Protein AF-A0A2W5TWJ3-F1 (afdb_monomer_lite)

Foldseek 3Di:
DDDDDDDDDDDDDDDDPPDPPVVVVVVVVVVVVVVVVVVVVVVLLVLLLCLLPNDQPDPLLSVLQSLLLVLLQCLVVLVVCLVCVVVVCVVVVVDDDPDPVVSVVSNVVSVCSNLVSLQSSLVSLQVSDDPVLHDDNVVSSVLSVLQSVLSNVLSVLSSVLVVVVVVVLVVQVKDKDKFWWAFDVPLPVVLVVLLCQLCVLLVWHKDKDFDDPSSCVSVVSNVVSNVPSCVLQRDPTWIWIDTVQWIWTDGNGMIMIMGDPVSSVSSVLSSLVTPSLLGIPRDNDPLLNVLSVQLNVLVVQCVVDPHSQVCLVVSVVVLVVSVVSVVPPPDDDPSSVVVSVSSSVVSVCVSVVHDDPSNVVSVVSPDDDPDDDDDDDDDDPPVVVVVVVVVVVVVCVVVVVVVVVVVVVCVVLVVLLSVLLVLLVVLLVVLVVLVSVLVSCVVDPPSPVSPVVSVVSNVVSVVSNVVSVVSPPPVVVVVVVVVVVVVVVVVVVVVD

InterPro domains:
  IPR009937 Putative Actinobacterial Holin-X, holin superfamily III [PF07332] (383-491)

Radius of gyration: 32.1 Å; chains: 1; bounding box: 93×77×109 Å

Organism: NCBI:txid48

Sequence (496 aa):
MRTVVTSPQGELFGTIHASLGTMPLLSAILTALSRKLGDVLQALFGWSVAAMFGRLNSSKTRAFVTVAMILALCWPVFVVGVFFPAAATFIIAFVPIESETVRKVLRVLWIVLAIAAPLIVALLVRAATPLSSRKPVPTTLLGGYPLSLGLFLSFIVTLVTVPITKVMSLARRWQDQHIYVQPRKGRYEDVLRHLVAACEAASLMPRVEDVPGQMSLSLRVLRVFSRGSIDAFIIEKPRRVVCEGLQLYQYPADLLIRGEASKISQVRARLTATFLERDAWLVGDVEAQELQDDLCRLWDVLQSHENPLDAAANVRSRLVGVVKEAWHAKKLSFDDWLTLDRIARRLETELSGKPSIIDEISATAKTPPNHEVTDVESATLPTLLRSLAVESKELVKLEASLAKVEAEELAASAQRSVIAFGSAIALTGAAVGLGAVAVVMALEKSFVAALVAAGILAGAALLVFIVGYAGLPKSIMEKTRHRLERDWRLITERAS

pLDDT: mean 72.78, std 14.98, range [30.3, 93.94]

Structure (mmCIF, N/CA/C/O backbone):
data_AF-A0A2W5TWJ3-F1
#
_entry.id   AF-A0A2W5TWJ3-F1
#
loop_
_atom_site.group_PDB
_atom_site.id
_atom_site.type_symbol
_atom_site.label_atom_id
_atom_site.label_alt_id
_atom_site.label_comp_id
_atom_site.label_asym_id
_atom_site.label_entity_id
_atom_site.label_seq_id
_atom_site.pdbx_PDB_ins_code
_atom_site.Cartn_x
_atom_site.Cartn_y
_atom_site.Cartn_z
_atom_site.occupancy
_atom_site.B_iso_or_equiv
_atom_site.auth_seq_id
_atom_site.auth_comp_id
_atom_site.auth_asym_id
_atom_site.auth_atom_id
_atom_site.pdbx_PDB_model_num
ATOM 1 N N . MET A 1 1 ? 29.755 62.010 -63.296 1.00 44.06 1 MET A N 1
ATOM 2 C CA . MET A 1 1 ? 29.459 61.328 -64.573 1.00 44.06 1 MET A CA 1
ATOM 3 C C . MET A 1 1 ? 28.230 60.461 -64.373 1.00 44.06 1 MET A C 1
ATOM 5 O O . MET A 1 1 ? 28.275 59.527 -63.587 1.00 44.06 1 MET A O 1
ATOM 9 N N . ARG A 1 2 ? 27.115 60.861 -64.992 1.00 42.69 2 ARG A N 1
ATOM 10 C CA . ARG A 1 2 ? 25.887 60.071 -65.115 1.00 42.69 2 ARG A CA 1
ATOM 11 C C . ARG A 1 2 ? 26.107 59.006 -66.185 1.00 42.69 2 ARG A C 1
ATOM 13 O O . ARG A 1 2 ? 26.542 59.376 -67.268 1.00 42.69 2 ARG A O 1
ATOM 20 N N . THR A 1 3 ? 25.641 57.791 -65.942 1.00 47.19 3 THR A N 1
ATOM 21 C CA . THR A 1 3 ? 24.945 57.014 -66.972 1.00 47.19 3 THR A CA 1
ATOM 22 C C . THR A 1 3 ? 23.830 56.220 -66.312 1.00 47.19 3 THR A C 1
ATOM 24 O O . THR A 1 3 ? 24.029 55.253 -65.588 1.00 47.19 3 THR A O 1
ATOM 27 N N . VAL A 1 4 ? 22.638 56.747 -66.550 1.00 46.91 4 VAL A N 1
ATOM 28 C CA . VAL A 1 4 ? 21.331 56.142 -66.362 1.00 46.91 4 VAL A CA 1
ATOM 29 C C . VAL A 1 4 ? 21.153 55.112 -67.475 1.00 46.91 4 VAL A C 1
ATOM 31 O O . VAL A 1 4 ? 21.364 55.449 -68.638 1.00 46.91 4 VAL A O 1
ATOM 34 N N . VAL A 1 5 ? 20.727 53.897 -67.137 1.00 52.84 5 VAL A N 1
ATOM 35 C CA . VAL A 1 5 ? 20.018 53.020 -68.076 1.00 52.84 5 VAL A CA 1
ATOM 36 C C . VAL A 1 5 ? 18.749 52.552 -67.378 1.00 52.84 5 VAL A C 1
ATOM 38 O O . VAL A 1 5 ? 18.777 51.771 -66.433 1.00 52.84 5 VAL A O 1
ATOM 41 N N . THR A 1 6 ? 17.636 53.107 -67.836 1.00 54.34 6 THR A N 1
ATOM 42 C CA . THR A 1 6 ? 16.263 52.689 -67.564 1.00 54.34 6 THR A CA 1
ATOM 43 C C . THR A 1 6 ? 15.794 51.767 -68.683 1.00 54.34 6 THR A C 1
ATOM 45 O O . THR A 1 6 ? 15.931 52.146 -69.844 1.00 54.34 6 THR A O 1
ATOM 48 N N . SER A 1 7 ? 15.155 50.643 -68.354 1.00 44.88 7 SER A N 1
ATOM 49 C CA . SER A 1 7 ? 13.906 50.210 -69.004 1.00 44.88 7 SER A CA 1
ATOM 50 C C . SER A 1 7 ? 13.271 49.023 -68.253 1.00 44.88 7 SER A C 1
ATOM 52 O O . SER A 1 7 ? 14.018 48.246 -67.656 1.00 44.88 7 SER A O 1
ATOM 54 N N . PRO A 1 8 ? 11.928 48.895 -68.239 1.00 57.94 8 PRO A N 1
ATOM 55 C CA . PRO A 1 8 ? 11.156 48.150 -67.250 1.00 57.94 8 PRO A CA 1
ATOM 56 C C . PRO A 1 8 ? 10.426 46.918 -67.832 1.00 57.94 8 PRO A C 1
ATOM 58 O O . PRO A 1 8 ? 10.539 46.610 -69.012 1.00 57.94 8 PRO A O 1
ATOM 61 N N . GLN A 1 9 ? 9.582 46.325 -66.980 1.00 39.94 9 GLN A N 1
ATOM 62 C CA . GLN A 1 9 ? 8.438 45.440 -67.258 1.00 39.94 9 GLN A CA 1
ATOM 63 C C . GLN A 1 9 ? 8.659 43.929 -67.134 1.00 39.94 9 GLN A C 1
ATOM 65 O O . GLN A 1 9 ? 9.512 43.325 -67.772 1.00 39.94 9 GLN A O 1
ATOM 70 N N . GLY A 1 10 ? 7.792 43.337 -66.310 1.00 33.06 10 GLY A N 1
ATOM 71 C CA . GLY A 1 10 ? 7.647 41.902 -66.122 1.00 33.06 10 GLY A CA 1
ATOM 72 C C . GLY A 1 10 ? 6.953 41.573 -64.805 1.00 33.06 10 GLY A C 1
ATOM 73 O O . GLY A 1 10 ? 7.535 40.895 -63.967 1.00 33.06 10 GLY A O 1
ATOM 74 N N . GLU A 1 11 ? 5.734 42.084 -64.597 1.00 46.16 11 GLU A N 1
ATOM 75 C CA . GLU A 1 11 ? 4.796 41.449 -63.667 1.00 46.16 11 GLU A CA 1
ATOM 76 C C . GLU A 1 11 ? 4.622 39.983 -64.072 1.00 46.16 11 GLU A C 1
ATOM 78 O O . GLU A 1 11 ? 4.279 39.724 -65.222 1.00 46.16 11 GLU A O 1
ATOM 83 N N . LEU A 1 12 ? 4.841 39.044 -63.149 1.00 44.41 12 LEU A N 1
ATOM 84 C CA . LEU A 1 12 ? 4.103 37.780 -63.026 1.00 44.41 12 LEU A CA 1
ATOM 85 C C . LEU A 1 12 ? 4.675 36.974 -61.851 1.00 44.41 12 LEU A C 1
ATOM 87 O O . LEU A 1 12 ? 5.885 36.917 -61.664 1.00 44.41 12 LEU A O 1
ATOM 91 N N . PHE A 1 13 ? 3.773 36.328 -61.108 1.00 40.03 13 PHE A N 1
ATOM 92 C CA . PHE A 1 13 ? 3.972 35.476 -59.923 1.00 40.03 13 PHE A CA 1
ATOM 93 C C . PHE A 1 13 ? 3.824 36.136 -58.543 1.00 40.03 13 PHE A C 1
ATOM 95 O O . PHE A 1 13 ? 4.666 36.027 -57.656 1.00 40.03 13 PHE A O 1
ATOM 102 N N . GLY A 1 14 ? 2.633 36.696 -58.316 1.00 43.62 14 GLY A N 1
ATOM 103 C CA . GLY A 1 14 ? 1.902 36.364 -57.089 1.00 43.62 14 GLY A CA 1
ATOM 104 C C . GLY A 1 14 ? 1.357 34.925 -57.152 1.00 43.62 14 GLY A C 1
ATOM 105 O O . GLY A 1 14 ? 1.132 34.412 -58.245 1.00 43.62 14 GLY A O 1
ATOM 106 N N . THR A 1 15 ? 1.098 34.326 -55.979 1.00 41.25 15 THR A N 1
ATOM 107 C CA . THR A 1 15 ? 0.717 32.916 -55.679 1.00 41.25 15 THR A CA 1
ATOM 108 C C . THR A 1 15 ? 1.928 31.961 -55.656 1.00 41.25 15 THR A C 1
ATOM 110 O O . THR A 1 15 ? 2.629 31.833 -56.642 1.00 41.25 15 THR A O 1
ATOM 113 N N . ILE A 1 16 ? 2.310 31.261 -54.575 1.00 42.03 16 ILE A N 1
ATOM 114 C CA . ILE A 1 16 ? 1.560 30.623 -53.483 1.00 42.03 16 ILE A CA 1
ATOM 115 C C . ILE A 1 16 ? 2.454 30.592 -52.216 1.00 42.03 16 ILE A C 1
ATOM 117 O O . ILE A 1 16 ? 3.353 29.764 -52.097 1.00 42.03 16 ILE A O 1
ATOM 121 N N . HIS A 1 17 ? 2.181 31.441 -51.223 1.00 41.91 17 HIS A N 1
ATOM 122 C CA . HIS A 1 17 ? 2.588 31.199 -49.830 1.00 41.91 17 HIS A CA 1
ATOM 123 C C . HIS A 1 17 ? 1.330 30.962 -48.991 1.00 41.91 17 HIS A C 1
ATOM 125 O O . HIS A 1 17 ? 0.921 31.776 -48.172 1.00 41.91 17 HIS A O 1
ATOM 131 N N . ALA A 1 18 ? 0.694 29.818 -49.233 1.00 42.19 18 ALA A N 1
ATOM 132 C CA . ALA A 1 18 ? -0.371 29.282 -48.399 1.00 42.19 18 ALA A CA 1
ATOM 133 C C . ALA A 1 18 ? -0.013 27.840 -48.016 1.00 42.19 18 ALA A C 1
ATOM 135 O O . ALA A 1 18 ? -0.532 26.883 -48.579 1.00 42.19 18 ALA A O 1
ATOM 136 N N . SER A 1 19 ? 0.915 27.671 -47.071 1.00 46.81 19 SER A N 1
ATOM 137 C CA . SER A 1 19 ? 1.172 26.362 -46.446 1.00 46.81 19 SER A CA 1
ATOM 138 C C . SER A 1 19 ? 1.550 26.460 -44.962 1.00 46.81 19 SER A C 1
ATOM 140 O O . SER A 1 19 ? 2.354 25.673 -44.468 1.00 46.81 19 SER A O 1
ATOM 142 N N . LEU A 1 20 ? 1.001 27.433 -44.228 1.00 45.38 20 LEU A N 1
ATOM 143 C CA . LEU A 1 20 ? 1.372 27.689 -42.826 1.00 45.38 20 LEU A CA 1
ATOM 144 C C . LEU A 1 20 ? 0.165 27.846 -41.883 1.00 45.38 20 LEU A C 1
ATOM 146 O O . LEU A 1 20 ? 0.216 28.589 -40.913 1.00 45.38 20 LEU A O 1
ATOM 150 N N . GLY A 1 21 ? -0.920 27.106 -42.133 1.00 50.25 21 GLY A N 1
ATOM 151 C CA . GLY A 1 21 ? -2.047 26.994 -41.191 1.00 50.25 21 GLY A CA 1
ATOM 152 C C . GLY A 1 21 ? -1.965 25.792 -40.238 1.00 50.25 21 GLY A C 1
ATOM 153 O O . GLY A 1 21 ? -2.534 25.820 -39.152 1.00 50.25 21 GLY A O 1
ATOM 154 N N . THR A 1 22 ? -1.248 24.729 -40.611 1.00 51.09 22 THR A N 1
ATOM 155 C CA . THR A 1 22 ? -1.239 23.456 -39.864 1.00 51.09 22 THR A CA 1
ATOM 156 C C . THR A 1 22 ? -0.078 23.332 -38.878 1.00 51.09 22 THR A C 1
ATOM 158 O O . THR A 1 22 ? -0.242 22.715 -37.832 1.00 51.09 22 THR A O 1
ATOM 161 N N . MET A 1 23 ? 1.064 23.969 -39.153 1.00 53.50 23 MET A N 1
ATOM 162 C CA . MET A 1 23 ? 2.279 23.926 -38.323 1.00 53.50 23 MET A CA 1
ATOM 163 C C . MET A 1 23 ? 2.110 24.481 -36.890 1.00 53.50 23 MET A C 1
ATOM 165 O O . MET A 1 23 ? 2.526 23.793 -35.957 1.00 53.50 23 MET A O 1
ATOM 169 N N . PRO A 1 24 ? 1.492 25.660 -36.655 1.00 69.69 24 PRO A N 1
ATOM 170 C CA . PRO A 1 24 ? 1.354 26.198 -35.297 1.00 69.69 24 PRO A CA 1
ATOM 171 C C . PRO A 1 24 ? 0.294 25.461 -34.466 1.00 69.69 24 PRO A C 1
ATOM 173 O O . PRO A 1 24 ? 0.432 25.350 -33.251 1.00 69.69 24 PRO A O 1
ATOM 176 N N . LEU A 1 25 ? -0.743 24.906 -35.104 1.00 69.06 25 LEU A N 1
ATOM 177 C CA . LEU A 1 25 ? -1.754 24.102 -34.417 1.00 69.06 25 LEU A CA 1
ATOM 178 C C . LEU A 1 25 ? -1.201 22.721 -34.039 1.00 69.06 25 LEU A C 1
ATOM 180 O O . LEU A 1 25 ? -1.394 22.279 -32.910 1.00 69.06 25 LEU A O 1
ATOM 184 N N . LEU A 1 26 ? -0.460 22.064 -34.941 1.00 61.03 26 LEU A N 1
ATOM 185 C CA . LEU A 1 26 ? 0.224 20.804 -34.636 1.00 61.03 26 LEU A CA 1
ATOM 186 C C . LEU A 1 26 ? 1.285 20.989 -33.552 1.00 61.03 26 LEU A C 1
ATOM 188 O O . LEU A 1 26 ? 1.336 20.171 -32.643 1.00 61.03 26 LEU A O 1
ATOM 192 N N . SER A 1 27 ? 2.088 22.058 -33.586 1.00 70.19 27 SER A N 1
ATOM 193 C CA . SER A 1 27 ? 3.094 22.311 -32.548 1.00 70.19 27 SER A CA 1
ATOM 194 C C . SER A 1 27 ? 2.460 22.659 -31.199 1.00 70.19 27 SER A C 1
ATOM 196 O O . SER A 1 27 ? 2.921 22.159 -30.173 1.00 70.19 27 SER A O 1
ATOM 198 N N . ALA A 1 28 ? 1.364 23.426 -31.175 1.00 75.44 28 ALA A N 1
ATOM 199 C CA . ALA A 1 28 ? 0.608 23.711 -29.957 1.00 75.44 28 ALA A CA 1
ATOM 200 C C . ALA A 1 28 ? -0.052 22.448 -29.381 1.00 75.44 28 ALA A C 1
ATOM 202 O O . ALA A 1 28 ? 0.060 22.203 -28.181 1.00 75.44 28 ALA A O 1
ATOM 203 N N . ILE A 1 29 ? -0.671 21.609 -30.221 1.00 70.50 29 ILE A N 1
ATOM 204 C CA . ILE A 1 29 ? -1.267 20.331 -29.801 1.00 70.50 29 ILE A CA 1
ATOM 205 C C . ILE A 1 29 ? -0.182 19.364 -29.328 1.00 70.50 29 ILE A C 1
ATOM 207 O O . ILE A 1 29 ? -0.348 18.761 -28.275 1.00 70.50 29 ILE A O 1
ATOM 211 N N . LEU A 1 30 ? 0.941 19.240 -30.040 1.00 71.19 30 LEU A N 1
ATOM 212 C CA . LEU A 1 30 ? 2.049 18.359 -29.659 1.00 71.19 30 LEU A CA 1
ATOM 213 C C . LEU A 1 30 ? 2.710 18.827 -28.356 1.00 71.19 30 LEU A C 1
ATOM 215 O O . LEU A 1 30 ? 3.069 18.000 -27.527 1.00 71.19 30 LEU A O 1
ATOM 219 N N . THR A 1 31 ? 2.821 20.141 -28.141 1.00 78.00 31 THR A N 1
ATOM 220 C CA . THR A 1 31 ? 3.361 20.726 -26.902 1.00 78.00 31 THR A CA 1
ATOM 221 C C . THR A 1 31 ? 2.388 20.574 -25.732 1.00 78.00 31 THR A C 1
ATOM 223 O O . THR A 1 31 ? 2.797 20.284 -24.608 1.00 78.00 31 THR A O 1
ATOM 226 N N . ALA A 1 32 ? 1.086 20.744 -25.973 1.00 71.38 32 ALA A N 1
ATOM 227 C CA . ALA A 1 32 ? 0.058 20.489 -24.970 1.00 71.38 32 ALA A CA 1
ATOM 228 C C . ALA A 1 32 ? -0.005 18.996 -24.618 1.00 71.38 32 ALA A C 1
ATOM 230 O O . ALA A 1 32 ? -0.073 18.645 -23.440 1.00 71.38 32 ALA A O 1
ATOM 231 N N . LEU A 1 33 ? 0.086 18.124 -25.625 1.00 66.19 33 LEU A N 1
ATOM 232 C CA . LEU A 1 33 ? 0.096 16.678 -25.462 1.00 66.19 33 LEU A CA 1
ATOM 233 C C . LEU A 1 33 ? 1.362 16.222 -24.740 1.00 66.19 33 LEU A C 1
ATOM 235 O O . LEU A 1 33 ? 1.240 15.424 -23.825 1.00 66.19 33 LEU A O 1
ATOM 239 N N . SER A 1 34 ? 2.545 16.757 -25.061 1.00 68.50 34 SER A N 1
ATOM 240 C CA . SER A 1 34 ? 3.802 16.396 -24.389 1.00 68.50 34 SER A CA 1
ATOM 241 C C . SER A 1 34 ? 3.839 16.847 -22.928 1.00 68.50 34 SER A C 1
ATOM 243 O O . SER A 1 34 ? 4.212 16.055 -22.062 1.00 68.50 34 SER A O 1
ATOM 245 N N . ARG A 1 35 ? 3.371 18.068 -22.620 1.00 74.56 35 ARG A N 1
ATOM 246 C CA . ARG A 1 35 ? 3.227 18.545 -21.231 1.00 74.56 35 ARG A CA 1
ATOM 247 C C . ARG A 1 35 ? 2.252 17.676 -20.441 1.00 74.56 35 ARG A C 1
ATOM 249 O O . ARG A 1 35 ? 2.572 17.247 -19.338 1.00 74.56 35 ARG A O 1
ATOM 256 N N . LYS A 1 36 ? 1.093 17.353 -21.025 1.00 78.06 36 LYS A N 1
ATOM 257 C CA . LYS A 1 36 ? 0.104 16.472 -20.389 1.00 78.06 36 LYS A CA 1
ATOM 258 C C . LYS A 1 36 ? 0.581 15.027 -20.280 1.00 78.06 36 LYS A C 1
ATOM 260 O O . LYS A 1 36 ? 0.216 14.361 -19.318 1.00 78.06 36 LYS A O 1
ATOM 265 N N . LEU A 1 37 ? 1.404 14.546 -21.211 1.00 71.69 37 LEU A N 1
ATOM 266 C CA . LEU A 1 37 ? 1.971 13.201 -21.155 1.00 71.69 37 LEU A CA 1
ATOM 267 C C . LEU A 1 37 ? 2.879 13.048 -19.934 1.00 71.69 37 LEU A C 1
ATOM 269 O O . LEU A 1 37 ? 2.809 12.021 -19.270 1.00 71.69 37 LEU A O 1
ATOM 273 N N . GLY A 1 38 ? 3.670 14.076 -19.605 1.00 70.69 38 GLY A N 1
ATOM 274 C CA . GLY A 1 38 ? 4.485 14.111 -18.388 1.00 70.69 38 GLY A CA 1
ATOM 275 C C . GLY A 1 38 ? 3.641 13.982 -17.118 1.00 70.69 38 GLY A C 1
ATOM 276 O O . GLY A 1 38 ? 3.882 13.079 -16.319 1.00 70.69 38 GLY A O 1
ATOM 277 N N . ASP A 1 39 ? 2.600 14.809 -16.984 1.00 75.31 39 ASP A N 1
ATOM 278 C CA . ASP A 1 39 ? 1.677 14.768 -15.839 1.00 75.31 39 ASP A CA 1
ATOM 279 C C . ASP A 1 39 ? 0.976 13.405 -15.716 1.00 75.31 39 ASP A C 1
ATOM 281 O O . ASP A 1 39 ? 0.857 12.843 -14.625 1.00 75.31 39 ASP A O 1
ATOM 285 N N . VAL A 1 40 ? 0.520 12.851 -16.845 1.00 73.44 40 VAL A N 1
ATOM 286 C CA . VAL A 1 40 ? -0.149 11.546 -16.894 1.00 73.44 40 VAL A CA 1
ATOM 287 C C . VAL A 1 40 ? 0.824 10.433 -16.524 1.00 73.44 40 VAL A C 1
ATOM 289 O O . VAL A 1 40 ? 0.482 9.601 -15.691 1.00 73.44 40 VAL A O 1
ATOM 292 N N . LEU A 1 41 ? 2.040 10.418 -17.074 1.00 69.12 41 LEU A N 1
ATOM 293 C CA . LEU A 1 41 ? 3.066 9.432 -16.726 1.00 69.12 41 LEU A CA 1
ATOM 294 C C . LEU A 1 41 ? 3.450 9.524 -15.248 1.00 69.12 41 LEU A C 1
ATOM 296 O O . LEU A 1 41 ? 3.563 8.492 -14.590 1.00 69.12 41 LEU A O 1
ATOM 300 N N . GLN A 1 42 ? 3.585 10.733 -14.701 1.00 77.88 42 GLN A N 1
ATOM 301 C CA . GLN A 1 42 ? 3.865 10.944 -13.282 1.00 77.88 42 GLN A CA 1
ATOM 302 C C . GLN A 1 42 ? 2.714 10.444 -12.397 1.00 77.88 42 GLN A C 1
ATOM 304 O O . GLN A 1 42 ? 2.958 9.783 -11.386 1.00 77.88 42 GLN A O 1
ATOM 309 N N . ALA A 1 43 ? 1.462 10.700 -12.785 1.00 78.25 43 ALA A N 1
ATOM 310 C CA . ALA A 1 43 ? 0.287 10.199 -12.079 1.00 78.25 43 ALA A CA 1
ATOM 311 C C . ALA A 1 43 ? 0.180 8.667 -12.155 1.00 78.25 43 ALA A C 1
ATOM 313 O O . ALA A 1 43 ? -0.029 8.016 -11.133 1.00 78.25 43 ALA A O 1
ATOM 314 N N . LEU A 1 44 ? 0.381 8.086 -13.342 1.00 75.19 44 LEU A N 1
ATOM 315 C CA . LEU A 1 44 ? 0.397 6.640 -13.568 1.00 75.19 44 LEU A CA 1
ATOM 316 C C . LEU A 1 44 ? 1.499 5.960 -12.759 1.00 75.19 44 LEU A C 1
ATOM 318 O O . LEU A 1 44 ? 1.249 4.930 -12.130 1.00 75.19 44 LEU A O 1
ATOM 322 N N . PHE A 1 45 ? 2.695 6.550 -12.732 1.00 74.25 45 PHE A N 1
ATOM 323 C CA . PHE A 1 45 ? 3.804 6.083 -11.911 1.00 74.25 45 PHE A CA 1
ATOM 324 C C . PHE A 1 45 ? 3.421 6.130 -10.431 1.00 74.25 45 PHE A C 1
ATOM 326 O O . PHE A 1 45 ? 3.514 5.114 -9.749 1.00 74.25 45 PHE A O 1
ATOM 333 N N . GLY A 1 46 ? 2.896 7.264 -9.952 1.00 70.81 46 GLY A N 1
ATOM 334 C CA . GLY A 1 46 ? 2.455 7.434 -8.567 1.00 70.81 46 GLY A CA 1
ATOM 335 C C . GLY A 1 46 ? 1.392 6.419 -8.139 1.00 70.81 46 GLY A C 1
ATOM 336 O O . GLY A 1 46 ? 1.523 5.801 -7.083 1.00 70.81 46 GLY A O 1
ATOM 337 N N . TRP A 1 47 ? 0.371 6.186 -8.970 1.00 75.38 47 TRP A N 1
ATOM 338 C CA . TRP A 1 47 ? -0.660 5.184 -8.684 1.00 75.38 47 TRP A CA 1
ATOM 339 C C . TRP A 1 47 ? -0.114 3.757 -8.735 1.00 75.38 47 TRP A C 1
ATOM 341 O O . TRP A 1 47 ? -0.544 2.925 -7.943 1.00 75.38 47 TRP A O 1
ATOM 351 N N . SER A 1 48 ? 0.842 3.473 -9.622 1.00 72.88 48 SER A N 1
ATOM 352 C CA . SER A 1 48 ? 1.454 2.145 -9.726 1.00 72.88 48 SER A CA 1
ATOM 353 C C . SER A 1 48 ? 2.336 1.830 -8.520 1.00 72.88 48 SER A C 1
ATOM 355 O O . SER A 1 48 ? 2.234 0.742 -7.959 1.00 72.88 48 SER A O 1
ATOM 357 N N . VAL A 1 49 ? 3.139 2.797 -8.057 1.00 71.44 49 VAL A N 1
ATOM 358 C CA . VAL A 1 49 ? 3.936 2.661 -6.824 1.00 71.44 49 VAL A CA 1
ATOM 359 C C . VAL A 1 49 ? 3.017 2.411 -5.630 1.00 71.44 49 VAL A C 1
ATOM 361 O O . VAL A 1 49 ? 3.246 1.477 -4.864 1.00 71.44 49 VAL A O 1
ATOM 364 N N . ALA A 1 50 ? 1.958 3.216 -5.495 1.00 70.38 50 ALA A N 1
ATOM 365 C CA . ALA A 1 50 ? 0.991 3.079 -4.411 1.00 70.38 50 ALA A CA 1
ATOM 366 C C . ALA A 1 50 ? 0.251 1.733 -4.463 1.00 70.38 50 ALA A C 1
ATOM 368 O O . ALA A 1 50 ? 0.032 1.121 -3.427 1.00 70.38 50 ALA A O 1
ATOM 369 N N . ALA A 1 51 ? -0.089 1.236 -5.654 1.00 68.00 51 ALA A N 1
ATOM 370 C CA . ALA A 1 51 ? -0.732 -0.066 -5.811 1.00 68.00 51 ALA A CA 1
ATOM 371 C C . ALA A 1 51 ? 0.208 -1.242 -5.491 1.00 68.00 51 ALA A C 1
ATOM 373 O O . ALA A 1 51 ? -0.246 -2.255 -4.966 1.00 68.00 51 ALA A O 1
ATOM 374 N N . MET A 1 52 ? 1.503 -1.127 -5.802 1.00 67.31 52 MET A N 1
ATOM 375 C CA . MET A 1 52 ? 2.479 -2.193 -5.546 1.00 67.31 52 MET A CA 1
ATOM 376 C C . MET A 1 52 ? 2.942 -2.254 -4.090 1.00 67.31 52 MET A C 1
ATOM 378 O O . MET A 1 52 ? 3.178 -3.346 -3.578 1.00 67.31 52 MET A O 1
ATOM 382 N N . PHE A 1 53 ? 3.096 -1.102 -3.435 1.00 66.44 53 PHE A N 1
ATOM 383 C CA . PHE A 1 53 ? 3.732 -1.015 -2.116 1.00 66.44 53 PHE A CA 1
ATOM 384 C C . PHE A 1 53 ? 2.840 -0.429 -1.017 1.00 66.44 53 PHE A C 1
ATOM 386 O O . PHE A 1 53 ? 3.261 -0.391 0.137 1.00 66.44 53 PHE A O 1
ATOM 393 N N . GLY A 1 54 ? 1.630 0.030 -1.345 1.00 65.19 54 GLY A N 1
ATOM 394 C CA . GLY A 1 54 ? 0.791 0.791 -0.420 1.00 65.19 54 GLY A CA 1
ATOM 395 C C . GLY A 1 54 ? 1.389 2.163 -0.084 1.00 65.19 54 GLY A C 1
ATOM 396 O O . GLY A 1 54 ? 2.299 2.667 -0.755 1.00 65.19 54 GLY A O 1
ATOM 397 N N . ARG A 1 55 ? 0.886 2.793 0.985 1.00 62.50 55 ARG A N 1
ATOM 398 C CA . ARG A 1 55 ? 1.499 4.007 1.542 1.00 62.50 55 ARG A CA 1
ATOM 399 C C . ARG A 1 55 ? 2.694 3.606 2.414 1.00 62.50 55 ARG A C 1
ATOM 401 O O . ARG A 1 55 ? 2.536 3.103 3.517 1.00 62.50 55 ARG A O 1
ATOM 408 N N . LEU A 1 56 ? 3.909 3.836 1.917 1.00 61.78 56 LEU A N 1
ATOM 409 C CA . LEU A 1 56 ? 5.137 3.654 2.700 1.00 61.78 56 LEU A CA 1
ATOM 410 C C . LEU A 1 56 ? 5.324 4.859 3.634 1.00 61.78 56 LEU A C 1
ATOM 412 O O . LEU A 1 56 ? 5.578 5.965 3.145 1.00 61.78 56 LEU A O 1
ATOM 416 N N . ASN A 1 57 ? 5.197 4.672 4.950 1.00 53.47 57 ASN A N 1
ATOM 417 C CA . ASN A 1 57 ? 5.161 5.784 5.915 1.00 53.47 57 ASN A CA 1
ATOM 418 C C . ASN A 1 57 ? 6.543 6.361 6.248 1.00 53.47 57 ASN A C 1
ATOM 420 O O . ASN A 1 57 ? 6.691 7.581 6.316 1.00 53.47 57 ASN A O 1
ATOM 424 N N . SER A 1 58 ? 7.589 5.534 6.338 1.00 62.19 58 SER A N 1
ATOM 425 C CA . SER A 1 58 ? 8.943 6.059 6.542 1.00 62.19 58 SER A CA 1
ATOM 426 C C . SER A 1 58 ? 9.461 6.725 5.266 1.00 62.19 58 SER A C 1
ATOM 428 O O . SER A 1 58 ? 9.597 6.075 4.226 1.00 62.19 58 SER A O 1
ATOM 430 N N . SER A 1 59 ? 9.807 8.014 5.350 1.00 62.62 59 SER A N 1
ATOM 431 C CA . SER A 1 59 ? 10.406 8.770 4.239 1.00 62.62 59 SER A CA 1
ATOM 432 C C . SER A 1 59 ? 11.649 8.076 3.673 1.00 62.62 59 SER A C 1
ATOM 434 O O . SER A 1 59 ? 11.852 8.065 2.460 1.00 62.62 59 SER A O 1
ATOM 436 N N . LYS A 1 60 ? 12.429 7.414 4.539 1.00 67.00 60 LYS A N 1
ATOM 437 C CA . LYS A 1 60 ? 13.615 6.635 4.163 1.00 67.00 60 LYS A CA 1
ATOM 438 C C . LYS A 1 60 ? 13.247 5.369 3.392 1.00 67.00 60 LYS A C 1
ATOM 440 O O . LYS A 1 60 ? 13.775 5.149 2.308 1.00 67.00 60 LYS A O 1
ATOM 445 N N . THR A 1 61 ? 12.315 4.567 3.907 1.00 69.31 61 THR A N 1
ATOM 446 C CA . THR A 1 61 ? 11.849 3.341 3.234 1.00 69.31 61 THR A CA 1
ATOM 447 C C . THR A 1 61 ? 11.195 3.666 1.896 1.00 69.31 61 THR A C 1
ATOM 449 O O . THR A 1 61 ? 11.497 3.023 0.894 1.00 69.31 61 THR A O 1
ATOM 452 N N . ARG A 1 62 ? 10.367 4.717 1.845 1.00 71.19 62 ARG A N 1
ATOM 453 C CA . ARG A 1 62 ? 9.762 5.215 0.607 1.00 71.19 62 ARG A CA 1
ATOM 454 C C . ARG A 1 62 ? 10.826 5.614 -0.408 1.00 71.19 62 ARG A C 1
ATOM 456 O O . ARG A 1 62 ? 10.729 5.205 -1.562 1.00 71.19 62 ARG A O 1
ATOM 463 N N . ALA A 1 63 ? 11.846 6.364 0.013 1.00 74.12 63 ALA A N 1
ATOM 464 C CA . ALA A 1 63 ? 12.950 6.751 -0.859 1.00 74.12 63 ALA A CA 1
ATOM 465 C C . ALA A 1 63 ? 13.709 5.523 -1.382 1.00 74.12 63 ALA A C 1
ATOM 467 O O . ALA A 1 63 ? 13.899 5.404 -2.589 1.00 74.12 63 ALA A O 1
ATOM 468 N N . PHE A 1 64 ? 14.066 4.569 -0.516 1.00 79.25 64 PHE A N 1
ATOM 469 C CA . PHE A 1 64 ? 14.780 3.359 -0.930 1.00 79.25 64 PHE A CA 1
ATOM 470 C C . PHE A 1 64 ? 13.975 2.496 -1.900 1.00 79.25 64 PHE A C 1
ATOM 472 O O . PHE A 1 64 ? 14.519 2.086 -2.921 1.00 79.25 64 PHE A O 1
ATOM 479 N N . VAL A 1 65 ? 12.687 2.260 -1.636 1.00 76.06 65 VAL A N 1
ATOM 480 C CA . VAL A 1 65 ? 11.819 1.478 -2.532 1.00 76.06 65 VAL A CA 1
ATOM 481 C C . VAL A 1 65 ? 11.597 2.205 -3.860 1.00 76.06 65 VAL A C 1
ATOM 483 O O . VAL A 1 65 ? 11.647 1.578 -4.915 1.00 76.06 65 VAL A O 1
ATOM 486 N N . THR A 1 66 ? 11.425 3.530 -3.835 1.00 78.38 66 THR A N 1
ATOM 487 C CA . THR A 1 66 ? 11.264 4.335 -5.058 1.00 78.38 66 THR A CA 1
ATOM 488 C C . THR A 1 66 ? 12.523 4.282 -5.920 1.00 78.38 66 THR A C 1
ATOM 490 O O . THR A 1 66 ? 12.434 3.994 -7.111 1.00 78.38 66 THR A O 1
ATOM 493 N N . VAL A 1 67 ? 13.703 4.490 -5.324 1.00 83.00 67 VAL A N 1
ATOM 494 C CA . VAL A 1 67 ? 14.990 4.393 -6.032 1.00 83.00 67 VAL A CA 1
ATOM 495 C C . VAL A 1 67 ? 15.213 2.974 -6.550 1.00 83.00 67 VAL A C 1
ATOM 497 O O . VAL A 1 67 ? 15.604 2.808 -7.702 1.00 83.00 67 VAL A O 1
ATOM 500 N N . ALA A 1 68 ? 14.914 1.950 -5.746 1.00 84.81 68 ALA A N 1
ATOM 501 C CA . ALA A 1 68 ? 15.014 0.555 -6.163 1.00 84.81 68 ALA A CA 1
ATOM 502 C C . ALA A 1 68 ? 14.109 0.255 -7.365 1.00 84.81 68 ALA A C 1
ATOM 504 O O . ALA A 1 68 ? 14.532 -0.431 -8.292 1.00 84.81 68 ALA A O 1
ATOM 505 N N . MET A 1 69 ? 12.891 0.800 -7.389 1.00 84.25 69 MET A N 1
ATOM 506 C CA . MET A 1 69 ? 11.980 0.617 -8.514 1.00 84.25 69 MET A CA 1
ATOM 507 C C . MET A 1 69 ? 12.439 1.366 -9.766 1.00 84.25 69 MET A C 1
ATOM 509 O O . MET A 1 69 ? 12.441 0.774 -10.839 1.00 84.25 69 MET A O 1
ATOM 513 N N . ILE A 1 70 ? 12.884 2.622 -9.646 1.00 85.38 70 ILE A N 1
ATOM 514 C CA . ILE A 1 70 ? 13.464 3.369 -10.778 1.00 85.38 70 ILE A CA 1
ATOM 515 C C . ILE A 1 70 ? 14.649 2.593 -11.357 1.00 85.38 70 ILE A C 1
ATOM 517 O O . ILE A 1 70 ? 14.742 2.396 -12.566 1.00 85.38 70 ILE A O 1
ATOM 521 N N . LEU A 1 71 ? 15.526 2.089 -10.491 1.00 86.25 71 LEU A N 1
ATOM 522 C CA . LEU A 1 71 ? 16.696 1.332 -10.906 1.00 86.25 71 LEU A CA 1
ATOM 523 C C . LEU A 1 71 ? 16.320 -0.009 -11.556 1.00 86.25 71 LEU A C 1
ATOM 525 O O . LEU A 1 71 ? 16.932 -0.397 -12.549 1.00 86.25 71 LEU A O 1
ATOM 529 N N . ALA A 1 72 ? 15.280 -0.681 -11.053 1.00 88.06 72 ALA A N 1
ATOM 530 C CA . ALA A 1 72 ? 14.714 -1.875 -11.674 1.00 88.06 72 ALA A CA 1
ATOM 531 C C . ALA A 1 72 ? 14.091 -1.584 -13.053 1.00 88.06 72 ALA A C 1
ATOM 533 O O . ALA A 1 72 ? 14.223 -2.407 -13.952 1.00 88.06 72 ALA A O 1
ATOM 534 N N . LEU A 1 73 ? 13.474 -0.413 -13.252 1.00 87.62 73 LEU A N 1
ATOM 535 C CA . LEU A 1 73 ? 12.960 0.028 -14.556 1.00 87.62 73 LEU A CA 1
ATOM 536 C C . LEU A 1 73 ? 14.076 0.338 -15.557 1.00 87.62 73 LEU A C 1
ATOM 538 O O . LEU A 1 73 ? 13.943 0.026 -16.738 1.00 87.62 73 LEU A O 1
ATOM 542 N N . CYS A 1 74 ? 15.171 0.943 -15.097 1.00 86.38 74 CYS A N 1
ATOM 543 C CA . CYS A 1 74 ? 16.326 1.231 -15.945 1.00 86.38 74 CYS A CA 1
ATOM 544 C C . CYS A 1 74 ? 17.114 -0.037 -16.307 1.00 86.38 74 CYS A C 1
ATOM 546 O O . CYS A 1 74 ? 17.800 -0.064 -17.326 1.00 86.38 74 CYS A O 1
ATOM 548 N N . TRP A 1 75 ? 17.021 -1.100 -15.505 1.00 91.75 75 TRP A N 1
ATOM 549 C CA . TRP A 1 75 ? 17.847 -2.293 -15.677 1.00 91.75 75 TRP A CA 1
ATOM 550 C C . TRP A 1 75 ? 17.695 -2.999 -17.038 1.00 91.75 75 TRP A C 1
ATOM 552 O O . TRP A 1 75 ? 18.723 -3.265 -17.661 1.00 91.75 75 TRP A O 1
ATOM 562 N N . PRO A 1 76 ? 16.486 -3.246 -17.581 1.00 87.44 76 PRO A N 1
ATOM 563 C CA . PRO A 1 76 ? 16.337 -3.783 -18.935 1.00 87.44 76 PRO A CA 1
ATOM 564 C C . PRO A 1 76 ? 16.986 -2.904 -20.006 1.00 87.44 76 PRO A C 1
ATOM 566 O O . PRO A 1 76 ? 17.592 -3.426 -20.938 1.00 87.44 76 PRO A O 1
ATOM 569 N N . VAL A 1 77 ? 16.927 -1.576 -19.851 1.00 86.00 77 VAL A N 1
ATOM 570 C CA . VAL A 1 77 ? 17.627 -0.639 -20.743 1.00 86.00 77 VAL A CA 1
ATOM 571 C C . VAL A 1 77 ? 19.135 -0.839 -20.625 1.00 86.00 77 VAL A C 1
ATOM 573 O O . VAL A 1 77 ? 19.821 -0.861 -21.646 1.00 86.00 77 VAL A O 1
ATOM 576 N N . PHE A 1 78 ? 19.648 -1.067 -19.407 1.00 86.19 78 PHE A N 1
ATOM 577 C CA . PHE A 1 78 ? 21.061 -1.376 -19.213 1.00 86.19 78 PHE A CA 1
ATOM 578 C C . PHE A 1 78 ? 21.492 -2.639 -19.954 1.00 86.19 78 PHE A C 1
ATOM 580 O O . PHE A 1 78 ? 22.484 -2.625 -20.679 1.00 86.19 78 PHE A O 1
ATOM 587 N N . VAL A 1 79 ? 20.702 -3.706 -19.829 1.00 87.56 79 VAL A N 1
ATOM 588 C CA . VAL A 1 79 ? 20.937 -4.984 -20.510 1.00 87.56 79 VAL A CA 1
ATOM 589 C C . VAL A 1 79 ? 20.892 -4.817 -22.031 1.00 87.56 79 VAL A C 1
ATOM 591 O O . VAL A 1 79 ? 21.797 -5.280 -22.721 1.00 87.56 79 VAL A O 1
ATOM 594 N N . VAL A 1 80 ? 19.896 -4.108 -22.569 1.00 83.38 80 VAL A N 1
ATOM 595 C CA . VAL A 1 80 ? 19.805 -3.832 -24.014 1.00 83.38 80 VAL A CA 1
ATOM 596 C C . VAL A 1 80 ? 21.009 -3.022 -24.499 1.00 83.38 80 VAL A C 1
ATOM 598 O O . VAL A 1 80 ? 21.556 -3.341 -25.551 1.00 83.38 80 VAL A O 1
ATOM 601 N N . GLY A 1 81 ? 21.480 -2.040 -23.723 1.00 79.44 81 GLY A N 1
ATOM 602 C CA . GLY A 1 81 ? 22.671 -1.246 -24.044 1.00 79.44 81 GLY A CA 1
ATOM 603 C C . GLY A 1 81 ? 23.968 -2.061 -24.123 1.00 79.44 81 GLY A C 1
ATOM 604 O O . GLY A 1 81 ? 24.867 -1.701 -24.885 1.00 79.44 81 GLY A O 1
ATOM 605 N N . VAL A 1 82 ? 24.057 -3.192 -23.409 1.00 85.06 82 VAL A N 1
ATOM 606 C CA . VAL A 1 82 ? 25.189 -4.132 -23.517 1.00 85.06 82 VAL A CA 1
ATOM 607 C C . VAL A 1 82 ? 25.214 -4.810 -24.890 1.00 85.06 82 VAL A C 1
ATOM 609 O O . VAL A 1 82 ? 26.272 -4.872 -25.522 1.00 85.06 82 VAL A O 1
ATOM 612 N N . PHE A 1 83 ? 24.060 -5.291 -25.367 1.00 81.06 83 PHE A N 1
ATOM 613 C CA . PHE A 1 83 ? 23.942 -5.980 -26.658 1.00 81.06 83 PHE A CA 1
ATOM 614 C C . PHE A 1 83 ? 23.940 -5.008 -27.847 1.00 81.06 83 PHE A C 1
ATOM 616 O O . PHE A 1 83 ? 24.565 -5.279 -28.870 1.00 81.06 83 PHE A O 1
ATOM 623 N N . PHE A 1 84 ? 23.295 -3.850 -27.692 1.00 79.06 84 PHE A N 1
ATOM 624 C CA . PHE A 1 84 ? 23.105 -2.837 -28.727 1.00 79.06 84 PHE A CA 1
ATOM 625 C C . PHE A 1 84 ? 23.660 -1.478 -28.270 1.00 79.06 84 PHE A C 1
ATOM 627 O O . PHE A 1 84 ? 22.895 -0.563 -27.955 1.00 79.06 84 PHE A O 1
ATOM 634 N N . PRO A 1 85 ? 24.991 -1.281 -28.280 1.00 69.12 85 PRO A N 1
ATOM 635 C CA . PRO A 1 85 ? 25.599 -0.015 -27.862 1.00 69.12 85 PRO A CA 1
ATOM 636 C C . PRO A 1 85 ? 25.171 1.186 -28.726 1.00 69.12 85 PRO A C 1
ATOM 638 O O . PRO A 1 85 ? 25.271 2.323 -28.278 1.00 69.12 85 PRO A O 1
ATOM 641 N N . ALA A 1 86 ? 24.640 0.951 -29.932 1.00 66.75 86 ALA A N 1
ATOM 642 C CA . ALA A 1 86 ? 24.033 1.992 -30.765 1.00 66.75 86 ALA A CA 1
ATOM 643 C C . ALA A 1 86 ? 22.730 2.567 -30.160 1.00 66.75 86 ALA A C 1
ATOM 645 O O . ALA A 1 86 ? 22.477 3.769 -30.241 1.00 66.75 86 ALA A O 1
ATOM 646 N N . ALA A 1 87 ? 21.923 1.737 -29.488 1.00 62.88 87 ALA A N 1
ATOM 647 C CA . ALA A 1 87 ? 20.733 2.197 -28.768 1.00 62.88 87 ALA A CA 1
ATOM 648 C C . ALA A 1 87 ? 21.117 3.036 -27.536 1.00 62.88 87 ALA A C 1
ATOM 650 O O . ALA A 1 87 ? 20.462 4.021 -27.205 1.00 62.88 87 ALA A O 1
ATOM 651 N N . ALA A 1 88 ? 22.236 2.695 -26.896 1.00 58.28 88 ALA A N 1
ATOM 652 C CA . ALA A 1 88 ? 22.803 3.470 -25.802 1.00 58.28 88 ALA A CA 1
ATOM 653 C C . ALA A 1 88 ? 23.293 4.861 -26.237 1.00 58.28 88 ALA A C 1
ATOM 655 O O . ALA A 1 88 ? 23.076 5.841 -25.524 1.00 58.28 88 ALA A O 1
ATOM 656 N N . THR A 1 89 ? 23.918 4.968 -27.413 1.00 63.16 89 THR A N 1
ATOM 657 C CA . THR A 1 89 ? 24.295 6.271 -27.980 1.00 63.16 89 THR A CA 1
ATOM 658 C C . THR A 1 89 ? 23.084 7.125 -28.339 1.00 63.16 89 THR A C 1
ATOM 660 O O . THR A 1 89 ? 23.203 8.338 -28.274 1.00 63.16 89 THR A O 1
ATOM 663 N N . PHE A 1 90 ? 21.916 6.535 -28.633 1.00 59.06 90 PHE A N 1
ATOM 664 C CA . PHE A 1 90 ? 20.675 7.285 -28.874 1.00 59.06 90 PHE A CA 1
ATOM 665 C C . PHE A 1 90 ? 20.168 8.004 -27.611 1.00 59.06 90 PHE A C 1
ATOM 667 O O . PHE A 1 90 ? 19.761 9.159 -27.670 1.00 59.06 90 PHE A O 1
ATOM 674 N N . ILE A 1 91 ? 20.263 7.356 -26.444 1.00 58.53 91 ILE A N 1
ATOM 675 C CA . ILE A 1 91 ? 19.905 7.967 -25.148 1.00 58.53 91 ILE A CA 1
ATOM 676 C C . ILE A 1 91 ? 20.864 9.120 -24.799 1.00 58.53 91 ILE A C 1
ATOM 678 O O . ILE A 1 91 ? 20.470 10.089 -24.156 1.00 58.53 91 ILE A O 1
ATOM 682 N N . ILE A 1 92 ? 22.116 9.032 -25.258 1.00 57.44 92 ILE A N 1
ATOM 683 C CA . ILE A 1 92 ? 23.185 10.018 -25.028 1.00 57.44 92 ILE A CA 1
ATOM 684 C C . ILE A 1 92 ? 23.352 10.961 -26.243 1.00 57.44 92 ILE A C 1
ATOM 686 O O . ILE A 1 92 ? 24.251 11.795 -26.251 1.00 57.44 92 ILE A O 1
ATOM 690 N N . ALA A 1 93 ? 22.476 10.891 -27.257 1.00 53.69 93 ALA A N 1
ATOM 691 C CA . ALA A 1 93 ? 22.673 11.470 -28.599 1.00 53.69 93 ALA A CA 1
ATOM 692 C C . ALA A 1 93 ? 22.818 13.001 -28.673 1.00 53.69 93 ALA A C 1
ATOM 694 O O . ALA A 1 93 ? 23.015 13.546 -29.754 1.00 53.69 93 ALA A O 1
ATOM 695 N N . PHE A 1 94 ? 22.776 13.703 -27.544 1.00 53.62 94 PHE A N 1
ATOM 696 C CA . PHE A 1 94 ? 23.210 15.095 -27.450 1.00 53.62 94 PHE A CA 1
ATOM 697 C C . PHE A 1 94 ? 24.738 15.267 -27.452 1.00 53.62 94 PHE A C 1
ATOM 699 O O . PHE A 1 94 ? 25.218 16.396 -27.518 1.00 53.62 94 PHE A O 1
ATOM 706 N N . VAL A 1 95 ? 25.508 14.176 -27.403 1.00 53.88 95 VAL A N 1
ATOM 707 C CA . VAL A 1 95 ? 26.972 14.200 -27.489 1.00 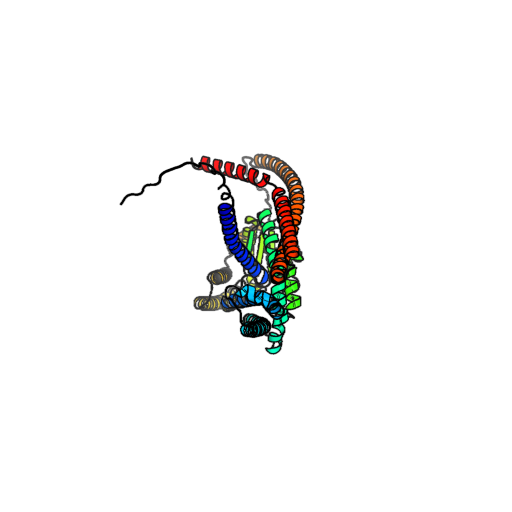53.88 95 VAL A CA 1
ATOM 708 C C . VAL A 1 95 ? 27.402 13.518 -28.796 1.00 53.88 95 VAL A C 1
ATOM 710 O O . VAL A 1 95 ? 27.189 12.312 -28.934 1.00 53.88 95 VAL A O 1
ATOM 713 N N . PRO A 1 96 ? 27.993 14.238 -29.770 1.00 55.09 96 PRO A N 1
ATOM 714 C CA . PRO A 1 96 ? 28.567 13.615 -30.959 1.00 55.09 96 PRO A CA 1
ATOM 715 C C . PRO A 1 96 ? 29.779 12.769 -30.548 1.00 55.09 96 PRO A C 1
ATOM 717 O O . PRO A 1 96 ? 30.789 13.282 -30.070 1.00 55.09 96 PRO A O 1
ATOM 720 N N . ILE A 1 97 ? 29.655 11.447 -30.678 1.00 56.66 97 ILE A N 1
ATOM 721 C CA . ILE A 1 97 ? 30.678 10.480 -30.271 1.00 56.66 97 ILE A CA 1
ATOM 722 C C . ILE A 1 97 ? 31.269 9.835 -31.528 1.00 56.66 97 ILE A C 1
ATOM 724 O O . ILE A 1 97 ? 30.741 8.848 -32.036 1.00 56.66 97 ILE A O 1
ATOM 728 N N . GLU A 1 98 ? 32.381 10.379 -32.020 1.00 60.75 98 GLU A N 1
ATOM 729 C CA . GLU A 1 98 ? 33.063 9.866 -33.223 1.00 60.75 98 GLU A CA 1
ATOM 730 C C . GLU A 1 98 ? 34.217 8.893 -32.919 1.00 60.75 98 GLU A C 1
ATOM 732 O O . GLU A 1 98 ? 34.733 8.248 -33.828 1.00 60.75 98 GLU A O 1
ATOM 737 N N . SER A 1 99 ? 34.618 8.711 -31.654 1.00 75.94 99 SER A N 1
ATOM 738 C CA . SER A 1 99 ? 35.780 7.872 -31.325 1.00 75.94 99 SER A CA 1
ATOM 739 C C . SER A 1 99 ? 35.417 6.438 -30.913 1.00 75.94 99 SER A C 1
ATOM 741 O O . SER A 1 99 ? 34.565 6.182 -30.056 1.00 75.94 99 SER A O 1
ATOM 743 N N . GLU A 1 100 ? 36.128 5.466 -31.492 1.00 75.25 100 GLU A N 1
ATOM 744 C CA . GLU A 1 100 ? 36.011 4.035 -31.170 1.00 75.25 100 GLU A CA 1
ATOM 745 C C . GLU A 1 100 ? 36.274 3.752 -29.677 1.00 75.25 100 GLU A C 1
ATOM 747 O O . GLU A 1 100 ? 35.648 2.878 -29.068 1.00 75.25 100 GLU A O 1
ATOM 752 N N . THR A 1 101 ? 37.148 4.550 -29.058 1.00 78.81 101 THR A N 1
ATOM 753 C CA . THR A 1 101 ? 37.453 4.514 -27.624 1.00 78.81 101 THR A CA 1
ATOM 754 C C . THR A 1 101 ? 36.213 4.765 -26.774 1.00 78.81 101 THR A C 1
ATOM 756 O O . THR A 1 101 ? 35.954 4.012 -25.836 1.00 78.81 101 THR A O 1
ATOM 759 N N . VAL A 1 102 ? 35.391 5.761 -27.120 1.00 73.94 102 VAL A N 1
ATOM 760 C CA . VAL A 1 102 ? 34.173 6.056 -26.354 1.00 73.94 102 VAL A CA 1
ATOM 761 C C . VAL A 1 102 ? 33.156 4.930 -26.501 1.00 73.94 102 VAL A C 1
ATOM 763 O O . VAL A 1 102 ? 32.509 4.583 -25.522 1.00 73.94 102 VAL A O 1
ATOM 766 N N . ARG A 1 103 ? 33.066 4.266 -27.660 1.00 72.75 103 ARG A N 1
ATOM 767 C CA . ARG A 1 103 ? 32.194 3.088 -27.825 1.00 72.75 103 ARG A CA 1
ATOM 768 C C . ARG A 1 103 ? 32.601 1.935 -26.898 1.00 72.75 103 ARG A C 1
ATOM 770 O O . ARG A 1 103 ? 31.730 1.289 -26.314 1.00 72.75 103 ARG A O 1
ATOM 777 N N . LYS A 1 104 ? 33.908 1.688 -26.736 1.00 81.12 104 LYS A N 1
ATOM 778 C CA . LYS A 1 104 ? 34.446 0.672 -25.809 1.00 81.12 104 LYS A CA 1
ATOM 779 C C . LYS A 1 104 ? 34.175 1.048 -24.350 1.00 81.12 104 LYS A C 1
ATOM 781 O O . LYS A 1 104 ? 33.644 0.223 -23.611 1.00 81.12 104 LYS A O 1
ATOM 786 N N . VAL A 1 105 ? 34.463 2.293 -23.961 1.00 80.81 105 VAL A N 1
ATOM 787 C CA . VAL A 1 105 ? 34.191 2.812 -22.607 1.00 80.81 105 VAL A CA 1
ATOM 788 C C . VAL A 1 105 ? 32.701 2.751 -22.287 1.00 80.81 105 VAL A C 1
ATOM 790 O O . VAL A 1 105 ? 32.322 2.281 -21.218 1.00 80.81 105 VAL A O 1
ATOM 793 N N . LEU A 1 106 ? 31.851 3.152 -23.232 1.00 79.00 106 LEU A N 1
ATOM 794 C CA . LEU A 1 106 ? 30.406 3.123 -23.074 1.00 79.00 106 LEU A CA 1
ATOM 795 C C . LEU A 1 106 ? 29.926 1.686 -22.860 1.00 79.00 106 LEU A C 1
ATOM 797 O O . LEU A 1 106 ? 29.220 1.430 -21.893 1.00 79.00 106 LEU A O 1
ATOM 801 N N . ARG A 1 107 ? 30.369 0.722 -23.678 1.00 82.12 107 ARG A N 1
ATOM 802 C CA . ARG A 1 107 ? 30.029 -0.698 -23.481 1.00 82.12 107 ARG A CA 1
ATOM 803 C C . ARG A 1 107 ? 30.442 -1.204 -22.094 1.00 82.12 107 ARG A C 1
ATOM 805 O O . ARG A 1 107 ? 29.639 -1.869 -21.447 1.00 82.12 107 ARG A O 1
ATOM 812 N N . VAL A 1 108 ? 31.649 -0.877 -21.625 1.00 85.19 108 VAL A N 1
ATOM 813 C CA . VAL A 1 108 ? 32.097 -1.238 -20.266 1.00 85.19 108 VAL A CA 1
ATOM 814 C C . VAL A 1 108 ? 31.186 -0.608 -19.213 1.00 85.19 108 VAL A C 1
ATOM 816 O O . VAL A 1 108 ? 30.742 -1.309 -18.309 1.00 85.19 108 VAL A O 1
ATOM 819 N N . LEU A 1 109 ? 30.840 0.672 -19.357 1.00 83.62 109 LEU A N 1
ATOM 820 C CA . LEU A 1 109 ? 29.921 1.363 -18.454 1.00 83.62 109 LEU A CA 1
ATOM 821 C C . LEU A 1 109 ? 28.544 0.680 -18.403 1.00 83.62 109 LEU A C 1
ATOM 823 O O . LEU A 1 109 ? 28.031 0.444 -17.314 1.00 83.62 109 LEU A O 1
ATOM 827 N N . TRP A 1 110 ? 27.968 0.304 -19.549 1.00 85.06 110 TRP A N 1
ATOM 828 C CA . TRP A 1 110 ? 26.690 -0.421 -19.608 1.00 85.06 110 TRP A CA 1
ATOM 829 C C . TRP A 1 110 ? 26.768 -1.800 -18.959 1.00 85.06 110 TRP A C 1
ATOM 831 O O . TRP A 1 110 ? 25.850 -2.170 -18.234 1.00 85.06 110 TRP A O 1
ATOM 841 N N . ILE A 1 111 ? 27.866 -2.536 -19.159 1.00 88.50 111 ILE A N 1
ATOM 842 C CA . ILE A 1 111 ? 28.092 -3.829 -18.494 1.00 88.50 111 ILE A CA 1
ATOM 843 C C . ILE A 1 111 ? 28.149 -3.632 -16.976 1.00 88.50 111 ILE A C 1
ATOM 845 O O . ILE A 1 111 ? 27.460 -4.336 -16.237 1.00 88.50 111 ILE A O 1
ATOM 849 N N . VAL A 1 112 ? 28.919 -2.645 -16.509 1.00 87.19 112 VAL A N 1
ATOM 850 C CA . VAL A 1 112 ? 29.023 -2.314 -15.083 1.00 87.19 112 VAL A CA 1
ATOM 851 C C . VAL A 1 112 ? 27.654 -1.936 -14.518 1.00 87.19 112 VAL A C 1
ATOM 853 O O . VAL A 1 112 ? 27.272 -2.463 -13.478 1.00 87.19 112 VAL A O 1
ATOM 856 N N . LEU A 1 113 ? 26.877 -1.095 -15.206 1.00 86.25 113 LEU A N 1
ATOM 857 C CA . LEU A 1 113 ? 25.530 -0.700 -14.780 1.00 86.25 113 LEU A CA 1
ATOM 858 C C . LEU A 1 113 ? 24.547 -1.878 -14.770 1.00 86.25 113 LEU A C 1
ATOM 860 O O . LEU A 1 113 ? 23.779 -2.017 -13.820 1.00 86.25 113 LEU A O 1
ATOM 864 N N . ALA A 1 114 ? 24.589 -2.755 -15.775 1.00 89.56 114 ALA A N 1
ATOM 865 C CA . ALA A 1 114 ? 23.725 -3.931 -15.861 1.00 89.56 114 ALA A CA 1
ATOM 866 C C . ALA A 1 114 ? 23.985 -4.938 -14.726 1.00 89.56 114 ALA A C 1
ATOM 868 O O . ALA A 1 114 ? 23.047 -5.590 -14.264 1.00 89.56 114 ALA A O 1
ATOM 869 N N . ILE A 1 115 ? 25.234 -5.036 -14.259 1.00 90.44 115 ILE A N 1
ATOM 870 C CA . ILE A 1 115 ? 25.639 -5.883 -13.127 1.00 90.44 115 ILE A CA 1
ATOM 871 C C . ILE A 1 115 ? 25.359 -5.186 -11.787 1.00 90.44 115 ILE A C 1
ATOM 873 O O . ILE A 1 115 ? 24.846 -5.805 -10.857 1.00 90.44 115 ILE A O 1
ATOM 877 N N . ALA A 1 116 ? 25.684 -3.898 -11.665 1.00 89.00 116 ALA A N 1
ATOM 878 C CA . ALA A 1 116 ? 25.577 -3.157 -10.411 1.00 89.00 116 ALA A CA 1
ATOM 879 C C . ALA A 1 116 ? 24.128 -2.824 -10.037 1.00 89.00 116 ALA A C 1
ATOM 881 O O . ALA A 1 116 ? 23.783 -2.870 -8.856 1.00 89.00 116 ALA A O 1
ATOM 882 N N . ALA A 1 117 ? 23.266 -2.513 -11.011 1.00 88.88 117 ALA A N 1
ATOM 883 C CA . ALA A 1 117 ? 21.897 -2.080 -10.744 1.00 88.88 117 ALA A CA 1
ATOM 884 C C . ALA A 1 117 ? 21.096 -3.103 -9.910 1.00 88.88 117 ALA A C 1
ATOM 886 O O . ALA A 1 117 ? 20.579 -2.709 -8.862 1.00 88.88 117 ALA A O 1
ATOM 887 N N . PRO A 1 118 ? 21.051 -4.408 -10.249 1.00 90.50 118 PRO A N 1
ATOM 888 C CA . PRO A 1 118 ? 20.350 -5.392 -9.423 1.00 90.50 118 PRO A CA 1
ATOM 889 C C . PRO A 1 118 ? 20.948 -5.576 -8.025 1.00 90.50 118 PRO A C 1
ATOM 891 O O . PRO A 1 118 ? 20.214 -5.799 -7.062 1.00 90.50 118 PRO A O 1
ATOM 894 N N . LEU A 1 119 ? 22.270 -5.436 -7.882 1.00 88.31 119 LEU A N 1
ATOM 895 C CA . LEU A 1 119 ? 22.943 -5.510 -6.580 1.00 88.31 119 LEU A CA 1
ATOM 896 C C . LEU A 1 119 ? 22.546 -4.332 -5.683 1.00 88.31 119 LEU A C 1
ATOM 898 O O . LEU A 1 119 ? 22.256 -4.518 -4.501 1.00 88.31 119 LEU A O 1
ATOM 902 N N . ILE A 1 120 ? 22.477 -3.126 -6.250 1.00 86.50 120 ILE A N 1
ATOM 903 C CA . ILE A 1 120 ? 22.011 -1.930 -5.544 1.00 86.50 120 ILE A CA 1
ATOM 904 C C . ILE A 1 120 ? 20.528 -2.080 -5.180 1.00 86.50 120 ILE A C 1
ATOM 906 O O . ILE A 1 120 ? 20.165 -1.800 -4.040 1.00 86.50 120 ILE A O 1
ATOM 910 N N . VAL A 1 121 ? 19.680 -2.586 -6.087 1.00 86.62 121 VAL A N 1
ATOM 911 C CA . VAL A 1 121 ? 18.263 -2.886 -5.790 1.00 86.62 121 VAL A CA 1
ATOM 912 C C . VAL A 1 121 ? 18.143 -3.842 -4.599 1.00 86.62 121 VAL A C 1
ATOM 914 O O . VAL A 1 121 ? 17.389 -3.557 -3.669 1.00 86.62 121 VAL A O 1
ATOM 917 N N . ALA A 1 122 ? 18.920 -4.930 -4.569 1.00 85.75 122 ALA A N 1
ATOM 918 C CA . ALA A 1 122 ? 18.950 -5.852 -3.432 1.00 85.75 122 ALA A CA 1
ATOM 919 C C . ALA A 1 122 ? 19.348 -5.165 -2.120 1.00 85.75 122 ALA A C 1
ATOM 921 O O . ALA A 1 122 ? 18.717 -5.395 -1.087 1.00 85.75 122 ALA A O 1
ATOM 922 N N . LEU A 1 123 ? 20.381 -4.319 -2.142 1.00 85.31 123 LEU A N 1
ATOM 923 C CA . LEU A 1 123 ? 20.834 -3.586 -0.958 1.00 85.31 123 LEU A CA 1
ATOM 924 C C . LEU A 1 123 ? 19.779 -2.591 -0.461 1.00 85.31 123 LEU A C 1
ATOM 926 O O . LEU A 1 123 ? 19.538 -2.523 0.744 1.00 85.31 123 LEU A O 1
ATOM 930 N N . LEU A 1 124 ? 19.120 -1.870 -1.369 1.00 83.50 124 LEU A N 1
ATOM 931 C CA . LEU A 1 124 ? 18.059 -0.915 -1.043 1.00 83.50 124 LEU A CA 1
ATOM 932 C C . LEU A 1 124 ? 16.835 -1.611 -0.439 1.00 83.50 124 LEU A C 1
ATOM 934 O O . LEU A 1 124 ? 16.331 -1.178 0.596 1.00 83.50 124 LEU A O 1
ATOM 938 N N . VAL A 1 125 ? 16.390 -2.724 -1.027 1.00 79.25 125 VAL A N 1
ATOM 939 C CA . VAL A 1 125 ? 15.264 -3.503 -0.486 1.00 79.25 125 VAL A CA 1
ATOM 940 C C . VAL A 1 125 ? 15.633 -4.134 0.856 1.00 79.25 125 VAL A C 1
ATOM 942 O O . VAL A 1 125 ? 14.839 -4.098 1.795 1.00 79.25 125 VAL A O 1
ATOM 945 N N . ARG A 1 126 ? 16.869 -4.616 1.021 1.00 81.25 126 ARG A N 1
ATOM 946 C CA . ARG A 1 126 ? 17.370 -5.098 2.318 1.00 81.25 126 ARG A CA 1
ATOM 947 C C . ARG A 1 126 ? 17.395 -3.997 3.378 1.00 81.25 126 ARG A C 1
ATOM 949 O O . ARG A 1 126 ? 17.055 -4.265 4.529 1.00 81.25 126 ARG A O 1
ATOM 956 N N . ALA A 1 127 ? 17.789 -2.779 3.007 1.00 77.62 127 ALA A N 1
ATOM 957 C CA . ALA A 1 127 ? 17.782 -1.624 3.901 1.00 77.62 127 ALA A CA 1
ATOM 958 C C . ALA A 1 127 ? 16.354 -1.236 4.319 1.00 77.62 127 ALA A C 1
ATOM 960 O O . ALA A 1 127 ? 16.143 -0.874 5.474 1.00 77.62 127 ALA A O 1
ATOM 961 N N . ALA A 1 128 ? 15.386 -1.386 3.410 1.00 70.81 128 ALA A N 1
ATOM 962 C CA . ALA A 1 128 ? 13.958 -1.206 3.665 1.00 70.81 128 ALA A CA 1
ATOM 963 C C . ALA A 1 128 ? 13.322 -2.336 4.504 1.00 70.81 128 ALA A C 1
ATOM 965 O O . ALA A 1 128 ? 12.261 -2.133 5.088 1.00 70.81 128 ALA A O 1
ATOM 966 N N . THR A 1 129 ? 13.955 -3.512 4.588 1.00 68.94 129 THR A N 1
ATOM 967 C CA . THR A 1 129 ? 13.427 -4.674 5.320 1.00 68.94 129 THR A CA 1
ATOM 968 C C . THR A 1 129 ? 13.824 -4.620 6.807 1.00 68.94 129 THR A C 1
ATOM 970 O O . THR A 1 129 ? 15.006 -4.373 7.110 1.00 68.94 129 THR A O 1
ATOM 973 N N . PRO A 1 130 ? 12.892 -4.882 7.750 1.00 62.72 130 PRO A N 1
ATOM 974 C CA . PRO A 1 130 ? 13.191 -4.916 9.181 1.00 62.72 130 PRO A CA 1
ATOM 975 C C . PRO A 1 130 ? 14.237 -5.985 9.516 1.00 62.72 130 PRO A C 1
ATOM 977 O O . PRO A 1 130 ? 14.296 -7.043 8.887 1.00 62.72 130 PRO A O 1
ATOM 980 N N . LEU A 1 131 ? 15.070 -5.701 10.524 1.00 61.38 131 LEU A N 1
ATOM 981 C CA . LEU A 1 131 ? 16.220 -6.526 10.925 1.00 61.38 131 LEU A CA 1
ATOM 982 C C . LEU A 1 131 ? 15.850 -7.993 11.185 1.00 61.38 131 LEU A C 1
ATOM 984 O O . LEU A 1 131 ? 16.587 -8.883 10.767 1.00 61.38 131 LEU A O 1
ATOM 988 N N . SER A 1 132 ? 14.688 -8.232 11.796 1.00 56.12 132 SER A N 1
ATOM 989 C CA . SER A 1 132 ? 14.161 -9.560 12.138 1.00 56.12 132 SER A CA 1
ATOM 990 C C . SER A 1 132 ? 13.888 -10.464 10.931 1.00 56.12 132 SER A C 1
ATOM 992 O O . SER A 1 132 ? 13.785 -11.674 11.091 1.00 56.12 132 SER A O 1
ATOM 994 N N . SER A 1 133 ? 13.773 -9.894 9.728 1.00 62.97 133 SER A N 1
ATOM 995 C CA . SER A 1 133 ? 13.439 -10.617 8.492 1.00 62.97 133 SER A CA 1
ATOM 996 C C . SER A 1 133 ? 14.571 -10.591 7.455 1.00 62.97 133 SER A C 1
ATOM 998 O O . SER A 1 133 ? 14.369 -10.973 6.301 1.00 62.97 133 SER A O 1
ATOM 1000 N N . ARG A 1 134 ? 15.777 -10.126 7.824 1.00 70.56 134 ARG A N 1
ATOM 1001 C CA . ARG A 1 134 ? 16.907 -10.011 6.887 1.00 70.56 134 ARG A CA 1
ATOM 1002 C C . ARG A 1 134 ? 17.577 -11.361 6.643 1.00 70.56 134 ARG A C 1
ATOM 1004 O O . ARG A 1 134 ? 18.113 -11.981 7.554 1.00 70.56 134 ARG A O 1
ATOM 1011 N N . LYS A 1 135 ? 17.643 -11.755 5.372 1.00 73.00 135 LYS A N 1
ATOM 1012 C CA . LYS A 1 135 ? 18.455 -12.886 4.901 1.00 73.00 135 LYS A CA 1
ATOM 1013 C C . LYS A 1 135 ? 19.962 -12.554 4.924 1.00 73.00 135 LYS A C 1
ATOM 1015 O O . LYS A 1 135 ? 20.336 -11.371 4.940 1.00 73.00 135 LYS A O 1
ATOM 1020 N N . PRO A 1 136 ? 20.853 -13.568 4.911 1.00 78.31 136 PRO A N 1
ATOM 1021 C CA . PRO A 1 136 ? 22.295 -13.345 4.856 1.00 78.31 136 PRO A CA 1
ATOM 1022 C C . PRO A 1 136 ? 22.714 -12.557 3.603 1.00 78.31 136 PRO A C 1
ATOM 1024 O O . PRO A 1 136 ? 22.111 -12.673 2.529 1.00 78.31 136 PRO A O 1
ATOM 1027 N N . VAL A 1 137 ? 23.773 -11.751 3.742 1.00 79.62 137 VAL A N 1
ATOM 1028 C CA . VAL A 1 137 ? 24.275 -10.813 2.715 1.00 79.62 137 VAL A CA 1
ATOM 1029 C C . VAL A 1 137 ? 24.420 -11.437 1.315 1.00 79.62 137 VAL A C 1
ATOM 1031 O O . VAL A 1 137 ? 23.849 -10.871 0.381 1.00 79.62 137 VAL A O 1
ATOM 1034 N N . PRO A 1 138 ? 25.100 -12.591 1.128 1.00 80.56 138 PRO A N 1
ATOM 1035 C CA . PRO A 1 138 ? 25.325 -13.140 -0.212 1.00 80.56 138 PRO A CA 1
ATOM 1036 C C . PRO A 1 138 ? 24.026 -13.594 -0.886 1.00 80.56 138 PRO A C 1
ATOM 1038 O O . PRO A 1 138 ? 23.811 -13.320 -2.065 1.00 80.56 138 PRO A O 1
ATOM 1041 N N . THR A 1 139 ? 23.114 -14.209 -0.126 1.00 77.75 139 THR A N 1
ATOM 1042 C CA . THR A 1 139 ? 21.800 -14.621 -0.650 1.00 77.75 139 THR A CA 1
ATOM 1043 C C . THR A 1 139 ? 20.944 -13.425 -1.053 1.00 77.75 139 THR A C 1
ATOM 1045 O O . THR A 1 139 ? 20.197 -13.500 -2.024 1.00 77.75 139 THR A O 1
ATOM 1048 N N . THR A 1 140 ? 21.095 -12.299 -0.350 1.00 79.25 140 THR A N 1
ATOM 1049 C CA . THR A 1 140 ? 20.355 -11.075 -0.659 1.00 79.25 140 THR A CA 1
ATOM 1050 C C . THR A 1 140 ? 20.890 -10.410 -1.926 1.00 79.25 140 THR A C 1
ATOM 1052 O O . THR A 1 140 ? 20.103 -10.033 -2.786 1.00 79.25 140 THR A O 1
ATOM 1055 N N . LEU A 1 141 ? 22.217 -10.324 -2.079 1.00 82.62 141 LEU A N 1
ATOM 1056 C CA . LEU A 1 141 ? 22.867 -9.750 -3.264 1.00 82.62 141 LEU A CA 1
ATOM 1057 C C . LEU A 1 141 ? 22.526 -10.528 -4.541 1.00 82.62 141 LEU A C 1
ATOM 1059 O O . LEU A 1 141 ? 22.089 -9.933 -5.523 1.00 82.62 141 LEU A O 1
ATOM 1063 N N . LEU A 1 142 ? 22.653 -11.859 -4.518 1.00 82.62 142 LEU A N 1
ATOM 1064 C CA . LEU A 1 142 ? 22.288 -12.713 -5.657 1.00 82.62 142 LEU A CA 1
ATOM 1065 C C . LEU A 1 142 ? 20.778 -12.683 -5.945 1.00 82.62 142 LEU A C 1
ATOM 1067 O O . LEU A 1 142 ? 20.364 -12.794 -7.099 1.00 82.62 142 LEU A O 1
ATOM 1071 N N . GLY A 1 143 ? 19.958 -12.477 -4.911 1.00 81.94 143 GLY A N 1
ATOM 1072 C CA . GLY A 1 143 ? 18.517 -12.263 -5.035 1.00 81.94 143 GLY A CA 1
ATOM 1073 C C . GLY A 1 143 ? 18.129 -10.965 -5.753 1.00 81.94 143 GLY A C 1
ATOM 1074 O O . GLY A 1 143 ? 16.983 -10.843 -6.178 1.00 81.94 143 GLY A O 1
ATOM 1075 N N . GLY A 1 144 ? 19.063 -10.027 -5.950 1.00 84.19 144 GLY A N 1
ATOM 1076 C CA . GLY A 1 144 ? 18.818 -8.758 -6.636 1.00 84.19 144 GLY A CA 1
ATOM 1077 C C . GLY A 1 144 ? 18.394 -8.901 -8.092 1.00 84.19 144 GLY A C 1
ATOM 1078 O O . GLY A 1 144 ? 17.481 -8.212 -8.525 1.00 84.19 144 GLY A O 1
ATOM 1079 N N . TYR A 1 145 ? 18.990 -9.838 -8.834 1.00 86.19 145 TYR A N 1
ATOM 1080 C CA . TYR A 1 145 ? 18.664 -10.080 -10.246 1.00 86.19 145 TYR A CA 1
ATOM 1081 C C . TYR A 1 145 ? 17.209 -10.502 -10.474 1.00 86.19 145 TYR A C 1
ATOM 1083 O O . TYR A 1 145 ? 16.501 -9.810 -11.212 1.00 86.19 145 TYR A O 1
ATOM 1091 N N . PRO A 1 146 ? 16.720 -11.596 -9.855 1.00 87.75 146 PRO A N 1
ATOM 1092 C CA . PRO A 1 146 ? 15.329 -11.976 -10.034 1.00 87.75 146 PRO A CA 1
ATOM 1093 C C . PRO A 1 146 ? 14.400 -10.908 -9.441 1.00 87.75 146 PRO A C 1
ATOM 1095 O O . PRO A 1 146 ? 13.389 -10.600 -10.060 1.00 87.75 146 PRO A O 1
ATOM 1098 N N . LEU A 1 147 ? 14.774 -10.246 -8.339 1.00 83.69 147 LEU A N 1
ATOM 1099 C CA . LEU A 1 147 ? 13.989 -9.161 -7.753 1.00 83.69 147 LEU A CA 1
ATOM 1100 C C . LEU A 1 147 ? 13.810 -7.962 -8.699 1.00 83.69 147 LEU A C 1
ATOM 1102 O O . LEU A 1 147 ? 12.686 -7.495 -8.863 1.00 83.69 147 LEU A O 1
ATOM 1106 N N . SER A 1 148 ? 14.876 -7.473 -9.337 1.00 86.56 148 SER A N 1
ATOM 1107 C CA . SER A 1 148 ? 14.807 -6.369 -10.305 1.00 86.56 148 SER A CA 1
ATOM 1108 C C . SER A 1 148 ? 13.917 -6.715 -11.493 1.00 86.56 148 SER A C 1
ATOM 1110 O O . SER A 1 148 ? 13.080 -5.903 -11.883 1.00 86.56 148 SER A O 1
ATOM 1112 N N . LEU A 1 149 ? 14.035 -7.935 -12.026 1.00 86.19 149 LEU A N 1
ATOM 1113 C CA . LEU A 1 149 ? 13.158 -8.411 -13.095 1.00 86.19 149 LEU A CA 1
ATOM 1114 C C . LEU A 1 149 ? 11.695 -8.492 -12.629 1.00 86.19 149 LEU A C 1
ATOM 1116 O O . LEU A 1 149 ? 10.794 -8.055 -13.341 1.00 86.19 149 LEU A O 1
ATOM 1120 N N . GLY A 1 150 ? 11.461 -9.002 -11.418 1.00 85.19 150 GLY A N 1
ATOM 1121 C CA . GLY A 1 150 ? 10.137 -9.077 -10.807 1.00 85.19 150 GLY A CA 1
ATOM 1122 C C . GLY A 1 150 ? 9.494 -7.709 -10.615 1.00 85.19 150 GLY A C 1
ATOM 1123 O O . GLY A 1 150 ? 8.333 -7.529 -10.972 1.00 85.19 150 GLY A O 1
ATOM 1124 N N . LEU A 1 151 ? 10.251 -6.739 -10.095 1.00 84.25 151 LEU A N 1
ATOM 1125 C CA . LEU A 1 151 ? 9.818 -5.352 -9.933 1.00 84.25 151 LEU A CA 1
ATOM 1126 C C . LEU A 1 151 ? 9.482 -4.709 -11.278 1.00 84.25 151 LEU A C 1
ATOM 1128 O O . LEU A 1 151 ? 8.422 -4.106 -11.405 1.00 84.25 151 LEU A O 1
ATOM 1132 N N . PHE A 1 152 ? 10.339 -4.886 -12.286 1.00 86.31 152 PHE A N 1
ATOM 1133 C CA . PHE A 1 152 ? 10.092 -4.383 -13.634 1.00 86.31 152 PHE A CA 1
ATOM 1134 C C . PHE A 1 152 ? 8.802 -4.961 -14.234 1.00 86.31 152 PHE A C 1
ATOM 1136 O O . PHE A 1 152 ? 7.911 -4.209 -14.624 1.00 86.31 152 PHE A O 1
ATOM 1143 N N . LEU A 1 153 ? 8.661 -6.289 -14.265 1.00 84.94 153 LEU A N 1
ATOM 1144 C CA . LEU A 1 153 ? 7.483 -6.947 -14.839 1.00 84.94 153 LEU A CA 1
ATOM 1145 C C . LEU A 1 153 ? 6.202 -6.595 -14.075 1.00 84.94 153 LEU A C 1
ATOM 1147 O O . LEU A 1 153 ? 5.165 -6.331 -14.682 1.00 84.94 153 LEU A O 1
ATOM 1151 N N . SER A 1 154 ? 6.273 -6.561 -12.745 1.00 81.69 154 SER A N 1
ATOM 1152 C CA . SER A 1 154 ? 5.144 -6.193 -11.893 1.00 81.69 154 SER A CA 1
ATOM 1153 C C . SER A 1 154 ? 4.742 -4.728 -12.090 1.00 81.69 154 SER A C 1
ATOM 1155 O O . SER A 1 154 ? 3.548 -4.424 -12.147 1.00 81.69 154 SER A O 1
ATOM 1157 N N . PHE A 1 155 ? 5.711 -3.832 -12.305 1.00 83.31 155 PHE A N 1
ATOM 1158 C CA . PHE A 1 155 ? 5.440 -2.444 -12.664 1.00 83.31 155 PHE A CA 1
ATOM 1159 C C . PHE A 1 155 ? 4.749 -2.333 -14.024 1.00 83.31 155 PHE A C 1
ATOM 1161 O O . PHE A 1 155 ? 3.741 -1.644 -14.112 1.00 83.31 155 PHE A O 1
ATOM 1168 N N . ILE A 1 156 ? 5.217 -3.035 -15.063 1.00 83.00 156 ILE A N 1
ATOM 1169 C CA . ILE A 1 156 ? 4.575 -3.023 -16.392 1.00 83.00 156 ILE A CA 1
ATOM 1170 C C . ILE A 1 156 ? 3.122 -3.495 -16.309 1.00 83.00 156 ILE A C 1
ATOM 1172 O O . ILE A 1 156 ? 2.229 -2.853 -16.860 1.00 83.00 156 ILE A O 1
ATOM 1176 N N . VAL A 1 157 ? 2.869 -4.582 -15.575 1.00 81.19 157 VAL A N 1
ATOM 1177 C CA . VAL A 1 157 ? 1.505 -5.055 -15.306 1.00 81.19 157 VAL A CA 1
ATOM 1178 C C . VAL A 1 157 ? 0.684 -3.956 -14.636 1.00 81.19 157 VAL A C 1
ATOM 1180 O O . VAL A 1 157 ? -0.393 -3.613 -15.117 1.00 81.19 157 VAL A O 1
ATOM 1183 N N . THR A 1 158 ? 1.207 -3.380 -13.554 1.00 78.00 158 THR A N 1
ATOM 1184 C CA . THR A 1 158 ? 0.499 -2.379 -12.749 1.00 78.00 158 THR A CA 1
ATOM 1185 C C . THR A 1 158 ? 0.204 -1.108 -13.550 1.00 78.00 158 THR A C 1
ATOM 1187 O O . THR A 1 158 ? -0.912 -0.589 -13.485 1.00 78.00 158 THR A O 1
ATOM 1190 N N . LEU A 1 159 ? 1.161 -0.666 -14.370 1.00 79.94 159 LEU A N 1
ATOM 1191 C CA . LEU A 1 159 ? 1.060 0.494 -15.253 1.00 79.94 159 LEU A CA 1
ATOM 1192 C C . LEU A 1 159 ? -0.111 0.369 -16.232 1.00 79.94 159 LEU A C 1
ATOM 1194 O O . LEU A 1 159 ? -0.728 1.372 -16.576 1.00 79.94 159 LEU A O 1
ATOM 1198 N N . VAL A 1 160 ? -0.442 -0.853 -16.652 1.00 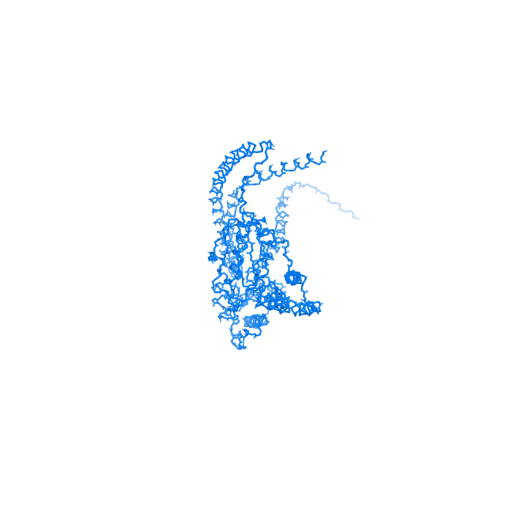78.19 160 VAL A N 1
ATOM 1199 C CA . VAL A 1 160 ? -1.591 -1.129 -17.521 1.00 78.19 160 VAL A CA 1
ATOM 1200 C C . VAL A 1 160 ? -2.866 -1.324 -16.700 1.00 78.19 160 VAL A C 1
ATOM 1202 O O . VAL A 1 160 ? -3.899 -0.728 -17.000 1.00 78.19 160 VAL A O 1
ATOM 1205 N N . THR A 1 161 ? -2.824 -2.133 -15.639 1.00 75.12 161 THR A N 1
ATOM 1206 C CA . THR A 1 161 ? -4.035 -2.507 -14.891 1.00 75.12 161 THR A CA 1
ATOM 1207 C C . THR A 1 161 ? -4.631 -1.345 -14.103 1.00 75.12 161 THR A C 1
ATOM 1209 O O . THR A 1 161 ? -5.851 -1.199 -14.052 1.00 75.12 161 THR A O 1
ATOM 1212 N N . VAL A 1 162 ? -3.799 -0.499 -13.488 1.00 79.25 162 VAL A N 1
ATOM 1213 C CA . VAL A 1 162 ? -4.264 0.591 -12.619 1.00 79.25 162 VAL A CA 1
ATOM 1214 C C . VAL A 1 162 ? -5.103 1.622 -13.376 1.00 79.25 162 VAL A C 1
ATOM 1216 O O . VAL A 1 162 ? -6.239 1.847 -12.948 1.00 79.25 162 VAL A O 1
ATOM 1219 N N . PRO A 1 163 ? -4.653 2.219 -14.497 1.00 77.50 163 PRO A N 1
ATOM 1220 C CA . PRO A 1 163 ? -5.494 3.147 -15.249 1.00 77.50 163 PRO A CA 1
ATOM 1221 C C . PRO A 1 163 ? -6.791 2.511 -15.743 1.00 77.50 163 PRO A C 1
ATOM 1223 O O . PRO A 1 163 ? -7.835 3.145 -15.629 1.00 77.50 163 PRO A O 1
ATOM 1226 N N . ILE A 1 164 ? -6.765 1.253 -16.196 1.00 78.38 164 ILE A N 1
ATOM 1227 C CA . ILE A 1 164 ? -7.986 0.535 -16.592 1.00 78.38 164 ILE A CA 1
ATOM 1228 C C . ILE A 1 164 ? -8.974 0.486 -15.419 1.00 78.38 164 ILE A C 1
ATOM 1230 O O . ILE A 1 164 ? -10.132 0.881 -15.565 1.00 78.38 164 ILE A O 1
ATOM 1234 N N . THR A 1 165 ? -8.516 0.082 -14.229 1.00 78.25 165 THR A N 1
ATOM 1235 C CA . THR A 1 165 ? -9.381 0.039 -13.037 1.00 78.25 165 THR A CA 1
ATOM 1236 C C . THR A 1 165 ? -9.871 1.420 -12.612 1.00 78.25 165 THR A C 1
ATOM 1238 O O . THR A 1 165 ? -11.007 1.544 -12.163 1.00 78.25 165 THR A O 1
ATOM 1241 N N . LYS A 1 166 ? -9.056 2.464 -12.797 1.00 77.56 166 LYS A N 1
ATOM 1242 C CA . LYS A 1 166 ? -9.398 3.839 -12.428 1.00 77.56 166 LYS A CA 1
ATOM 1243 C C . LYS A 1 166 ? -10.409 4.473 -13.381 1.00 77.56 166 LYS A C 1
ATOM 1245 O O . LYS A 1 166 ? -11.283 5.214 -12.949 1.00 77.56 166 LYS A O 1
ATOM 1250 N N . VAL A 1 167 ? -10.341 4.143 -14.669 1.00 78.12 167 VAL A N 1
ATOM 1251 C CA . VAL A 1 167 ? -11.365 4.531 -15.650 1.00 78.12 167 VAL A CA 1
ATOM 1252 C C . VAL A 1 167 ? -12.684 3.823 -15.340 1.00 78.12 167 VAL A C 1
ATOM 1254 O O . VAL A 1 167 ? -13.734 4.461 -15.347 1.00 78.12 167 VAL A O 1
ATOM 1257 N N . MET A 1 168 ? -12.644 2.531 -14.994 1.00 76.56 168 MET A N 1
ATOM 1258 C CA . MET A 1 168 ? -13.844 1.794 -14.579 1.00 76.56 168 MET A CA 1
ATOM 1259 C C . MET A 1 168 ? -14.451 2.346 -13.284 1.00 76.56 168 MET A C 1
ATOM 1261 O O . MET A 1 168 ? -15.675 2.443 -13.187 1.00 76.56 168 MET A O 1
ATOM 1265 N N . SER A 1 169 ? -13.631 2.713 -12.292 1.00 78.69 169 SER A N 1
ATOM 1266 C CA . SER A 1 169 ? -14.134 3.303 -11.047 1.00 78.69 169 SER A CA 1
ATOM 1267 C C . SER A 1 169 ? -14.742 4.682 -11.292 1.00 78.69 169 SER A C 1
ATOM 1269 O O . SER A 1 169 ? -15.844 4.944 -10.814 1.00 78.69 169 SER A O 1
ATOM 1271 N N . LEU A 1 170 ? -14.113 5.513 -12.130 1.00 81.12 170 LEU A N 1
ATOM 1272 C CA . LEU A 1 170 ? -14.658 6.811 -12.529 1.00 81.12 170 LEU A CA 1
ATOM 1273 C C . LEU A 1 170 ? -15.995 6.669 -13.271 1.00 81.12 170 LEU A C 1
ATOM 1275 O O . LEU A 1 170 ? -16.938 7.399 -12.969 1.00 81.12 170 LEU A O 1
ATOM 1279 N N . ALA A 1 171 ? -16.111 5.694 -14.178 1.00 77.06 171 ALA A N 1
ATOM 1280 C CA . ALA A 1 171 ? -17.361 5.397 -14.880 1.00 77.06 171 ALA A CA 1
ATOM 1281 C C . ALA A 1 171 ? -18.491 4.996 -13.914 1.00 77.06 171 ALA A C 1
ATOM 1283 O O . ALA A 1 171 ? -19.643 5.365 -14.122 1.00 77.06 171 ALA A O 1
ATOM 1284 N N . ARG A 1 172 ? -18.156 4.297 -12.820 1.00 82.44 172 ARG A N 1
ATOM 1285 C CA . ARG A 1 172 ? -19.091 3.927 -11.744 1.00 82.44 172 ARG A CA 1
ATOM 1286 C C . ARG A 1 172 ? -19.291 5.020 -10.688 1.00 82.44 172 ARG A C 1
ATOM 1288 O O . ARG A 1 172 ? -20.024 4.793 -9.732 1.00 82.44 172 ARG A O 1
ATOM 1295 N N . ARG A 1 173 ? -18.650 6.189 -10.833 1.00 85.81 173 ARG A N 1
ATOM 1296 C CA . ARG A 1 173 ? -18.600 7.269 -9.822 1.00 85.81 173 ARG A CA 1
ATOM 1297 C C . ARG A 1 173 ? -18.085 6.801 -8.456 1.00 85.81 173 ARG A C 1
ATOM 1299 O O . ARG A 1 173 ? -18.477 7.327 -7.416 1.00 85.81 173 ARG A O 1
ATOM 1306 N N . TRP A 1 174 ? -17.214 5.801 -8.459 1.00 91.00 174 TRP A N 1
ATOM 1307 C CA . TRP A 1 174 ? -16.587 5.292 -7.251 1.00 91.00 174 TRP A CA 1
ATOM 1308 C C . TRP A 1 174 ? -15.357 6.115 -6.894 1.00 91.00 174 TRP A C 1
ATOM 1310 O O . TRP A 1 174 ? -14.633 6.602 -7.764 1.00 91.00 174 TRP A O 1
ATOM 1320 N N . GLN A 1 175 ? -15.121 6.246 -5.595 1.00 86.88 175 GLN A N 1
ATOM 1321 C CA . GLN A 1 175 ? -13.920 6.848 -5.041 1.00 86.88 175 GLN A CA 1
ATOM 1322 C C . GLN A 1 175 ? -13.029 5.768 -4.439 1.00 86.88 175 GLN A C 1
ATOM 1324 O O . GLN A 1 175 ? -13.523 4.785 -3.889 1.00 86.88 175 GLN A O 1
ATOM 1329 N N . ASP A 1 176 ? -11.722 5.991 -4.525 1.00 86.75 176 ASP A N 1
ATOM 1330 C CA . ASP A 1 176 ? -10.698 5.139 -3.932 1.00 86.75 176 ASP A CA 1
ATOM 1331 C C . ASP A 1 176 ? -10.126 5.870 -2.709 1.00 86.75 176 ASP A C 1
ATOM 1333 O O . ASP A 1 176 ? -9.592 6.974 -2.840 1.00 86.75 176 ASP A O 1
ATOM 1337 N N . GLN A 1 177 ? -10.231 5.268 -1.525 1.00 86.06 177 GLN A N 1
ATOM 1338 C CA . GLN A 1 177 ? -9.622 5.771 -0.295 1.00 86.06 177 GLN A CA 1
ATOM 1339 C C . GLN A 1 177 ? -8.663 4.736 0.286 1.00 86.06 177 GLN A C 1
ATOM 1341 O O . GLN A 1 177 ? -9.004 3.564 0.413 1.00 86.06 177 GLN A O 1
ATOM 1346 N N . HIS A 1 178 ? -7.473 5.198 0.660 1.00 84.56 178 HIS A N 1
ATOM 1347 C CA . HIS A 1 178 ? -6.422 4.379 1.255 1.00 84.56 178 HIS A CA 1
ATOM 1348 C C . HIS A 1 178 ? -6.270 4.735 2.732 1.00 84.56 178 HIS A C 1
ATOM 1350 O O . HIS A 1 178 ? -6.108 5.913 3.072 1.00 84.56 178 HIS A O 1
ATOM 1356 N N . ILE A 1 179 ? -6.324 3.729 3.598 1.00 85.62 179 ILE A N 1
ATOM 1357 C CA . ILE A 1 179 ? -6.148 3.855 5.045 1.00 85.62 179 ILE A CA 1
ATOM 1358 C C . ILE A 1 179 ? -5.034 2.906 5.458 1.00 85.62 179 ILE A C 1
ATOM 1360 O O . ILE A 1 179 ? -5.041 1.744 5.067 1.00 85.62 179 ILE A O 1
ATOM 1364 N N . TYR A 1 180 ? -4.099 3.377 6.277 1.00 85.00 180 TYR A N 1
ATOM 1365 C CA . TYR A 1 180 ? -3.045 2.507 6.778 1.00 85.00 180 TYR A CA 1
ATOM 1366 C C . TYR A 1 180 ? -3.636 1.465 7.734 1.00 85.00 180 TYR A C 1
ATOM 1368 O O . TYR A 1 180 ? -4.182 1.807 8.781 1.00 85.00 180 TYR A O 1
ATOM 1376 N N . VAL A 1 181 ? -3.544 0.193 7.348 1.00 86.94 181 VAL A N 1
ATOM 1377 C CA . VAL A 1 181 ? -3.920 -0.957 8.173 1.00 86.94 181 VAL A CA 1
ATOM 1378 C C . VAL A 1 181 ? -2.949 -2.076 7.836 1.00 86.94 181 VAL A C 1
ATOM 1380 O O . VAL A 1 181 ? -2.975 -2.614 6.728 1.00 86.94 181 VAL A O 1
ATOM 1383 N N . GLN A 1 182 ? -2.091 -2.422 8.786 1.00 86.69 182 GLN A N 1
ATOM 1384 C CA . GLN A 1 182 ? -1.131 -3.509 8.657 1.00 86.69 182 GLN A CA 1
ATOM 1385 C C . GLN A 1 182 ? -1.495 -4.626 9.641 1.00 86.69 182 GLN A C 1
ATOM 1387 O O . GLN A 1 182 ? -1.288 -4.458 10.843 1.00 86.69 182 GLN A O 1
ATOM 1392 N N . PRO A 1 183 ? -2.016 -5.774 9.176 1.00 87.31 183 PRO A N 1
ATOM 1393 C CA . PRO A 1 183 ? -2.343 -6.894 10.049 1.00 87.31 183 PRO A CA 1
ATOM 1394 C C . PRO A 1 183 ? -1.117 -7.389 10.820 1.00 87.31 183 PRO A C 1
ATOM 1396 O O . PRO A 1 183 ? -0.031 -7.550 10.253 1.00 87.31 183 PRO A O 1
ATOM 1399 N N . ARG A 1 184 ? -1.296 -7.687 12.109 1.00 86.31 184 ARG A N 1
ATOM 1400 C CA . ARG A 1 184 ? -0.264 -8.362 12.902 1.00 86.31 184 ARG A CA 1
ATOM 1401 C C . ARG A 1 184 ? -0.037 -9.777 12.366 1.00 86.31 184 ARG A C 1
ATOM 1403 O O . ARG A 1 184 ? -0.895 -10.375 11.709 1.00 86.31 184 ARG A O 1
ATOM 1410 N N . LYS A 1 185 ? 1.132 -10.348 12.665 1.00 83.06 185 LYS A N 1
ATOM 1411 C CA . LYS A 1 185 ? 1.493 -11.703 12.223 1.00 83.06 185 LYS A CA 1
ATOM 1412 C C . LYS A 1 185 ? 0.424 -12.714 12.665 1.00 83.06 185 LYS A C 1
ATOM 1414 O O . LYS A 1 185 ? 0.152 -12.842 13.852 1.00 83.06 185 LYS A O 1
ATOM 1419 N N . GLY A 1 186 ? -0.176 -13.418 11.703 1.00 82.81 186 GLY A N 1
ATOM 1420 C CA . GLY A 1 186 ? -1.224 -14.420 11.948 1.00 82.81 186 GLY A CA 1
ATOM 1421 C C . GLY A 1 186 ? -2.633 -13.865 12.205 1.00 82.81 186 GLY A C 1
ATOM 1422 O O . GLY A 1 186 ? -3.560 -14.654 12.328 1.00 82.81 186 GLY A O 1
ATOM 1423 N N . ARG A 1 187 ? -2.822 -12.538 12.235 1.00 86.94 187 ARG A N 1
ATOM 1424 C CA . ARG A 1 187 ? -4.102 -11.869 12.546 1.00 86.94 187 ARG A CA 1
ATOM 1425 C C . ARG A 1 187 ? -4.860 -11.369 11.311 1.00 86.94 187 ARG A C 1
ATOM 1427 O O . ARG A 1 187 ? -5.810 -10.604 11.424 1.00 86.94 187 ARG A O 1
ATOM 1434 N N . TYR A 1 188 ? -4.455 -11.795 10.114 1.00 86.25 188 TYR A N 1
ATOM 1435 C CA . TYR A 1 188 ? -5.068 -11.353 8.854 1.00 86.25 188 TYR A CA 1
ATOM 1436 C C . TYR A 1 188 ? -6.582 -11.616 8.804 1.00 86.25 188 TYR A C 1
ATOM 1438 O O . TYR A 1 188 ? -7.356 -10.755 8.393 1.00 86.25 188 TYR A O 1
ATOM 1446 N N . GLU A 1 189 ? -7.005 -12.790 9.271 1.00 87.88 189 GLU A N 1
ATOM 1447 C CA . GLU A 1 189 ? -8.421 -13.167 9.325 1.00 87.88 189 GLU A CA 1
ATOM 1448 C C . GLU A 1 189 ? -9.207 -12.360 10.353 1.00 87.88 189 GLU A C 1
ATOM 1450 O O . GLU A 1 189 ? -10.364 -12.022 10.123 1.00 87.88 189 GLU A O 1
ATOM 1455 N N . ASP A 1 190 ? -8.574 -12.009 11.468 1.00 90.56 190 ASP A N 1
ATOM 1456 C CA . ASP A 1 190 ? -9.196 -11.222 12.532 1.00 90.56 190 ASP A CA 1
ATOM 1457 C C . ASP A 1 190 ? -9.483 -9.805 12.032 1.00 90.56 190 ASP A C 1
ATOM 1459 O O . ASP A 1 190 ? -10.598 -9.303 12.171 1.00 90.56 190 ASP A O 1
ATOM 1463 N N . VAL A 1 191 ? -8.527 -9.218 11.307 1.00 90.94 191 VAL A N 1
ATOM 1464 C CA . VAL A 1 191 ? -8.717 -7.953 10.587 1.00 90.94 191 VAL A CA 1
ATOM 1465 C C . VAL A 1 191 ? -9.888 -8.043 9.613 1.00 90.94 191 VAL A C 1
ATOM 1467 O O . VAL A 1 191 ? -10.761 -7.179 9.627 1.00 90.94 191 VAL A O 1
ATOM 1470 N N . LEU A 1 192 ? -9.960 -9.103 8.803 1.00 90.94 192 LEU A N 1
ATOM 1471 C CA . LEU A 1 192 ? -11.052 -9.285 7.847 1.00 90.94 192 LEU A CA 1
ATOM 1472 C C . LEU A 1 192 ? -12.418 -9.386 8.544 1.00 90.94 192 LEU A C 1
ATOM 1474 O O . LEU A 1 192 ? -13.392 -8.810 8.058 1.00 90.94 192 LEU A O 1
ATOM 1478 N N . ARG A 1 193 ? -12.485 -10.048 9.707 1.00 92.25 193 ARG A N 1
ATOM 1479 C CA . ARG A 1 193 ? -13.693 -10.103 10.544 1.00 92.25 193 ARG A CA 1
ATOM 1480 C C . ARG A 1 193 ? -14.106 -8.721 11.048 1.00 92.25 193 ARG A C 1
ATOM 1482 O O . ARG A 1 193 ? -15.291 -8.404 10.987 1.00 92.25 193 ARG A O 1
ATOM 1489 N N . HIS A 1 194 ? -13.164 -7.871 11.464 1.00 92.81 194 HIS A N 1
ATOM 1490 C CA . HIS A 1 194 ? -13.471 -6.480 11.838 1.00 92.81 194 HIS A CA 1
ATOM 1491 C C . HIS A 1 194 ? -14.000 -5.663 10.656 1.00 92.81 194 HIS A C 1
ATOM 1493 O O . HIS A 1 194 ? -14.944 -4.892 10.823 1.00 92.81 194 HIS A O 1
ATOM 1499 N N . LEU A 1 195 ? -13.454 -5.856 9.450 1.00 93.56 195 LEU A N 1
ATOM 1500 C CA . LEU A 1 195 ? -13.955 -5.189 8.240 1.00 93.56 195 LEU A CA 1
ATOM 1501 C C . LEU A 1 195 ? -15.393 -5.609 7.907 1.00 93.56 195 LEU A C 1
ATOM 1503 O O . LEU A 1 195 ? -16.215 -4.762 7.554 1.00 93.56 195 LEU A O 1
ATOM 1507 N N . VAL A 1 196 ? -15.701 -6.902 8.035 1.00 93.94 196 VAL A N 1
ATOM 1508 C CA . VAL A 1 196 ? -17.058 -7.446 7.873 1.00 93.94 196 VAL A CA 1
ATOM 1509 C C . VAL A 1 196 ? -17.997 -6.846 8.919 1.00 93.94 196 VAL A C 1
ATOM 1511 O O . VAL A 1 196 ? -19.015 -6.268 8.545 1.00 93.94 196 VAL A O 1
ATOM 1514 N N . ALA A 1 197 ? -17.615 -6.870 10.198 1.00 91.62 197 ALA A N 1
ATOM 1515 C CA . ALA A 1 197 ? -18.414 -6.309 11.287 1.00 91.62 197 ALA A CA 1
ATOM 1516 C C . ALA A 1 197 ? -18.688 -4.806 11.103 1.00 91.62 197 ALA A C 1
ATOM 1518 O O . ALA A 1 197 ? -19.796 -4.338 11.362 1.00 91.62 197 ALA A O 1
ATOM 1519 N N . ALA A 1 198 ? -17.711 -4.041 10.606 1.00 92.25 198 ALA A N 1
ATOM 1520 C CA . ALA A 1 198 ? -17.898 -2.626 10.291 1.00 92.25 198 ALA A CA 1
ATOM 1521 C C . ALA A 1 198 ? -18.878 -2.405 9.128 1.00 92.25 198 ALA A C 1
ATOM 1523 O O . ALA A 1 198 ? -19.660 -1.454 9.160 1.00 92.25 198 ALA A O 1
ATOM 1524 N N . CYS A 1 199 ? -18.864 -3.278 8.115 1.00 92.88 199 CYS A N 1
ATOM 1525 C CA . CYS A 1 199 ? -19.827 -3.234 7.014 1.00 92.88 199 CYS A CA 1
ATOM 1526 C C . CYS A 1 199 ? -21.244 -3.593 7.485 1.00 92.88 199 CYS A C 1
ATOM 1528 O O . CYS A 1 199 ? -22.190 -2.886 7.145 1.00 92.88 199 CYS A O 1
ATOM 1530 N N . GLU A 1 200 ? -21.396 -4.631 8.309 1.00 93.00 200 GLU A N 1
ATOM 1531 C CA . GLU A 1 200 ? -22.688 -5.016 8.899 1.00 93.00 200 GLU A CA 1
ATOM 1532 C C . GLU A 1 200 ? -23.247 -3.906 9.796 1.00 93.00 200 GLU A C 1
ATOM 1534 O O . GLU A 1 200 ? -24.419 -3.552 9.695 1.00 93.00 200 GLU A O 1
ATOM 1539 N N . ALA A 1 201 ? -22.400 -3.275 10.616 1.00 88.88 201 ALA A N 1
ATOM 1540 C CA . ALA A 1 201 ? -22.780 -2.124 11.438 1.00 88.88 201 ALA A CA 1
ATOM 1541 C C . ALA A 1 201 ? -23.162 -0.883 10.607 1.00 88.88 201 ALA A C 1
ATOM 1543 O O . ALA A 1 201 ? -23.816 0.035 11.109 1.00 88.88 201 ALA A O 1
ATOM 1544 N N . ALA A 1 202 ? -22.760 -0.835 9.335 1.00 89.38 202 ALA A N 1
ATOM 1545 C CA . ALA A 1 202 ? -23.193 0.166 8.366 1.00 89.38 202 ALA A CA 1
ATOM 1546 C C . ALA A 1 202 ? -24.458 -0.263 7.593 1.00 89.38 202 ALA A C 1
ATOM 1548 O O . ALA A 1 202 ? -24.817 0.386 6.617 1.00 89.38 202 ALA A O 1
ATOM 1549 N N . SER A 1 203 ? -25.144 -1.332 8.022 1.00 90.38 203 SER A N 1
ATOM 1550 C CA . SER A 1 203 ? -26.318 -1.909 7.344 1.00 90.38 203 SER A CA 1
ATOM 1551 C C . SER A 1 203 ? -26.040 -2.363 5.906 1.00 90.38 203 SER A C 1
ATOM 1553 O O . SER A 1 203 ? -26.928 -2.357 5.056 1.00 90.38 203 SER A O 1
ATOM 1555 N N . LEU A 1 204 ? -24.798 -2.759 5.618 1.00 92.00 204 LEU A N 1
ATOM 1556 C CA . LEU A 1 204 ? -24.419 -3.380 4.352 1.00 92.00 204 LEU A CA 1
ATOM 1557 C C . LEU A 1 204 ? -24.391 -4.903 4.514 1.00 92.00 204 LEU A C 1
ATOM 1559 O O . LEU A 1 204 ? -24.175 -5.410 5.611 1.00 92.00 204 LEU A O 1
ATOM 1563 N N . MET A 1 205 ? -24.569 -5.634 3.412 1.00 92.06 205 MET A N 1
ATOM 1564 C CA . MET A 1 205 ? -24.429 -7.094 3.382 1.00 92.06 205 MET A CA 1
ATOM 1565 C C . MET A 1 205 ? -23.051 -7.484 2.826 1.00 92.06 205 MET A C 1
ATOM 1567 O O . MET A 1 205 ? -22.898 -7.566 1.602 1.00 92.06 205 MET A O 1
ATOM 1571 N N . PRO A 1 206 ? -22.032 -7.689 3.681 1.00 93.06 206 PRO A N 1
ATOM 1572 C CA . PRO A 1 206 ? -20.703 -8.066 3.226 1.00 93.06 206 PRO A CA 1
ATOM 1573 C C . PRO A 1 206 ? -20.628 -9.525 2.782 1.00 93.06 206 PRO A C 1
ATOM 1575 O O . PRO A 1 206 ? -21.206 -10.429 3.383 1.00 93.06 206 PRO A O 1
ATOM 1578 N N . ARG A 1 207 ? -19.828 -9.765 1.745 1.00 92.62 207 ARG A N 1
ATOM 1579 C CA . ARG A 1 207 ? -19.372 -11.090 1.322 1.00 92.62 207 ARG A CA 1
ATOM 1580 C C . ARG A 1 207 ? -17.859 -11.091 1.235 1.00 92.62 207 ARG A C 1
ATOM 1582 O O . ARG A 1 207 ? -17.266 -10.172 0.673 1.00 92.62 207 ARG A O 1
ATOM 1589 N N . VAL A 1 208 ? -17.235 -12.123 1.785 1.00 90.50 208 VAL A N 1
ATOM 1590 C CA . VAL A 1 208 ? -15.790 -12.317 1.664 1.00 90.50 208 VAL A CA 1
ATOM 1591 C C . VAL A 1 208 ? -15.512 -13.099 0.389 1.00 90.50 208 VAL A C 1
ATOM 1593 O O . VAL A 1 208 ? -16.002 -14.213 0.221 1.00 90.50 208 VAL A O 1
ATOM 1596 N N . GLU A 1 209 ? -14.716 -12.518 -0.498 1.00 89.50 209 GLU A N 1
ATOM 1597 C CA . GLU A 1 209 ? -14.320 -13.123 -1.769 1.00 89.50 209 GLU A CA 1
ATOM 1598 C C . GLU A 1 209 ? -12.800 -13.065 -1.938 1.00 89.50 209 GLU A C 1
ATOM 1600 O O . GLU A 1 209 ? -12.121 -12.212 -1.358 1.00 89.50 209 GLU A O 1
ATOM 1605 N N . ASP A 1 210 ? -12.258 -13.934 -2.787 1.00 83.88 210 ASP A N 1
ATOM 1606 C CA . ASP A 1 210 ? -10.873 -13.806 -3.228 1.00 83.88 210 ASP A CA 1
ATOM 1607 C C . ASP A 1 210 ? -10.698 -12.558 -4.104 1.00 83.88 210 ASP A C 1
ATOM 1609 O O . ASP A 1 210 ? -11.589 -12.146 -4.859 1.00 83.88 210 ASP A O 1
ATOM 1613 N N . VAL A 1 211 ? -9.525 -11.928 -4.010 1.00 76.50 211 VAL A N 1
ATOM 1614 C CA . VAL A 1 211 ? -9.211 -10.771 -4.853 1.00 76.50 211 VAL A CA 1
ATOM 1615 C C . VAL A 1 211 ? -9.195 -11.193 -6.333 1.00 76.50 211 VAL A C 1
ATOM 1617 O O . VAL A 1 211 ? -8.570 -12.202 -6.674 1.00 76.50 211 VAL A O 1
ATOM 1620 N N . PRO A 1 212 ? -9.818 -10.415 -7.246 1.00 73.88 212 PRO A N 1
ATOM 1621 C CA . PRO A 1 212 ? -9.846 -10.733 -8.666 1.00 73.88 212 PRO A CA 1
ATOM 1622 C C . PRO A 1 212 ? -8.453 -10.995 -9.233 1.00 73.88 212 PRO A C 1
ATOM 1624 O O . PRO A 1 212 ? -7.495 -10.272 -8.936 1.00 73.88 212 PRO A O 1
ATOM 1627 N N . GLY A 1 213 ? -8.357 -11.986 -10.125 1.00 65.75 213 GLY A N 1
ATOM 1628 C CA . GLY A 1 213 ? -7.080 -12.458 -10.663 1.00 65.75 213 GLY A CA 1
ATOM 1629 C C . GLY A 1 213 ? -6.192 -11.345 -11.229 1.00 65.75 213 GLY A C 1
ATOM 1630 O O . GLY A 1 213 ? -4.984 -11.362 -11.005 1.00 65.75 213 GLY A O 1
ATOM 1631 N N . GLN A 1 214 ? -6.794 -10.336 -11.861 1.00 65.38 214 GLN A N 1
ATOM 1632 C CA . GLN A 1 214 ? -6.099 -9.183 -12.441 1.00 65.38 214 GLN A CA 1
ATOM 1633 C C . GLN A 1 214 ? -5.407 -8.295 -11.392 1.00 65.38 214 GLN A C 1
ATOM 1635 O O . GLN A 1 214 ? -4.286 -7.855 -11.621 1.00 65.38 214 GLN A O 1
ATOM 1640 N N . MET A 1 215 ? -6.025 -8.075 -10.225 1.00 63.81 215 MET A N 1
ATOM 1641 C CA . MET A 1 215 ? -5.428 -7.273 -9.143 1.00 63.81 215 MET A CA 1
ATOM 1642 C C . MET A 1 215 ? -4.337 -8.045 -8.391 1.00 63.81 215 MET A C 1
ATOM 1644 O O . MET A 1 215 ? -3.388 -7.455 -7.890 1.00 63.81 215 MET A O 1
ATOM 1648 N N . SER A 1 216 ? -4.425 -9.378 -8.367 1.00 68.62 216 SER A N 1
ATOM 1649 C CA . SER A 1 216 ? -3.379 -10.242 -7.800 1.00 68.62 216 SER A CA 1
ATOM 1650 C C . SER A 1 216 ? -2.196 -10.496 -8.748 1.00 68.62 216 SER A C 1
ATOM 1652 O O . SER A 1 216 ? -1.227 -11.136 -8.341 1.00 68.62 216 SER A O 1
ATOM 1654 N N . LEU A 1 217 ? -2.273 -10.067 -10.017 1.00 69.50 217 LEU A N 1
ATOM 1655 C CA . LEU A 1 217 ? -1.298 -10.437 -11.051 1.00 69.50 217 LEU A CA 1
ATOM 1656 C C . LEU A 1 217 ? 0.082 -9.835 -10.763 1.00 69.50 217 LEU A C 1
ATOM 1658 O O . LEU A 1 217 ? 1.078 -10.554 -10.772 1.00 69.50 217 LEU A O 1
ATOM 1662 N N . SER A 1 218 ? 0.132 -8.540 -10.447 1.00 65.69 218 SER A N 1
ATOM 1663 C CA . SER A 1 218 ? 1.369 -7.832 -10.094 1.00 65.69 218 SER A CA 1
ATOM 1664 C C . SER A 1 218 ? 2.034 -8.455 -8.862 1.00 65.69 218 SER A C 1
ATOM 1666 O O . SER A 1 218 ? 3.242 -8.708 -8.865 1.00 65.69 218 SER A O 1
ATOM 1668 N N . LEU A 1 219 ? 1.239 -8.803 -7.847 1.00 69.19 219 LEU A N 1
ATOM 1669 C CA . LEU A 1 219 ? 1.705 -9.477 -6.634 1.00 69.19 219 LEU A CA 1
ATOM 1670 C C . LEU A 1 219 ? 2.201 -10.904 -6.913 1.00 69.19 219 LEU A C 1
ATOM 1672 O O . LEU A 1 219 ? 3.223 -11.311 -6.365 1.00 69.19 219 LEU A O 1
ATOM 1676 N N . ARG A 1 220 ? 1.529 -11.659 -7.794 1.00 71.88 220 ARG A N 1
ATOM 1677 C CA . ARG A 1 220 ? 1.968 -13.001 -8.214 1.00 71.88 220 ARG A CA 1
ATOM 1678 C C . ARG A 1 220 ? 3.300 -12.961 -8.948 1.00 71.88 220 ARG A C 1
ATOM 1680 O O . ARG A 1 220 ? 4.180 -13.756 -8.627 1.00 71.88 220 ARG A O 1
ATOM 1687 N N . VAL A 1 221 ? 3.466 -12.025 -9.882 1.00 71.44 221 VAL A N 1
ATOM 1688 C CA . VAL A 1 221 ? 4.740 -11.804 -10.579 1.00 71.44 221 VAL A CA 1
ATOM 1689 C C . VAL A 1 221 ? 5.832 -11.491 -9.556 1.00 71.44 221 VAL A C 1
ATOM 1691 O O . VAL A 1 221 ? 6.850 -12.177 -9.511 1.00 71.44 221 VAL A O 1
ATOM 1694 N N . LEU A 1 222 ? 5.592 -10.538 -8.651 1.00 68.94 222 LEU A N 1
ATOM 1695 C CA . LEU A 1 222 ? 6.570 -10.183 -7.624 1.00 68.94 222 LEU A CA 1
ATOM 1696 C C . LEU A 1 222 ? 6.915 -11.367 -6.705 1.00 68.94 222 LEU A C 1
ATOM 1698 O O . LEU A 1 222 ? 8.076 -11.546 -6.342 1.00 68.94 222 LEU A O 1
ATOM 1702 N N . ARG A 1 223 ? 5.946 -12.225 -6.372 1.00 72.31 223 ARG A N 1
ATOM 1703 C CA . ARG A 1 223 ? 6.166 -13.433 -5.562 1.00 72.31 223 ARG A CA 1
ATOM 1704 C C . ARG A 1 223 ? 7.091 -14.428 -6.260 1.00 72.31 223 ARG A C 1
ATOM 1706 O O . ARG A 1 223 ? 8.082 -14.845 -5.667 1.00 72.31 223 ARG A O 1
ATOM 1713 N N . VAL A 1 224 ? 6.814 -14.759 -7.524 1.00 73.62 224 VAL A N 1
ATOM 1714 C CA . VAL A 1 224 ? 7.626 -15.709 -8.313 1.00 73.62 224 VAL A CA 1
ATOM 1715 C C . VAL A 1 224 ? 9.085 -15.257 -8.376 1.00 73.62 224 VAL A C 1
ATOM 1717 O O . VAL A 1 224 ? 10.007 -16.059 -8.225 1.00 73.62 224 VAL A O 1
ATOM 1720 N N . PHE A 1 225 ? 9.295 -13.955 -8.546 1.00 71.88 225 PHE A N 1
ATOM 1721 C CA . PHE A 1 225 ? 10.618 -13.383 -8.753 1.00 71.88 225 PHE A CA 1
ATOM 1722 C C . PHE A 1 225 ? 11.337 -12.957 -7.462 1.00 71.88 225 PHE A C 1
ATOM 1724 O O . PHE A 1 225 ? 12.560 -12.860 -7.452 1.00 71.88 225 PHE A O 1
ATOM 1731 N N . SER A 1 226 ? 10.638 -12.765 -6.341 1.00 60.03 226 SER A N 1
ATOM 1732 C CA . SER A 1 226 ? 11.277 -12.352 -5.081 1.00 60.03 226 SER A CA 1
ATOM 1733 C C . SER A 1 226 ? 11.938 -13.500 -4.302 1.00 60.03 226 SER A C 1
ATOM 1735 O O . SER A 1 226 ? 12.683 -13.216 -3.360 1.00 60.03 226 SER A O 1
ATOM 1737 N N . ARG A 1 227 ? 11.719 -14.779 -4.677 1.00 62.66 227 ARG A N 1
ATOM 1738 C CA . ARG A 1 227 ? 12.297 -15.993 -4.032 1.00 62.66 227 ARG A CA 1
ATOM 1739 C C . ARG A 1 227 ? 12.277 -15.923 -2.492 1.00 62.66 227 ARG A C 1
ATOM 1741 O O . ARG A 1 227 ? 13.254 -16.227 -1.799 1.00 62.66 227 ARG A O 1
ATOM 1748 N N . GLY A 1 228 ? 11.174 -15.415 -1.959 1.00 58.25 228 GLY A N 1
ATOM 1749 C CA . GLY A 1 228 ? 10.927 -15.236 -0.536 1.00 58.25 228 GLY A CA 1
ATOM 1750 C C . GLY A 1 228 ? 11.694 -14.131 0.177 1.00 58.25 228 GLY A C 1
ATOM 1751 O O . GLY A 1 228 ? 11.810 -14.148 1.398 1.00 58.25 228 GLY A O 1
ATOM 1752 N N . SER A 1 229 ? 12.269 -13.177 -0.555 1.00 53.53 229 SER A N 1
ATOM 1753 C CA . SER A 1 229 ? 12.862 -11.963 0.031 1.00 53.53 229 SER A CA 1
ATOM 1754 C C . SER A 1 229 ? 11.798 -10.949 0.468 1.00 53.53 229 SER A C 1
ATOM 1756 O O . SER A 1 229 ? 12.099 -10.055 1.247 1.00 53.53 229 SER A O 1
ATOM 1758 N N . ILE A 1 230 ? 10.564 -11.095 -0.029 1.00 57.09 230 ILE A N 1
ATOM 1759 C CA . ILE A 1 230 ? 9.425 -10.207 0.251 1.00 57.09 230 ILE A CA 1
ATOM 1760 C C . ILE A 1 230 ? 8.252 -11.004 0.862 1.00 57.09 230 ILE A C 1
ATOM 1762 O O . ILE A 1 230 ? 7.192 -10.444 1.094 1.00 57.09 230 ILE A O 1
ATOM 1766 N N . ASP A 1 231 ? 8.422 -12.291 1.198 1.00 58.25 231 ASP A N 1
ATOM 1767 C CA . ASP A 1 231 ? 7.335 -13.121 1.763 1.00 58.25 231 ASP A CA 1
ATOM 1768 C C . ASP A 1 231 ? 6.763 -12.534 3.061 1.00 58.25 231 ASP A C 1
ATOM 1770 O O . ASP A 1 231 ? 5.562 -12.609 3.292 1.00 58.25 231 ASP A O 1
ATOM 1774 N N . ALA A 1 232 ? 7.589 -11.847 3.859 1.00 54.22 232 ALA A N 1
ATOM 1775 C CA . ALA A 1 232 ? 7.133 -11.114 5.044 1.00 54.22 232 ALA A CA 1
ATOM 1776 C C . ALA A 1 232 ? 6.113 -10.000 4.726 1.00 54.22 232 ALA A C 1
ATOM 1778 O O . ALA A 1 232 ? 5.342 -9.606 5.596 1.00 54.22 232 ALA A O 1
ATOM 1779 N N . PHE A 1 233 ? 6.105 -9.498 3.489 1.00 54.50 233 PHE A N 1
ATOM 1780 C CA . PHE A 1 233 ? 5.201 -8.459 3.006 1.00 54.50 233 PHE A CA 1
ATOM 1781 C C . PHE A 1 233 ? 4.127 -8.997 2.053 1.00 54.50 233 PHE A C 1
ATOM 1783 O O . PHE A 1 233 ? 3.333 -8.205 1.566 1.00 54.50 233 PHE A O 1
ATOM 1790 N N . ILE A 1 234 ? 4.078 -10.295 1.732 1.00 58.47 234 ILE A N 1
ATOM 1791 C CA . ILE A 1 234 ? 3.129 -10.839 0.749 1.00 58.47 234 ILE A CA 1
ATOM 1792 C C . ILE A 1 234 ? 2.153 -11.783 1.452 1.00 58.47 234 ILE A C 1
ATOM 1794 O O . ILE A 1 234 ? 2.499 -12.902 1.810 1.00 58.47 234 ILE A O 1
ATOM 1798 N N . ILE A 1 235 ? 0.896 -11.352 1.584 1.00 59.44 235 ILE A N 1
ATOM 1799 C CA . ILE A 1 235 ? -0.196 -12.200 2.080 1.00 59.44 235 ILE A CA 1
ATOM 1800 C C . ILE A 1 235 ? -0.403 -13.365 1.102 1.00 59.44 235 ILE A C 1
ATOM 1802 O O . ILE A 1 235 ? -0.551 -13.148 -0.105 1.00 59.44 235 ILE A O 1
ATOM 1806 N N . GLU A 1 236 ? -0.415 -14.602 1.607 1.00 56.62 236 GLU A N 1
ATOM 1807 C CA . GLU A 1 236 ? -0.470 -15.817 0.781 1.00 56.62 236 GLU A CA 1
ATOM 1808 C C . GLU A 1 236 ? -1.710 -15.855 -0.126 1.00 56.62 236 GLU A C 1
ATOM 1810 O O . GLU A 1 236 ? -1.585 -16.170 -1.318 1.00 56.62 236 GLU A O 1
ATOM 1815 N N . LYS A 1 237 ? -2.868 -15.434 0.405 1.00 67.88 237 LYS A N 1
ATOM 1816 C CA . LYS A 1 237 ? -4.165 -15.362 -0.284 1.00 67.88 237 LYS A CA 1
ATOM 1817 C C . LYS A 1 237 ? -4.888 -14.051 0.065 1.00 67.88 237 LYS A C 1
ATOM 1819 O O . LYS A 1 237 ? -5.577 -13.999 1.082 1.00 67.88 237 LYS A O 1
ATOM 1824 N N . PRO A 1 238 ? -4.706 -12.973 -0.717 1.00 73.69 238 PRO A N 1
ATOM 1825 C CA . PRO A 1 238 ? -5.393 -11.719 -0.445 1.00 73.69 238 PRO A CA 1
ATOM 1826 C C . PRO A 1 238 ? -6.901 -11.896 -0.661 1.00 73.69 238 PRO A C 1
ATOM 1828 O O . PRO A 1 238 ? -7.340 -12.334 -1.728 1.00 73.69 238 PRO A O 1
ATOM 1831 N N . ARG A 1 239 ? -7.682 -11.535 0.357 1.00 83.56 239 ARG A N 1
ATOM 1832 C CA . ARG A 1 239 ? -9.146 -11.536 0.346 1.00 83.56 239 ARG A CA 1
ATOM 1833 C C . ARG A 1 239 ? -9.687 -10.111 0.337 1.00 83.56 239 ARG A C 1
ATOM 1835 O O . ARG A 1 239 ? -9.010 -9.164 0.744 1.00 83.56 239 ARG A O 1
ATOM 1842 N N . ARG A 1 240 ? -10.915 -9.961 -0.146 1.00 87.50 240 ARG A N 1
ATOM 1843 C CA . ARG A 1 240 ? -11.658 -8.699 -0.147 1.00 87.50 240 ARG A CA 1
ATOM 1844 C C . ARG A 1 240 ? -13.025 -8.876 0.496 1.00 87.50 240 ARG A C 1
ATOM 1846 O O . ARG A 1 240 ? -13.617 -9.950 0.417 1.00 87.50 240 ARG A O 1
ATOM 1853 N N . VAL A 1 241 ? -13.539 -7.797 1.073 1.00 91.50 241 VAL A N 1
ATOM 1854 C CA . VAL A 1 241 ? -14.941 -7.698 1.494 1.00 91.50 241 VAL A CA 1
ATOM 1855 C C . VAL A 1 241 ? -15.698 -6.939 0.414 1.00 91.50 241 VAL A C 1
ATOM 1857 O O . VAL A 1 241 ? -15.297 -5.843 0.023 1.00 91.50 241 VAL A O 1
ATOM 1860 N N . VAL A 1 242 ? -16.770 -7.527 -0.102 1.00 93.00 242 VAL A N 1
ATOM 1861 C CA . VAL A 1 242 ? -17.617 -6.946 -1.145 1.00 93.00 242 VAL A CA 1
ATOM 1862 C C . VAL A 1 242 ? -19.002 -6.697 -0.575 1.00 93.00 242 VAL A C 1
ATOM 1864 O O . VAL A 1 242 ? -19.623 -7.603 -0.031 1.00 93.00 242 VAL A O 1
ATOM 1867 N N . CYS A 1 243 ? -19.490 -5.477 -0.752 1.00 92.31 243 CYS A N 1
ATOM 1868 C CA . CYS A 1 243 ? -20.855 -5.066 -0.459 1.00 92.31 243 CYS A CA 1
ATOM 1869 C C . CYS A 1 243 ? -21.463 -4.425 -1.716 1.00 92.31 243 CYS A C 1
ATOM 1871 O O . CYS A 1 243 ? -20.770 -4.105 -2.688 1.00 92.31 243 CYS A O 1
ATOM 1873 N N . GLU A 1 244 ? -22.768 -4.174 -1.700 1.00 91.25 244 GLU A N 1
ATOM 1874 C CA . GLU A 1 244 ? -23.410 -3.413 -2.768 1.00 91.25 244 GLU A CA 1
ATOM 1875 C C . GLU A 1 244 ? -22.851 -1.978 -2.831 1.00 91.25 244 GLU A C 1
ATOM 1877 O O . GLU A 1 244 ? -23.011 -1.188 -1.900 1.00 91.25 244 GLU A O 1
ATOM 1882 N N . GLY A 1 245 ? -22.180 -1.627 -3.933 1.00 89.44 245 GLY A N 1
ATOM 1883 C CA . GLY A 1 245 ? -21.592 -0.295 -4.135 1.00 89.44 245 GLY A CA 1
ATOM 1884 C C . GLY A 1 245 ? -20.334 0.003 -3.306 1.00 89.44 245 GLY A C 1
ATOM 1885 O O . GLY A 1 245 ? -19.928 1.164 -3.230 1.00 89.44 245 GLY A O 1
ATOM 1886 N N . LEU A 1 246 ? -19.716 -1.010 -2.682 1.00 92.62 246 LEU A N 1
ATOM 1887 C CA . LEU A 1 246 ? -18.511 -0.855 -1.861 1.00 92.62 246 LEU A CA 1
ATOM 1888 C C . LEU A 1 246 ? -17.637 -2.120 -1.879 1.00 92.62 246 LEU A C 1
ATOM 1890 O O . LEU A 1 246 ? -18.132 -3.241 -1.855 1.00 92.62 246 LEU A O 1
ATOM 1894 N N . GLN A 1 247 ? -16.319 -1.953 -1.903 1.00 92.19 247 GLN A N 1
ATOM 1895 C CA . GLN A 1 247 ? -15.330 -3.026 -1.880 1.00 92.19 247 GLN A CA 1
ATOM 1896 C C . GLN A 1 247 ? -14.151 -2.626 -0.994 1.00 92.19 247 GLN A C 1
ATOM 1898 O O . GLN A 1 247 ? -13.589 -1.545 -1.162 1.00 92.19 247 GLN A O 1
ATOM 1903 N N . LEU A 1 248 ? -13.752 -3.506 -0.082 1.00 91.44 248 LEU A N 1
ATOM 1904 C CA . LEU A 1 248 ? -12.602 -3.324 0.795 1.00 91.44 248 LEU A CA 1
ATOM 1905 C C . LEU A 1 248 ? -11.528 -4.346 0.431 1.00 91.44 248 LEU A C 1
ATOM 1907 O O . LEU A 1 248 ? -11.764 -5.554 0.473 1.00 91.44 248 LEU A O 1
ATOM 1911 N N . TYR A 1 249 ? -10.344 -3.855 0.087 1.00 86.50 249 TYR A N 1
ATOM 1912 C CA . TYR A 1 249 ? -9.174 -4.648 -0.266 1.00 86.50 249 TYR A CA 1
ATOM 1913 C C . TYR A 1 249 ? -8.133 -4.514 0.841 1.00 86.50 249 TYR A C 1
ATOM 1915 O O . TYR A 1 249 ? -7.552 -3.442 1.017 1.00 86.50 249 TYR A O 1
ATOM 1923 N N . GLN A 1 250 ? -7.887 -5.602 1.570 1.00 84.25 250 GLN A N 1
ATOM 1924 C CA . GLN A 1 250 ? -6.846 -5.635 2.593 1.00 84.25 250 GLN A CA 1
ATOM 1925 C C . GLN A 1 250 ? -5.504 -6.000 1.949 1.00 84.25 250 GLN A C 1
ATOM 1927 O O . GLN A 1 250 ? -5.251 -7.164 1.620 1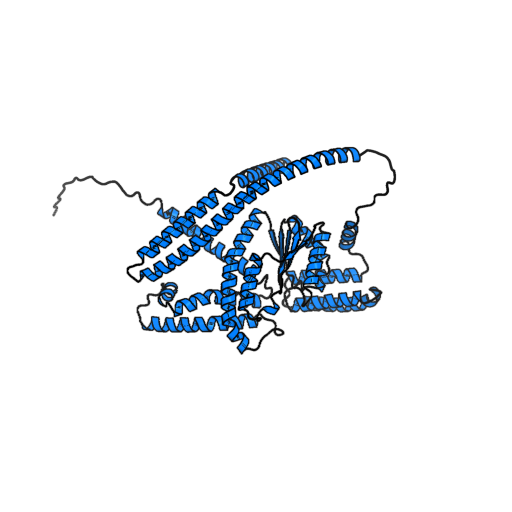.00 84.25 250 GLN A O 1
ATOM 1932 N N . TYR A 1 251 ? -4.645 -4.996 1.789 1.00 74.69 251 TYR A N 1
ATOM 1933 C CA . TYR A 1 251 ? -3.244 -5.153 1.415 1.00 74.69 251 TYR A CA 1
ATOM 1934 C C . TYR A 1 251 ? -2.367 -5.351 2.668 1.00 74.69 251 TYR A C 1
ATOM 1936 O O . TYR A 1 251 ? -2.835 -5.179 3.796 1.00 74.69 251 TYR A O 1
ATOM 1944 N N . PRO A 1 252 ? -1.089 -5.740 2.500 1.00 72.50 252 PRO A N 1
ATOM 1945 C CA . PRO A 1 252 ? -0.192 -6.027 3.620 1.00 72.50 252 PRO A CA 1
ATOM 1946 C C . PRO A 1 252 ? 0.005 -4.862 4.594 1.00 72.50 252 PRO A C 1
ATOM 1948 O O . PRO A 1 252 ? 0.096 -5.102 5.788 1.00 72.50 252 PRO A O 1
ATOM 1951 N N . ALA A 1 253 ? 0.065 -3.624 4.100 1.00 73.06 253 ALA A N 1
ATOM 1952 C CA . ALA A 1 253 ? 0.265 -2.417 4.909 1.00 73.06 253 ALA A CA 1
ATOM 1953 C C . ALA A 1 253 ? -0.696 -1.285 4.506 1.00 73.06 253 ALA A C 1
ATOM 1955 O O . ALA A 1 253 ? -0.380 -0.105 4.635 1.00 73.06 253 ALA A O 1
ATOM 1956 N N . ASP A 1 254 ? -1.842 -1.642 3.929 1.00 80.38 254 ASP A N 1
ATOM 1957 C CA . ASP A 1 254 ? -2.820 -0.682 3.433 1.00 80.38 254 ASP A CA 1
ATOM 1958 C C . ASP A 1 254 ? -4.202 -1.339 3.340 1.00 80.38 254 ASP A C 1
ATOM 1960 O O . ASP A 1 254 ? -4.334 -2.528 3.054 1.00 80.38 254 ASP A O 1
ATOM 1964 N N . LEU A 1 255 ? -5.242 -0.553 3.560 1.00 86.56 255 LEU A N 1
ATOM 1965 C CA . LEU A 1 255 ? -6.630 -0.919 3.343 1.00 86.56 255 LEU A CA 1
ATOM 1966 C C . LEU A 1 255 ? -7.196 0.030 2.297 1.00 86.56 255 LEU A C 1
ATOM 1968 O O . LEU A 1 255 ? -7.365 1.227 2.539 1.00 86.56 255 LEU A O 1
ATOM 1972 N N . LEU A 1 256 ? -7.518 -0.522 1.135 1.00 86.38 256 LEU A N 1
ATOM 1973 C CA . LEU A 1 256 ? -8.134 0.222 0.051 1.00 86.38 256 LEU A CA 1
ATOM 1974 C C . LEU A 1 256 ? -9.647 0.023 0.090 1.00 86.38 256 LEU A C 1
ATOM 1976 O O . LEU A 1 256 ? -10.148 -1.077 -0.139 1.00 86.38 256 LEU A O 1
ATOM 1980 N N . ILE A 1 257 ? -10.373 1.108 0.326 1.00 91.19 257 ILE A N 1
ATOM 1981 C CA . ILE A 1 257 ? -11.831 1.162 0.291 1.00 91.19 257 ILE A CA 1
ATOM 1982 C C . ILE A 1 257 ? -12.250 1.822 -1.025 1.00 91.19 257 ILE A C 1
ATOM 1984 O O . ILE A 1 257 ? -11.887 2.965 -1.299 1.00 91.19 257 ILE A O 1
ATOM 1988 N N . ARG A 1 258 ? -13.012 1.099 -1.847 1.00 90.12 258 ARG A N 1
ATOM 1989 C CA . ARG A 1 258 ? -13.532 1.561 -3.139 1.00 90.12 258 ARG A CA 1
ATOM 1990 C C . ARG A 1 258 ? -15.044 1.533 -3.151 1.00 90.12 258 ARG A C 1
ATOM 1992 O O . ARG A 1 258 ? -15.619 0.506 -2.816 1.00 90.12 258 ARG A O 1
ATOM 1999 N N . GLY A 1 259 ? -15.698 2.595 -3.594 1.00 92.94 259 GLY A N 1
ATOM 2000 C CA . GLY A 1 259 ? -17.157 2.597 -3.696 1.00 92.94 259 GLY A CA 1
ATOM 2001 C C . GLY A 1 259 ? -17.778 3.980 -3.725 1.00 92.94 259 GLY A C 1
ATOM 2002 O O . GLY A 1 259 ? -17.114 4.978 -4.003 1.00 92.94 259 GLY A O 1
ATOM 2003 N N . GLU A 1 260 ? -19.069 4.034 -3.432 1.00 93.38 260 GLU A N 1
ATOM 2004 C CA . GLU A 1 260 ? -19.808 5.285 -3.273 1.00 93.38 260 GLU A CA 1
ATOM 2005 C C . GLU A 1 260 ? -19.296 6.072 -2.057 1.00 93.38 260 GLU A C 1
ATOM 2007 O O . GLU A 1 260 ? -19.113 5.515 -0.974 1.00 93.38 260 GLU A O 1
ATOM 2012 N N . ALA A 1 261 ? -19.100 7.384 -2.212 1.00 90.75 261 ALA A N 1
ATOM 2013 C CA . ALA A 1 261 ? -18.511 8.233 -1.173 1.00 90.75 261 ALA A CA 1
ATOM 2014 C C . ALA A 1 261 ? -19.275 8.177 0.168 1.00 90.75 261 ALA A C 1
ATOM 2016 O O . ALA A 1 261 ? -18.659 8.156 1.238 1.00 90.75 261 ALA A O 1
ATOM 2017 N N . SER A 1 262 ? -20.610 8.097 0.118 1.00 91.62 262 SER A N 1
ATOM 2018 C CA . SER A 1 262 ? -21.478 7.963 1.295 1.00 91.62 262 SER A CA 1
ATOM 2019 C C . SER A 1 262 ? -21.210 6.659 2.053 1.00 91.62 262 SER A C 1
ATOM 2021 O O . SER A 1 262 ? -20.935 6.691 3.253 1.00 91.62 262 SER A O 1
ATOM 2023 N N . LYS A 1 263 ? -21.201 5.523 1.344 1.00 93.06 263 LYS A N 1
ATOM 2024 C CA . LYS A 1 263 ? -20.931 4.189 1.904 1.00 93.06 263 LYS A CA 1
ATOM 2025 C C . LYS A 1 263 ? -19.515 4.083 2.468 1.00 93.06 263 LYS A C 1
ATOM 2027 O O . LYS A 1 263 ? -19.335 3.541 3.555 1.00 93.06 263 LYS A O 1
ATOM 2032 N N . ILE A 1 264 ? -18.519 4.657 1.784 1.00 93.69 264 ILE A N 1
ATOM 2033 C CA . ILE A 1 264 ? -17.140 4.726 2.294 1.00 93.69 264 ILE A CA 1
ATOM 2034 C C . ILE A 1 264 ? -17.110 5.449 3.643 1.00 93.69 264 ILE A C 1
ATOM 2036 O O . ILE A 1 264 ? -16.503 4.961 4.594 1.00 93.69 264 ILE A O 1
ATOM 2040 N N . SER A 1 265 ? -17.779 6.597 3.737 1.00 91.88 265 SER A N 1
ATOM 2041 C CA . SER A 1 265 ? -17.773 7.428 4.944 1.00 91.88 265 SER A CA 1
ATOM 2042 C C . SER A 1 265 ? -18.460 6.724 6.118 1.00 91.88 265 SER A C 1
ATOM 2044 O O . SER A 1 265 ? -17.927 6.726 7.226 1.00 91.88 265 SER A O 1
ATOM 2046 N N . GLN A 1 266 ? -19.584 6.046 5.865 1.00 90.81 266 GLN A N 1
ATOM 2047 C CA . GLN A 1 266 ? -20.294 5.246 6.868 1.00 90.81 266 GLN A CA 1
ATOM 2048 C C . GLN A 1 266 ? -19.445 4.080 7.381 1.00 90.81 266 GLN A C 1
ATOM 2050 O O . GLN A 1 266 ? -19.283 3.927 8.591 1.00 90.81 266 GLN A O 1
ATOM 2055 N N . VAL A 1 267 ? -18.846 3.288 6.485 1.00 93.12 267 VAL A N 1
ATOM 2056 C CA . VAL A 1 267 ? -17.993 2.164 6.898 1.00 93.12 267 VAL A CA 1
ATOM 2057 C C . VAL A 1 267 ? -16.761 2.654 7.649 1.00 93.12 267 VAL A C 1
ATOM 2059 O O . VAL A 1 267 ? -16.400 2.060 8.657 1.00 93.12 267 VAL A O 1
ATOM 2062 N N . ARG A 1 268 ? -16.153 3.776 7.248 1.00 91.06 268 ARG A N 1
ATOM 2063 C CA . ARG A 1 268 ? -15.044 4.381 8.002 1.00 91.06 268 ARG A CA 1
ATOM 2064 C C . ARG A 1 268 ? -15.446 4.791 9.413 1.00 91.06 268 ARG A C 1
ATOM 2066 O O . ARG A 1 268 ? -14.688 4.521 10.338 1.00 91.06 268 ARG A O 1
ATOM 2073 N N . ALA A 1 269 ? -16.617 5.399 9.580 1.00 89.25 269 ALA A N 1
ATOM 2074 C CA . ALA A 1 269 ? -17.135 5.740 10.902 1.00 89.25 269 ALA A CA 1
ATOM 2075 C C . ALA A 1 269 ? -17.393 4.483 11.752 1.00 89.25 269 ALA A C 1
ATOM 2077 O O . ALA A 1 269 ? -17.110 4.472 12.943 1.00 89.25 269 ALA A O 1
ATOM 2078 N N . ARG A 1 270 ? -17.871 3.387 11.150 1.00 89.81 270 ARG A N 1
ATOM 2079 C CA . ARG A 1 270 ? -18.063 2.117 11.870 1.00 89.81 270 ARG A CA 1
ATOM 2080 C C . ARG A 1 270 ? -16.757 1.394 12.178 1.00 89.81 270 ARG A C 1
ATOM 2082 O O . ARG A 1 270 ? -16.646 0.791 13.239 1.00 89.81 270 ARG A O 1
ATOM 2089 N N . LEU A 1 271 ? -15.742 1.515 11.322 1.00 88.88 271 LEU A N 1
ATOM 2090 C CA . LEU A 1 271 ? -14.407 0.973 11.581 1.00 88.88 271 LEU A CA 1
ATOM 2091 C C . LEU A 1 271 ? -13.795 1.561 12.854 1.00 88.88 271 LEU A C 1
ATOM 2093 O O . LEU A 1 271 ? -13.128 0.833 13.582 1.00 88.88 271 LEU A O 1
ATOM 2097 N N . THR A 1 272 ? -14.052 2.835 13.176 1.00 85.25 272 THR A N 1
ATOM 2098 C CA . THR A 1 272 ? -13.518 3.437 14.410 1.00 85.25 272 THR A CA 1
ATOM 2099 C C . THR A 1 272 ? -14.133 2.871 15.689 1.00 85.25 272 THR A C 1
ATOM 2101 O O . THR A 1 272 ? -13.564 3.076 16.752 1.00 85.25 272 THR A O 1
ATOM 2104 N N . ALA A 1 273 ? -15.272 2.179 15.598 1.00 81.69 273 ALA A N 1
ATOM 2105 C CA . ALA A 1 273 ? -15.907 1.502 16.728 1.00 81.69 273 ALA A CA 1
ATOM 2106 C C . ALA A 1 273 ? -15.447 0.037 16.885 1.00 81.69 273 ALA A C 1
ATOM 2108 O O . ALA A 1 273 ? -15.717 -0.595 17.905 1.00 81.69 273 ALA A O 1
ATOM 2109 N N . THR A 1 274 ? -14.739 -0.525 15.901 1.00 86.06 274 THR A N 1
ATOM 2110 C CA . THR A 1 274 ? -14.196 -1.895 15.987 1.00 86.06 274 THR A CA 1
ATOM 2111 C C . THR A 1 274 ? -12.937 -1.954 16.854 1.00 86.06 274 THR A C 1
ATOM 2113 O O . THR A 1 274 ? -12.391 -0.916 17.202 1.00 86.06 274 THR A O 1
ATOM 2116 N N . PHE A 1 275 ? -12.467 -3.156 17.199 1.00 86.25 275 PHE A N 1
ATOM 2117 C CA . PHE A 1 275 ? -11.195 -3.369 17.913 1.00 86.25 275 PHE A CA 1
ATOM 2118 C C . PHE A 1 275 ? -10.031 -3.638 16.951 1.00 86.25 275 PHE A C 1
ATOM 2120 O O . PHE A 1 275 ? -9.122 -4.415 17.251 1.00 86.25 275 PHE A O 1
ATOM 2127 N N . LEU A 1 276 ? -10.071 -3.019 15.770 1.00 89.81 276 LEU A N 1
ATOM 2128 C CA . LEU A 1 276 ? -9.099 -3.244 14.705 1.00 89.81 276 LEU A CA 1
ATOM 2129 C C . LEU A 1 276 ? -7.658 -2.966 15.165 1.00 89.81 276 LEU A C 1
ATOM 2131 O O . LEU A 1 276 ? -6.738 -3.652 14.731 1.00 89.81 276 LEU A O 1
ATOM 2135 N N . GLU A 1 277 ? -7.463 -2.016 16.083 1.00 90.25 277 GLU A N 1
ATOM 2136 C CA . GLU A 1 277 ? -6.177 -1.662 16.693 1.00 90.25 277 GLU A CA 1
ATOM 2137 C C . GLU A 1 277 ? -5.476 -2.823 17.421 1.00 90.25 277 GLU A C 1
ATOM 2139 O O . GLU A 1 277 ? -4.248 -2.814 17.550 1.00 90.25 277 GLU A O 1
ATOM 2144 N N . ARG A 1 278 ? -6.222 -3.843 17.867 1.00 88.19 278 ARG A N 1
ATOM 2145 C CA . ARG A 1 278 ? -5.644 -5.026 18.528 1.00 88.19 278 ARG A CA 1
ATOM 2146 C C . ARG A 1 278 ? -5.048 -6.001 17.524 1.00 88.19 278 ARG A C 1
ATOM 2148 O O . ARG A 1 278 ? -3.994 -6.574 17.784 1.00 88.19 278 ARG A O 1
ATOM 2155 N N . ASP A 1 279 ? -5.670 -6.136 16.357 1.00 90.38 279 ASP A N 1
ATOM 2156 C CA . ASP A 1 279 ? -5.297 -7.129 15.343 1.00 90.38 279 ASP A CA 1
ATOM 2157 C C . ASP A 1 279 ? -4.468 -6.544 14.188 1.00 90.38 279 ASP A C 1
ATOM 2159 O O . ASP A 1 279 ? -3.817 -7.288 13.448 1.00 90.38 279 ASP A O 1
ATOM 2163 N N . ALA A 1 280 ? -4.422 -5.215 14.057 1.00 91.12 280 ALA A N 1
ATOM 2164 C CA . ALA A 1 280 ? -3.622 -4.499 13.071 1.00 91.12 280 ALA A CA 1
ATOM 2165 C C . ALA A 1 280 ? -2.963 -3.238 13.641 1.00 91.12 280 ALA A C 1
ATOM 2167 O O . ALA A 1 280 ? -3.545 -2.507 14.441 1.00 91.12 280 ALA A O 1
ATOM 2168 N N . TRP A 1 281 ? -1.774 -2.921 13.134 1.00 90.81 281 TRP A N 1
ATOM 2169 C CA . TRP A 1 281 ? -1.201 -1.590 13.279 1.00 90.81 281 TRP A CA 1
ATOM 2170 C C . TRP A 1 281 ? -1.950 -0.606 12.384 1.00 90.81 281 TRP A C 1
ATOM 2172 O O . TRP A 1 281 ? -2.076 -0.812 11.174 1.00 90.81 281 TRP A O 1
ATOM 2182 N N . LEU A 1 282 ? -2.444 0.462 13.000 1.00 90.88 282 LEU A N 1
ATOM 2183 C CA . LEU A 1 282 ? -3.113 1.577 12.327 1.00 90.88 282 LEU A CA 1
ATOM 2184 C C . LEU A 1 282 ? -2.148 2.740 12.070 1.00 90.88 282 LEU A C 1
ATOM 2186 O O . LEU A 1 282 ? -2.464 3.655 11.315 1.00 90.88 282 LEU A O 1
ATOM 2190 N N . VAL A 1 283 ? -0.961 2.662 12.670 1.00 88.94 283 VAL A N 1
ATOM 2191 C CA . VAL A 1 283 ? 0.159 3.585 12.500 1.00 88.94 283 VAL A CA 1
ATOM 2192 C C . VAL A 1 283 ? 1.323 2.878 11.815 1.00 88.94 283 VAL A C 1
ATOM 2194 O O . VAL A 1 283 ? 1.538 1.674 11.996 1.00 88.94 283 VAL A O 1
ATOM 2197 N N . GLY A 1 284 ? 2.073 3.615 10.996 1.00 76.44 284 GLY A N 1
ATOM 2198 C CA . GLY A 1 284 ? 3.122 3.002 10.166 1.00 76.44 284 GLY A CA 1
ATOM 2199 C C . GLY A 1 284 ? 4.558 3.292 10.574 1.00 76.44 284 GLY A C 1
ATOM 2200 O O . GLY A 1 284 ? 5.465 2.688 10.002 1.00 76.44 284 GLY A O 1
ATOM 2201 N N . ASP A 1 285 ? 4.792 4.210 11.510 1.00 79.88 285 ASP A N 1
ATOM 2202 C CA . ASP A 1 285 ? 6.129 4.409 12.073 1.00 79.88 285 ASP A CA 1
ATOM 2203 C C . ASP A 1 285 ? 6.418 3.388 13.181 1.00 79.88 285 ASP A C 1
ATOM 2205 O O . ASP A 1 285 ? 5.524 3.028 13.938 1.00 79.88 285 ASP A O 1
ATOM 2209 N N . VAL A 1 286 ? 7.663 2.915 13.283 1.00 81.69 286 VAL A N 1
ATOM 2210 C CA . VAL A 1 286 ? 8.037 1.867 14.250 1.00 81.69 286 VAL A CA 1
ATOM 2211 C C . VAL A 1 286 ? 7.880 2.361 15.690 1.00 81.69 286 VAL A C 1
ATOM 2213 O O . VAL A 1 286 ? 7.355 1.627 16.520 1.00 81.69 286 VAL A O 1
ATOM 2216 N N . GLU A 1 287 ? 8.257 3.612 15.972 1.00 83.06 287 GLU A N 1
ATOM 2217 C CA . GLU A 1 287 ? 8.086 4.223 17.299 1.00 83.06 287 GLU A CA 1
ATOM 2218 C C . GLU A 1 287 ? 6.587 4.357 17.626 1.00 83.06 287 GLU A C 1
ATOM 2220 O O . GLU A 1 287 ? 6.146 4.044 18.729 1.00 83.06 287 GLU A O 1
ATOM 2225 N N . ALA A 1 288 ? 5.768 4.717 16.630 1.00 87.31 288 ALA A N 1
ATOM 2226 C CA . ALA A 1 288 ? 4.313 4.756 16.775 1.00 87.31 288 ALA A CA 1
ATOM 2227 C C . ALA A 1 288 ? 3.704 3.362 17.011 1.00 87.31 288 ALA A C 1
ATOM 2229 O O . ALA A 1 288 ? 2.765 3.224 17.794 1.00 87.31 288 ALA A O 1
ATOM 2230 N N . GLN A 1 289 ? 4.222 2.327 16.344 1.00 89.38 289 GLN A N 1
ATOM 2231 C CA . GLN A 1 289 ? 3.764 0.946 16.507 1.00 89.38 289 GLN A CA 1
ATOM 2232 C C . GLN A 1 289 ? 4.066 0.415 17.907 1.00 89.38 289 GLN A C 1
ATOM 2234 O O . GLN A 1 289 ? 3.206 -0.235 18.493 1.00 89.38 289 GLN A O 1
ATOM 2239 N N . GLU A 1 290 ? 5.235 0.732 18.469 1.00 89.62 290 GLU A N 1
ATOM 2240 C CA . GLU A 1 290 ? 5.579 0.395 19.857 1.00 89.62 290 GLU A CA 1
ATOM 2241 C C . GLU A 1 290 ? 4.612 1.056 20.851 1.00 89.62 290 GLU A C 1
ATOM 2243 O O . GLU A 1 290 ? 4.103 0.392 21.754 1.00 89.62 290 GLU A O 1
ATOM 2248 N N . LEU A 1 291 ? 4.267 2.329 20.631 1.00 91.81 291 LEU A N 1
ATOM 2249 C CA . LEU A 1 291 ? 3.265 3.034 21.437 1.00 91.81 291 LEU A CA 1
ATOM 2250 C C . LEU A 1 291 ? 1.861 2.427 21.283 1.00 91.81 291 LEU A C 1
ATOM 2252 O O . LEU A 1 291 ? 1.151 2.262 22.276 1.00 91.81 291 LEU A O 1
ATOM 2256 N N . GLN A 1 292 ? 1.450 2.061 20.062 1.00 93.00 292 GLN A N 1
ATOM 2257 C CA . GLN A 1 292 ? 0.175 1.370 19.835 1.00 93.00 292 GLN A CA 1
ATOM 2258 C C . GLN A 1 292 ? 0.147 0.019 20.564 1.00 93.00 292 GLN A C 1
ATOM 2260 O O . GLN A 1 292 ? -0.870 -0.331 21.164 1.00 93.00 292 GLN A O 1
ATOM 2265 N N . ASP A 1 293 ? 1.245 -0.738 20.521 1.00 93.06 293 ASP A N 1
ATOM 2266 C CA . ASP A 1 293 ? 1.379 -2.023 21.208 1.00 93.06 293 ASP A CA 1
ATOM 2267 C C . ASP A 1 293 ? 1.237 -1.859 22.721 1.00 93.06 293 ASP A C 1
ATOM 2269 O O . ASP A 1 293 ? 0.525 -2.638 23.351 1.00 93.06 293 ASP A O 1
ATOM 2273 N N . ASP A 1 294 ? 1.844 -0.824 23.298 1.00 92.75 294 ASP A N 1
ATOM 2274 C CA . ASP A 1 294 ? 1.702 -0.502 24.716 1.00 92.75 294 ASP A CA 1
ATOM 2275 C C . ASP A 1 294 ? 0.261 -0.142 25.094 1.00 92.75 294 ASP A C 1
ATOM 2277 O O . ASP A 1 294 ? -0.257 -0.667 26.081 1.00 92.75 294 ASP A O 1
ATOM 2281 N N . LEU A 1 295 ? -0.431 0.666 24.285 1.00 92.75 295 LEU A N 1
ATOM 2282 C CA . LEU A 1 295 ? -1.857 0.952 24.488 1.00 92.75 295 LEU A CA 1
ATOM 2283 C C . LEU A 1 295 ? -2.720 -0.319 24.391 1.00 92.75 295 LEU A C 1
ATOM 2285 O O . LEU A 1 295 ? -3.640 -0.502 25.188 1.00 92.75 295 LEU A O 1
ATOM 2289 N N . CYS A 1 296 ? -2.416 -1.222 23.456 1.00 91.25 296 CYS A N 1
ATOM 2290 C CA . CYS A 1 296 ? -3.136 -2.492 23.320 1.00 91.25 296 CYS A CA 1
ATOM 2291 C C . CYS A 1 296 ? -2.893 -3.420 24.517 1.00 91.25 296 CYS A C 1
ATOM 2293 O O . CYS A 1 296 ? -3.838 -4.030 25.005 1.00 91.25 296 CYS A O 1
ATOM 2295 N N . ARG A 1 297 ? -1.663 -3.483 25.046 1.00 90.94 297 ARG A N 1
ATOM 2296 C CA . ARG A 1 297 ? -1.357 -4.249 26.269 1.00 90.94 297 ARG A CA 1
ATOM 2297 C C . ARG A 1 297 ? -2.152 -3.737 27.465 1.00 90.94 297 ARG A C 1
ATOM 2299 O O . ARG A 1 297 ? -2.623 -4.533 28.267 1.00 90.94 297 ARG A O 1
ATOM 2306 N N . LEU A 1 298 ? -2.325 -2.420 27.583 1.00 90.81 298 LEU A N 1
ATOM 2307 C CA . LEU A 1 298 ? -3.166 -1.831 28.627 1.00 90.81 298 LEU A CA 1
ATOM 2308 C C . LEU A 1 298 ? -4.630 -2.248 28.493 1.00 90.81 298 LEU A C 1
ATOM 2310 O O . LEU A 1 298 ? -5.273 -2.548 29.497 1.00 90.81 298 LEU A O 1
ATOM 2314 N N . TRP A 1 299 ? -5.131 -2.317 27.261 1.00 87.50 299 TRP A N 1
ATOM 2315 C CA . TRP A 1 299 ? -6.464 -2.836 26.977 1.00 87.50 299 TRP A CA 1
ATOM 2316 C C . TRP A 1 299 ? -6.599 -4.317 27.362 1.00 87.50 299 TRP A C 1
ATOM 2318 O O . TRP A 1 299 ? -7.590 -4.710 27.974 1.00 87.50 299 TRP A O 1
ATOM 2328 N N . ASP A 1 300 ? -5.590 -5.136 27.050 1.00 87.25 300 ASP A N 1
ATOM 2329 C CA . ASP A 1 300 ? -5.559 -6.558 27.410 1.00 87.25 300 ASP A CA 1
ATOM 2330 C C . ASP A 1 300 ? -5.587 -6.756 28.933 1.00 87.25 300 ASP A C 1
ATOM 2332 O O . ASP A 1 300 ? -6.347 -7.586 29.427 1.00 87.25 300 ASP A O 1
ATOM 2336 N N . VAL A 1 301 ? -4.813 -5.955 29.677 1.00 87.38 301 VAL A N 1
ATOM 2337 C CA . VAL A 1 301 ? -4.818 -5.955 31.150 1.00 87.38 301 VAL A CA 1
ATOM 2338 C C . VAL A 1 301 ? -6.186 -5.554 31.688 1.00 87.38 301 VAL A C 1
ATOM 2340 O O . VAL A 1 301 ? -6.678 -6.182 32.619 1.00 87.38 301 VAL A O 1
ATOM 2343 N N . LEU A 1 302 ? -6.825 -4.533 31.116 1.00 84.50 302 LEU A N 1
ATOM 2344 C CA . LEU A 1 302 ? -8.152 -4.109 31.556 1.00 84.50 302 LEU A CA 1
ATOM 2345 C C . LEU A 1 302 ? -9.192 -5.228 31.374 1.00 84.50 302 LEU A C 1
ATOM 2347 O O . LEU A 1 302 ? -9.981 -5.481 32.276 1.00 84.50 302 LEU A O 1
ATOM 2351 N N . GLN A 1 303 ? -9.166 -5.920 30.230 1.00 81.44 303 GLN A N 1
ATOM 2352 C CA . GLN A 1 303 ? -10.121 -6.989 29.917 1.00 81.44 303 GLN A CA 1
ATOM 2353 C C . GLN A 1 303 ? -9.842 -8.315 30.629 1.00 81.44 303 GLN A C 1
ATOM 2355 O O . GLN A 1 303 ? -10.745 -9.141 30.733 1.00 81.44 303 GLN A O 1
ATOM 2360 N N . SER A 1 304 ? -8.611 -8.558 31.081 1.00 83.50 304 SER A N 1
ATOM 2361 C CA . SER A 1 304 ? -8.273 -9.799 31.781 1.00 83.50 304 SER A CA 1
ATOM 2362 C C . SER A 1 304 ? -8.782 -9.841 33.224 1.00 83.50 304 SER A C 1
ATOM 2364 O O . SER A 1 304 ? -8.742 -10.903 33.838 1.00 83.50 304 SER A O 1
ATOM 2366 N N . HIS A 1 305 ? -9.204 -8.706 33.786 1.00 81.50 305 HIS A N 1
ATOM 2367 C CA . HIS A 1 305 ? -9.737 -8.625 35.145 1.00 81.50 305 HIS A CA 1
ATOM 2368 C C . HIS A 1 305 ? -11.264 -8.775 35.127 1.00 81.50 305 HIS A C 1
ATOM 2370 O O . HIS A 1 305 ? -11.934 -8.160 34.302 1.00 81.50 305 HIS A O 1
ATOM 2376 N N . GLU A 1 306 ? -11.817 -9.564 36.057 1.00 73.44 306 GLU A N 1
ATOM 2377 C CA . GLU A 1 306 ? -13.275 -9.745 36.193 1.00 73.44 306 GLU A CA 1
ATOM 2378 C C . GLU A 1 306 ? -13.998 -8.421 36.481 1.00 73.44 306 GLU A C 1
ATOM 2380 O O . GLU A 1 306 ? -15.105 -8.203 35.991 1.00 73.44 306 GLU A O 1
ATOM 2385 N N . ASN A 1 307 ? -13.352 -7.518 37.227 1.00 74.00 307 ASN A N 1
ATOM 2386 C CA . ASN A 1 307 ? -13.816 -6.155 37.437 1.00 74.00 307 ASN A CA 1
ATOM 2387 C C . ASN A 1 307 ? -12.782 -5.146 36.891 1.00 74.00 307 ASN A C 1
ATOM 2389 O O . ASN A 1 307 ? -11.696 -5.006 37.463 1.00 74.00 307 ASN A O 1
ATOM 2393 N N . PRO A 1 308 ? -13.104 -4.399 35.818 1.00 70.38 308 PRO A N 1
ATOM 2394 C CA . PRO A 1 308 ? -12.209 -3.406 35.218 1.00 70.38 308 PRO A CA 1
ATOM 2395 C C . PRO A 1 308 ? -11.730 -2.321 36.194 1.00 70.38 308 PRO A C 1
ATOM 2397 O O . PRO A 1 308 ? -10.653 -1.749 36.010 1.00 70.38 308 PRO A O 1
ATOM 2400 N N . LEU A 1 309 ? -12.511 -2.040 37.244 1.00 71.38 309 LEU A N 1
ATOM 2401 C CA . LEU A 1 309 ? -12.192 -1.024 38.249 1.00 71.38 309 LEU A CA 1
ATOM 2402 C C . LEU A 1 309 ? -10.970 -1.394 39.103 1.00 71.38 309 LEU A C 1
ATOM 2404 O O . LEU A 1 309 ? -10.236 -0.496 39.516 1.00 71.38 309 LEU A O 1
ATOM 2408 N N . ASP A 1 310 ? -10.696 -2.686 39.295 1.00 78.00 310 ASP A N 1
ATOM 2409 C CA . ASP A 1 310 ? -9.576 -3.156 40.121 1.00 78.00 310 ASP A CA 1
ATOM 2410 C C . ASP A 1 310 ? -8.225 -2.897 39.437 1.00 78.00 310 ASP A C 1
ATOM 2412 O O . ASP A 1 310 ? -7.235 -2.534 40.076 1.00 78.00 310 ASP A O 1
ATOM 2416 N N . ALA A 1 311 ? -8.190 -3.004 38.105 1.00 80.94 311 ALA A N 1
ATOM 2417 C CA . ALA A 1 311 ? -7.017 -2.681 37.297 1.00 80.94 311 ALA A CA 1
ATOM 2418 C C . ALA A 1 311 ? -6.928 -1.187 36.938 1.00 80.94 311 ALA A C 1
ATOM 2420 O O . ALA A 1 311 ? -5.860 -0.712 36.535 1.00 80.94 311 ALA A O 1
ATOM 2421 N N . ALA A 1 312 ? -8.020 -0.427 37.088 1.00 82.31 312 ALA A N 1
ATOM 2422 C CA . ALA A 1 312 ? -8.147 0.913 36.524 1.00 82.31 312 ALA A CA 1
ATOM 2423 C C . ALA A 1 312 ? -7.086 1.898 37.032 1.00 82.31 312 ALA A C 1
ATOM 2425 O O . ALA A 1 312 ? -6.567 2.693 36.247 1.00 82.31 312 ALA A O 1
ATOM 2426 N N . ALA A 1 313 ? -6.719 1.847 38.316 1.00 83.62 313 ALA A N 1
ATOM 2427 C CA . ALA A 1 313 ? -5.694 2.730 38.878 1.00 83.62 313 ALA A CA 1
ATOM 2428 C C . ALA A 1 313 ? -4.304 2.470 38.265 1.00 83.62 313 ALA A C 1
ATOM 2430 O O . ALA A 1 313 ? -3.610 3.406 37.857 1.00 83.62 313 ALA A O 1
ATOM 2431 N N . ASN A 1 314 ? -3.929 1.194 38.134 1.00 85.56 314 ASN A N 1
ATOM 2432 C CA . ASN A 1 314 ? -2.647 0.779 37.563 1.00 85.56 314 ASN A CA 1
ATOM 2433 C C . ASN A 1 314 ? -2.577 1.088 36.063 1.00 85.56 314 ASN A C 1
ATOM 2435 O O . ASN A 1 314 ? -1.595 1.665 35.588 1.00 85.56 314 ASN A O 1
ATOM 2439 N N . VAL A 1 315 ? -3.646 0.769 35.327 1.00 87.75 315 VAL A N 1
ATOM 2440 C CA . VAL A 1 315 ? -3.755 1.048 33.889 1.00 87.75 315 VAL A CA 1
ATOM 2441 C C . VAL A 1 315 ? -3.717 2.556 33.629 1.00 87.75 315 VAL A C 1
ATOM 2443 O O . VAL A 1 315 ? -2.984 2.996 32.747 1.00 87.75 315 VAL A O 1
ATOM 2446 N N . ARG A 1 316 ? -4.417 3.368 34.434 1.00 88.44 316 ARG A N 1
ATOM 2447 C CA . ARG A 1 316 ? -4.403 4.837 34.327 1.00 88.44 316 ARG A CA 1
ATOM 2448 C C . ARG A 1 316 ? -3.006 5.416 34.546 1.00 88.44 316 ARG A C 1
ATOM 2450 O O . ARG A 1 316 ? -2.580 6.269 33.774 1.00 88.44 316 ARG A O 1
ATOM 2457 N N . SER A 1 317 ? -2.275 4.936 35.553 1.00 88.75 317 SER A N 1
ATOM 2458 C CA . SER A 1 317 ? -0.894 5.368 35.811 1.00 88.75 317 SER A CA 1
ATOM 2459 C C . SER A 1 317 ? 0.033 5.057 34.628 1.00 88.75 317 SER A C 1
ATOM 2461 O O . SER A 1 317 ? 0.763 5.933 34.156 1.00 88.75 317 SER A O 1
ATOM 2463 N N . ARG A 1 318 ? -0.041 3.837 34.073 1.00 91.44 318 ARG A N 1
ATOM 2464 C CA . ARG A 1 318 ? 0.781 3.466 32.909 1.00 91.44 318 ARG A CA 1
ATOM 2465 C C . ARG A 1 318 ? 0.355 4.205 31.639 1.00 91.44 318 ARG A C 1
ATOM 2467 O O . ARG A 1 318 ? 1.237 4.599 30.881 1.00 91.44 318 ARG A O 1
ATOM 2474 N N . LEU A 1 319 ? -0.939 4.462 31.437 1.00 90.56 319 LEU A N 1
ATOM 2475 C CA . LEU A 1 319 ? -1.447 5.252 30.310 1.00 90.56 319 LEU A CA 1
ATOM 2476 C C . LEU A 1 319 ? -0.826 6.655 30.276 1.00 90.56 319 LEU A C 1
ATOM 2478 O O . LEU A 1 319 ? -0.361 7.084 29.224 1.00 90.56 319 LEU A O 1
ATOM 2482 N N . VAL A 1 320 ? -0.736 7.340 31.423 1.00 89.75 320 VAL A N 1
ATOM 2483 C CA . VAL A 1 320 ? -0.063 8.651 31.520 1.00 89.75 320 VAL A CA 1
ATOM 2484 C C . VAL A 1 320 ? 1.403 8.556 31.086 1.00 89.75 320 VAL A C 1
ATOM 2486 O O . VAL A 1 320 ? 1.894 9.436 30.379 1.00 89.75 320 VAL A O 1
ATOM 2489 N N . GLY A 1 321 ? 2.094 7.477 31.467 1.00 89.69 321 GLY A N 1
ATOM 2490 C CA . GLY A 1 321 ? 3.461 7.198 31.024 1.00 89.69 321 GLY A CA 1
ATOM 2491 C C . GLY A 1 321 ? 3.569 7.060 29.504 1.00 89.69 321 GLY A C 1
ATOM 2492 O O . GLY A 1 321 ? 4.365 7.766 28.890 1.00 89.69 321 GLY A O 1
ATOM 2493 N N . VAL A 1 322 ? 2.720 6.228 28.895 1.00 88.81 322 VAL A N 1
ATOM 2494 C CA . VAL A 1 322 ? 2.705 5.990 27.439 1.00 88.81 322 VAL A CA 1
ATOM 2495 C C . VAL A 1 322 ? 2.373 7.270 26.662 1.00 88.81 322 VAL A C 1
ATOM 2497 O O . VAL A 1 322 ? 3.037 7.588 25.679 1.00 88.81 322 VAL A O 1
ATOM 2500 N N . VAL A 1 323 ? 1.397 8.061 27.121 1.00 86.62 323 VAL A N 1
ATOM 2501 C CA . VAL A 1 323 ? 1.053 9.350 26.491 1.00 86.62 323 VAL A CA 1
ATOM 2502 C C . VAL A 1 323 ? 2.213 10.344 26.594 1.00 86.62 323 VAL A C 1
ATOM 2504 O O . VAL A 1 323 ? 2.496 11.066 25.638 1.00 86.62 323 VAL A O 1
ATOM 2507 N N . LYS A 1 324 ? 2.928 10.369 27.725 1.00 87.81 324 LYS A N 1
ATOM 2508 C CA . LYS A 1 324 ? 4.117 11.213 27.896 1.00 87.81 324 LYS A CA 1
ATOM 2509 C C . LYS A 1 324 ? 5.257 10.782 26.969 1.00 87.81 324 LYS A C 1
ATOM 2511 O O . LYS A 1 324 ? 5.892 11.643 26.365 1.00 87.81 324 LYS A O 1
ATOM 2516 N N . GLU A 1 325 ? 5.501 9.479 26.837 1.00 86.56 325 GLU A N 1
ATOM 2517 C CA . GLU A 1 325 ? 6.465 8.918 25.879 1.00 86.56 325 GLU A CA 1
ATOM 2518 C C . GLU A 1 325 ? 6.102 9.338 24.441 1.00 86.56 325 GLU A C 1
ATOM 2520 O O . GLU A 1 325 ? 6.950 9.885 23.733 1.00 86.56 325 GLU A O 1
ATOM 2525 N N . ALA A 1 326 ? 4.825 9.225 24.056 1.00 84.31 326 ALA A N 1
ATOM 2526 C CA . ALA A 1 326 ? 4.328 9.667 22.752 1.00 84.31 326 ALA A CA 1
ATOM 2527 C C . ALA A 1 326 ? 4.527 11.174 22.499 1.00 84.31 326 ALA A C 1
ATOM 2529 O O . ALA A 1 326 ? 4.857 11.573 21.384 1.00 84.31 326 ALA A O 1
ATOM 2530 N N . TRP A 1 327 ? 4.373 12.022 23.522 1.00 82.56 327 TRP A N 1
ATOM 2531 C CA . TRP A 1 327 ? 4.564 13.477 23.406 1.00 82.56 327 TRP A CA 1
ATOM 2532 C C . TRP A 1 327 ? 6.023 13.884 23.171 1.00 82.56 327 TRP A C 1
ATOM 2534 O O . TRP A 1 327 ? 6.305 14.937 22.598 1.00 82.56 327 TRP A O 1
ATOM 2544 N N . HIS A 1 328 ? 6.960 13.059 23.638 1.00 84.94 328 HIS A N 1
ATOM 2545 C CA . HIS A 1 328 ? 8.394 13.274 23.464 1.00 84.94 328 HIS A CA 1
ATOM 2546 C C . HIS A 1 328 ? 8.969 12.556 22.234 1.00 84.94 328 HIS A C 1
ATOM 2548 O O . HIS A 1 328 ? 10.148 12.758 21.916 1.00 84.94 328 HIS A 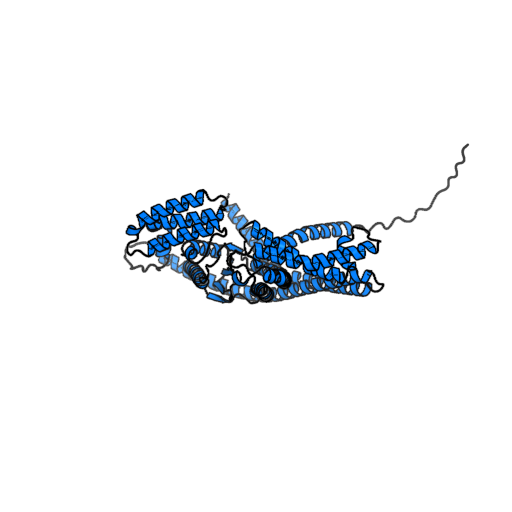O 1
ATOM 2554 N N . ALA A 1 329 ? 8.156 11.767 21.524 1.00 81.44 329 ALA A N 1
ATOM 2555 C CA . ALA A 1 329 ? 8.552 11.090 20.298 1.00 81.44 329 ALA A CA 1
ATOM 2556 C C . ALA A 1 329 ? 8.948 12.119 19.228 1.00 81.44 329 ALA A C 1
ATOM 2558 O O . ALA A 1 329 ? 8.166 12.977 18.815 1.00 81.44 329 ALA A O 1
ATOM 2559 N N . LYS A 1 330 ? 10.196 12.048 18.754 1.00 71.69 330 LYS A N 1
ATOM 2560 C CA . LYS A 1 330 ? 10.769 13.081 17.867 1.00 71.69 330 LYS A CA 1
ATOM 2561 C C . LYS A 1 330 ? 10.239 13.023 16.430 1.00 71.69 330 LYS A C 1
ATOM 2563 O O . LYS A 1 330 ? 10.541 13.928 15.651 1.00 71.69 330 LYS A O 1
ATOM 2568 N N . LYS A 1 331 ? 9.550 11.945 16.036 1.00 75.94 331 LYS A N 1
ATOM 2569 C CA . LYS A 1 331 ? 9.209 11.645 14.630 1.00 75.94 331 LYS A CA 1
ATOM 2570 C C . LYS A 1 331 ? 7.784 11.139 14.415 1.00 75.94 331 LYS A C 1
ATOM 2572 O O . LYS A 1 331 ? 7.520 10.479 13.413 1.00 75.94 331 LYS A O 1
ATOM 2577 N N . LEU A 1 332 ? 6.859 11.474 15.304 1.00 81.25 332 LEU A N 1
ATOM 2578 C CA . LEU A 1 332 ? 5.467 11.092 15.118 1.00 81.25 332 LEU A CA 1
ATOM 2579 C C . LEU A 1 332 ? 4.796 11.996 14.070 1.00 81.25 332 LEU A C 1
ATOM 2581 O O . LEU A 1 332 ? 4.855 13.223 14.172 1.00 81.25 332 LEU A O 1
ATOM 2585 N N . SER A 1 333 ? 4.170 11.407 13.047 1.00 82.94 333 SER A N 1
ATOM 2586 C CA . SER A 1 333 ? 3.344 12.181 12.116 1.00 82.94 333 SER A CA 1
ATOM 2587 C C . SER A 1 333 ? 2.035 12.603 12.792 1.00 82.94 333 SER A C 1
ATOM 2589 O O . SER A 1 333 ? 1.578 11.955 13.733 1.00 82.94 333 SER A O 1
ATOM 2591 N N . PHE A 1 334 ? 1.407 13.679 12.310 1.00 83.44 334 PHE A N 1
ATOM 2592 C CA . PHE A 1 334 ? 0.129 14.137 12.865 1.00 83.44 334 PHE A CA 1
ATOM 2593 C C . PHE A 1 334 ? -0.982 13.078 12.737 1.00 83.44 334 PHE A C 1
ATOM 2595 O O . PHE A 1 334 ? -1.760 12.888 13.668 1.00 83.44 334 PHE A O 1
ATOM 2602 N N . ASP A 1 335 ? -1.023 12.349 11.618 1.00 83.69 335 ASP A N 1
ATOM 2603 C CA . ASP A 1 335 ? -2.008 11.284 11.387 1.00 83.69 335 ASP A CA 1
ATOM 2604 C C . ASP A 1 335 ? -1.803 10.097 12.348 1.00 83.69 335 ASP A C 1
ATOM 2606 O O . ASP A 1 335 ? -2.774 9.549 12.885 1.00 83.69 335 ASP A O 1
ATOM 2610 N N . ASP A 1 336 ? -0.543 9.719 12.608 1.00 86.69 336 ASP A N 1
ATOM 2611 C CA . ASP A 1 336 ? -0.216 8.674 13.586 1.00 86.69 336 ASP A CA 1
ATOM 2612 C C . ASP A 1 336 ? -0.575 9.139 15.008 1.00 86.69 336 ASP A C 1
ATOM 2614 O O . ASP A 1 336 ? -1.172 8.379 15.772 1.00 86.69 336 ASP A O 1
ATOM 2618 N N . TRP A 1 337 ? -0.295 10.406 15.346 1.00 88.81 337 TRP A N 1
ATOM 2619 C CA . TRP A 1 337 ? -0.670 11.001 16.632 1.00 88.81 337 TRP A CA 1
ATOM 2620 C C . TRP A 1 337 ? -2.181 10.966 16.860 1.00 88.81 337 TRP A C 1
ATOM 2622 O O . TRP A 1 337 ? -2.625 10.499 17.904 1.00 88.81 337 TRP A O 1
ATOM 2632 N N . LEU A 1 338 ? -2.980 11.388 15.874 1.00 89.69 338 LEU A N 1
ATOM 2633 C CA . LEU A 1 338 ? -4.442 11.386 15.976 1.00 89.69 338 LEU A CA 1
ATOM 2634 C C . LEU A 1 338 ? -4.991 9.967 16.184 1.00 89.69 338 LEU A C 1
ATOM 2636 O O . LEU A 1 338 ? -5.962 9.759 16.912 1.00 89.69 338 LEU A O 1
ATOM 2640 N N . THR A 1 339 ? -4.356 8.980 15.551 1.00 90.25 339 THR A N 1
ATOM 2641 C CA . THR A 1 339 ? -4.726 7.571 15.695 1.00 90.25 339 THR A CA 1
ATOM 2642 C C . THR A 1 339 ? -4.429 7.057 17.105 1.00 90.25 339 THR A C 1
ATOM 2644 O O . THR A 1 339 ? -5.294 6.415 17.703 1.00 90.25 339 THR A O 1
ATOM 2647 N N . LEU A 1 340 ? -3.250 7.368 17.655 1.00 91.88 340 LEU A N 1
ATOM 2648 C CA . LEU A 1 340 ? -2.866 6.995 19.021 1.00 91.88 340 LEU A CA 1
ATOM 2649 C C . LEU A 1 340 ? -3.705 7.723 20.082 1.00 91.88 340 LEU A C 1
ATOM 2651 O O . LEU A 1 340 ? -4.186 7.076 21.010 1.00 91.88 340 LEU A O 1
ATOM 2655 N N . ASP A 1 341 ? -3.945 9.029 19.921 1.00 90.31 341 ASP A N 1
ATOM 2656 C CA . ASP A 1 341 ? -4.802 9.831 20.809 1.00 90.31 341 ASP A CA 1
ATOM 2657 C C . ASP A 1 341 ? -6.218 9.248 20.876 1.00 90.31 341 ASP A C 1
ATOM 2659 O O . ASP A 1 341 ? -6.765 9.049 21.960 1.00 90.31 341 ASP A O 1
ATOM 2663 N N . ARG A 1 342 ? -6.788 8.860 19.730 1.00 90.44 342 ARG A N 1
ATOM 2664 C CA . ARG A 1 342 ? -8.100 8.203 19.686 1.00 90.44 342 ARG A CA 1
ATOM 2665 C C . ARG A 1 342 ? -8.124 6.895 20.484 1.00 90.44 342 ARG A C 1
ATOM 2667 O O . ARG A 1 342 ? -9.088 6.655 21.207 1.00 90.44 342 ARG A O 1
ATOM 2674 N N . ILE A 1 343 ? -7.097 6.050 20.353 1.00 91.19 343 ILE A N 1
ATOM 2675 C CA . ILE A 1 343 ? -7.002 4.782 21.101 1.00 91.19 343 ILE A CA 1
ATOM 2676 C C . ILE A 1 343 ? -6.879 5.069 22.605 1.00 91.19 343 ILE A C 1
ATOM 2678 O O . ILE A 1 343 ? -7.597 4.470 23.406 1.00 91.19 343 ILE A O 1
ATOM 2682 N N . ALA A 1 344 ? -6.032 6.027 22.990 1.00 91.00 344 ALA A N 1
ATOM 2683 C CA . ALA A 1 344 ? -5.846 6.430 24.381 1.00 91.00 344 ALA A CA 1
ATOM 2684 C C . ALA A 1 344 ? -7.142 6.973 25.012 1.00 91.00 344 ALA A C 1
ATOM 2686 O O . ALA A 1 344 ? -7.509 6.550 26.106 1.00 91.00 344 ALA A O 1
ATOM 2687 N N . ARG A 1 345 ? -7.886 7.836 24.306 1.00 89.12 345 ARG A N 1
ATOM 2688 C CA . ARG A 1 345 ? -9.185 8.363 24.769 1.00 89.12 345 ARG A CA 1
ATOM 2689 C C . ARG A 1 345 ? -10.241 7.279 24.935 1.00 89.12 345 ARG A C 1
ATOM 2691 O O . ARG A 1 345 ? -11.055 7.351 25.854 1.00 89.12 345 ARG A O 1
ATOM 2698 N N . ARG A 1 346 ? -10.245 6.270 24.061 1.00 86.94 346 ARG A N 1
ATOM 2699 C CA . ARG A 1 346 ? -11.157 5.127 24.197 1.00 86.94 346 ARG A CA 1
ATOM 2700 C C . ARG A 1 346 ? -10.860 4.350 25.477 1.00 86.94 346 ARG A C 1
ATOM 2702 O O . ARG A 1 346 ? -11.783 4.044 26.223 1.00 86.94 346 ARG A O 1
ATOM 2709 N N . LEU A 1 347 ? -9.581 4.107 25.766 1.00 87.25 347 LEU A N 1
ATOM 2710 C CA . LEU A 1 347 ? -9.151 3.480 27.017 1.00 87.25 347 LEU A CA 1
ATOM 2711 C C . LEU A 1 347 ? -9.505 4.341 28.238 1.00 87.25 347 LEU A C 1
ATOM 2713 O O . LEU A 1 347 ? -10.000 3.814 29.226 1.00 87.25 347 LEU A O 1
ATOM 2717 N N . GLU A 1 348 ? -9.324 5.660 28.171 1.00 87.12 348 GLU A N 1
ATOM 2718 C CA . GLU A 1 348 ? -9.723 6.585 29.242 1.00 87.12 348 GLU A CA 1
ATOM 2719 C C . GLU A 1 348 ? -11.237 6.573 29.509 1.00 87.12 348 GLU A C 1
ATOM 2721 O O . GLU A 1 348 ? -11.672 6.642 30.663 1.00 87.12 348 GLU A O 1
ATOM 2726 N N . THR A 1 349 ? -12.039 6.455 28.449 1.00 84.12 349 THR A N 1
ATOM 2727 C CA . THR A 1 349 ? -13.501 6.359 28.547 1.00 84.12 349 THR A CA 1
ATOM 2728 C C . THR A 1 349 ? -13.904 5.072 29.267 1.00 84.12 349 THR A C 1
ATOM 2730 O O . THR A 1 349 ? -14.649 5.132 30.246 1.00 84.12 349 THR A O 1
ATOM 2733 N N . GLU A 1 350 ? -13.323 3.937 28.870 1.00 82.25 350 GLU A N 1
ATOM 2734 C CA . GLU A 1 350 ? -13.560 2.636 29.507 1.00 82.25 350 GLU A CA 1
ATOM 2735 C C . GLU A 1 350 ? -13.125 2.638 30.984 1.00 82.25 350 GLU A C 1
ATOM 2737 O O . GLU A 1 350 ? -13.868 2.220 31.870 1.00 82.25 350 GLU A O 1
ATOM 2742 N N . LEU A 1 351 ? -11.958 3.222 31.283 1.00 83.38 351 LEU A N 1
ATOM 2743 C CA . LEU A 1 351 ? -11.441 3.407 32.647 1.00 83.38 351 LEU A CA 1
ATOM 2744 C C . LEU A 1 351 ? -12.315 4.306 33.527 1.00 83.38 351 LEU A C 1
ATOM 2746 O O . LEU A 1 351 ? -12.162 4.311 34.750 1.00 83.38 351 LEU A O 1
ATOM 2750 N N . SER A 1 352 ? -13.162 5.130 32.916 1.00 79.75 352 SER A N 1
ATOM 2751 C CA . SER A 1 352 ? -14.096 6.002 33.623 1.00 79.75 352 SER A CA 1
ATOM 2752 C C . SER A 1 352 ? -15.423 5.303 33.922 1.00 79.75 352 SER A C 1
ATOM 2754 O O . SER A 1 352 ? -16.252 5.890 34.616 1.00 79.75 352 SER A O 1
ATOM 2756 N N . GLY A 1 353 ? -15.639 4.083 33.405 1.00 73.19 353 GLY A N 1
ATOM 2757 C CA . GLY A 1 353 ? -16.875 3.313 33.571 1.00 73.19 353 GLY A CA 1
ATOM 2758 C C . GLY A 1 353 ? -18.108 3.984 32.961 1.00 73.19 353 GLY A C 1
ATOM 2759 O O . GLY A 1 353 ? -19.234 3.593 33.261 1.00 73.19 353 GLY A O 1
ATOM 2760 N N . LYS A 1 354 ? -17.911 5.024 32.142 1.00 70.25 354 LYS A N 1
ATOM 2761 C CA . LYS A 1 354 ? -18.989 5.742 31.465 1.00 70.25 354 LYS A CA 1
ATOM 2762 C C . LYS A 1 354 ? -19.122 5.169 30.058 1.00 70.25 354 LYS A C 1
ATOM 2764 O O . LYS A 1 354 ? -18.119 5.158 29.344 1.00 70.25 354 LYS A O 1
ATOM 2769 N N . PRO A 1 355 ? -20.317 4.727 29.641 1.00 62.31 355 PRO A N 1
ATOM 2770 C CA . PRO A 1 355 ? -20.520 4.306 28.266 1.00 62.31 355 PRO A CA 1
ATOM 2771 C C . PRO A 1 355 ? -20.166 5.461 27.320 1.00 62.31 355 PRO A C 1
ATOM 2773 O O . PRO A 1 355 ? -20.530 6.619 27.540 1.00 62.31 355 PRO A O 1
ATOM 2776 N N . SER A 1 356 ? -19.397 5.156 26.277 1.00 62.31 356 SER A N 1
ATOM 2777 C CA . SER A 1 356 ? -19.129 6.113 25.209 1.00 62.31 356 SER A CA 1
ATOM 2778 C C . SER A 1 356 ? -20.441 6.438 24.499 1.00 62.31 356 SER A C 1
ATOM 2780 O O . SER A 1 356 ? -21.175 5.532 24.110 1.00 62.31 356 SER A O 1
ATOM 2782 N N . ILE A 1 357 ? -20.700 7.720 24.238 1.00 62.50 357 ILE A N 1
ATOM 2783 C CA . ILE A 1 357 ? -21.870 8.184 23.469 1.00 62.50 357 ILE A CA 1
ATOM 2784 C C . ILE A 1 357 ? -21.972 7.443 22.120 1.00 62.50 357 ILE A C 1
ATOM 2786 O O . ILE A 1 357 ? -23.058 7.131 21.640 1.00 62.50 357 ILE A O 1
ATOM 2790 N N . ILE A 1 358 ? -20.832 7.119 21.503 1.00 59.06 358 ILE A N 1
ATOM 2791 C CA . ILE A 1 358 ? -20.782 6.395 20.224 1.00 59.06 358 ILE A CA 1
ATOM 2792 C C . ILE A 1 358 ? -21.217 4.934 20.391 1.00 59.06 358 ILE A C 1
ATOM 2794 O O . ILE A 1 358 ? -21.869 4.387 19.497 1.00 59.06 358 ILE A O 1
ATOM 2798 N N . ASP A 1 359 ? -20.893 4.314 21.524 1.00 61.94 359 ASP A N 1
ATOM 2799 C CA . ASP A 1 359 ? -21.280 2.938 21.832 1.00 61.94 359 ASP A CA 1
ATOM 2800 C C . ASP A 1 359 ? -22.765 2.862 22.210 1.00 61.94 359 ASP A C 1
ATOM 2802 O O . ASP A 1 359 ? -23.454 1.958 21.743 1.00 61.94 359 ASP A O 1
ATOM 2806 N N . GLU A 1 360 ? -23.306 3.863 22.914 1.00 60.94 360 GLU A N 1
ATOM 2807 C CA . GLU A 1 360 ? -24.751 3.986 23.176 1.00 60.94 360 GLU A CA 1
ATOM 2808 C C . GLU A 1 360 ? -25.563 4.133 21.880 1.00 60.94 360 GLU A C 1
ATOM 2810 O O . GLU A 1 360 ? -26.556 3.429 21.670 1.00 60.94 360 GLU A O 1
ATOM 2815 N N . ILE A 1 361 ? -25.110 4.996 20.963 1.00 58.28 361 ILE A N 1
ATOM 2816 C CA . ILE A 1 361 ? -25.743 5.203 19.649 1.00 58.28 361 ILE A CA 1
ATOM 2817 C C . ILE A 1 361 ? -25.601 3.955 18.759 1.00 58.28 361 ILE A C 1
ATOM 2819 O O . ILE A 1 361 ? -26.476 3.639 17.952 1.00 58.28 361 ILE A O 1
ATOM 2823 N N . SER A 1 362 ? -24.496 3.217 18.878 1.00 53.88 362 SER A N 1
ATOM 2824 C CA . SER A 1 362 ? -24.272 1.994 18.095 1.00 53.88 362 SER A CA 1
ATOM 2825 C C . SER A 1 362 ? -25.043 0.791 18.643 1.00 53.88 362 SER A C 1
ATOM 2827 O O . SER A 1 362 ? -25.476 -0.050 17.856 1.00 53.88 362 SER A O 1
ATOM 2829 N N . ALA A 1 363 ? -25.251 0.717 19.960 1.00 54.62 363 ALA A N 1
ATOM 2830 C CA . ALA A 1 363 ? -26.065 -0.307 20.610 1.00 54.62 363 ALA A CA 1
ATOM 2831 C C . ALA A 1 363 ? -27.561 -0.119 20.314 1.00 54.62 363 ALA A C 1
ATOM 2833 O O . ALA A 1 363 ? -28.253 -1.088 20.007 1.00 54.62 363 ALA A O 1
ATOM 2834 N N . THR A 1 364 ? -28.048 1.125 20.305 1.00 45.81 364 THR A N 1
ATOM 2835 C CA . THR A 1 364 ? -29.441 1.452 19.941 1.00 45.81 364 THR A CA 1
ATOM 2836 C C . THR A 1 364 ? -29.759 1.207 18.463 1.00 45.81 364 THR A C 1
ATOM 2838 O O . THR A 1 364 ? -30.909 0.952 18.121 1.00 45.81 364 THR A O 1
ATOM 2841 N N . ALA A 1 365 ? -28.756 1.184 17.580 1.00 44.38 365 ALA A N 1
ATOM 2842 C CA . ALA A 1 365 ? -28.943 0.879 16.160 1.00 44.38 365 ALA A CA 1
ATOM 2843 C C . ALA A 1 365 ? -29.131 -0.624 15.843 1.00 44.38 365 ALA A C 1
ATOM 2845 O O . ALA A 1 365 ? -29.414 -0.961 14.694 1.00 44.38 365 ALA A O 1
ATOM 2846 N N . LYS A 1 366 ? -28.967 -1.536 16.818 1.00 38.88 366 LYS A N 1
ATOM 2847 C CA . LYS A 1 366 ? -29.044 -2.998 16.605 1.00 38.88 366 LYS A CA 1
ATOM 2848 C C . LYS A 1 366 ? -30.398 -3.644 16.911 1.00 38.88 366 LYS A C 1
ATOM 2850 O O . LYS A 1 366 ? -30.532 -4.850 16.711 1.00 38.88 366 LYS A O 1
ATOM 2855 N N . THR A 1 367 ? -31.412 -2.876 17.300 1.00 30.30 367 THR A N 1
ATOM 2856 C CA . THR A 1 367 ? -32.739 -3.428 17.603 1.00 30.30 367 THR A CA 1
ATOM 2857 C C . THR A 1 367 ? -33.794 -2.648 16.823 1.00 30.30 367 THR A C 1
ATOM 2859 O O . THR A 1 367 ? -33.942 -1.451 17.071 1.00 30.30 367 THR A O 1
ATOM 2862 N N . PRO A 1 368 ? -34.541 -3.256 15.878 1.00 33.78 368 PRO A N 1
ATOM 2863 C CA . PRO A 1 368 ? -35.759 -2.617 15.395 1.00 33.78 368 PRO A CA 1
ATOM 2864 C C . PRO A 1 368 ? -36.664 -2.403 16.618 1.00 33.78 368 PRO A C 1
ATOM 2866 O O . PRO A 1 368 ? -36.825 -3.339 17.408 1.00 33.78 368 PRO A O 1
ATOM 2869 N N . PRO A 1 369 ? -37.201 -1.192 16.842 1.00 34.84 369 PRO A N 1
ATOM 2870 C CA . PRO A 1 369 ? -38.014 -0.931 18.015 1.00 34.84 369 PRO A CA 1
ATOM 2871 C C . PRO A 1 369 ? -39.246 -1.830 17.951 1.00 34.84 369 PRO A C 1
ATOM 2873 O O . PRO A 1 369 ? -40.083 -1.709 17.055 1.00 34.84 369 PRO A O 1
ATOM 2876 N N . ASN A 1 370 ? -39.335 -2.759 18.899 1.00 37.91 370 ASN A N 1
ATOM 2877 C CA . ASN A 1 370 ? -40.560 -3.482 19.176 1.00 37.91 370 ASN A CA 1
ATOM 2878 C C . ASN A 1 370 ? -41.482 -2.489 19.891 1.00 37.91 370 ASN A C 1
ATOM 2880 O O . ASN A 1 370 ? -41.422 -2.341 21.109 1.00 37.91 370 ASN A O 1
ATOM 2884 N N . HIS A 1 371 ? -42.247 -1.714 19.123 1.00 36.84 371 HIS A N 1
ATOM 2885 C CA . HIS A 1 371 ? -43.268 -0.849 19.694 1.00 36.84 371 HIS A CA 1
ATOM 2886 C C . HIS A 1 371 ? -44.442 -1.716 20.150 1.00 36.84 371 HIS A C 1
ATOM 2888 O O . HIS A 1 371 ? -45.323 -2.057 19.362 1.00 36.84 371 HIS A O 1
ATOM 2894 N N . GLU A 1 372 ? -44.449 -2.053 21.441 1.00 34.66 372 GLU A N 1
ATOM 2895 C CA . GLU A 1 372 ? -45.701 -2.263 22.159 1.00 34.66 372 GLU A CA 1
ATOM 2896 C C . GLU A 1 372 ? -46.512 -0.969 22.090 1.00 34.66 372 GLU A C 1
ATOM 2898 O O . GLU A 1 372 ? -46.055 0.122 22.441 1.00 34.66 372 GLU A O 1
ATOM 2903 N N . VAL A 1 373 ? -47.717 -1.119 21.555 1.00 38.97 373 VAL A N 1
ATOM 2904 C CA . VAL A 1 373 ? -48.724 -0.078 21.421 1.00 38.97 373 VAL A CA 1
ATOM 2905 C C . VAL A 1 373 ? -49.198 0.299 22.819 1.00 38.97 373 VAL A C 1
ATOM 2907 O O . VAL A 1 373 ? -49.846 -0.496 23.493 1.00 38.97 373 VAL A O 1
ATOM 2910 N N . THR A 1 374 ? -48.892 1.521 23.244 1.00 34.47 374 THR A N 1
ATOM 2911 C CA . THR A 1 374 ? -49.656 2.207 24.288 1.00 34.47 374 THR A CA 1
ATOM 2912 C C . THR A 1 374 ? -50.449 3.330 23.635 1.00 34.47 374 THR A C 1
ATOM 2914 O O . THR A 1 374 ? -49.890 4.218 22.993 1.00 34.47 374 THR A O 1
ATOM 2917 N N . ASP A 1 375 ? -51.770 3.217 23.760 1.00 41.16 375 ASP A N 1
ATOM 2918 C CA . ASP A 1 375 ? -52.781 4.181 23.341 1.00 41.16 375 ASP A CA 1
ATOM 2919 C C . ASP A 1 375 ? -52.565 5.543 24.006 1.00 41.16 375 ASP A C 1
ATOM 2921 O O . ASP A 1 375 ? -52.673 5.639 25.227 1.00 41.16 375 ASP A O 1
ATOM 2925 N N . VAL A 1 376 ? -52.360 6.590 23.197 1.00 35.50 376 VAL A N 1
ATOM 2926 C CA . VAL A 1 376 ? -52.930 7.929 23.426 1.00 35.50 376 VAL A CA 1
ATOM 2927 C C . VAL A 1 376 ? -53.225 8.583 22.061 1.00 35.50 376 VAL A C 1
ATOM 2929 O O . VAL A 1 376 ? -52.333 9.045 21.353 1.00 35.50 376 VAL A O 1
ATOM 2932 N N . GLU A 1 377 ? -54.507 8.559 21.700 1.00 40.47 377 GLU A N 1
ATOM 2933 C CA . GLU A 1 377 ? -55.298 9.523 20.910 1.00 40.47 377 GLU A CA 1
ATOM 2934 C C . GLU A 1 377 ? -54.568 10.859 20.594 1.00 40.47 377 GLU A C 1
ATOM 2936 O O . GLU A 1 377 ? -54.247 11.637 21.486 1.00 40.47 377 GLU A O 1
ATOM 2941 N N . SER A 1 378 ? -54.244 11.238 19.351 1.00 43.06 378 SER A N 1
ATOM 2942 C CA . SER A 1 378 ? -55.163 11.808 18.349 1.00 43.06 378 SER A CA 1
ATOM 2943 C C . SER A 1 378 ? -54.352 12.384 17.157 1.00 43.06 378 SER A C 1
ATOM 2945 O O . SER A 1 378 ? -53.253 12.899 17.341 1.00 43.06 378 SER A O 1
ATOM 2947 N N . ALA A 1 379 ? -54.932 12.330 15.945 1.00 39.62 379 ALA A N 1
ATOM 2948 C CA . ALA A 1 379 ? -54.430 12.771 14.622 1.00 39.62 379 ALA A CA 1
ATOM 2949 C C . ALA A 1 379 ? -53.479 11.807 13.860 1.00 39.62 379 ALA A C 1
ATOM 2951 O O . ALA A 1 379 ? -52.304 11.620 14.167 1.00 39.62 379 ALA A O 1
ATOM 2952 N N . THR A 1 380 ? -54.007 11.192 12.796 1.00 51.56 380 THR A N 1
ATOM 2953 C CA . THR A 1 380 ? -53.421 10.037 12.101 1.00 51.56 380 THR A CA 1
ATOM 2954 C C . THR A 1 380 ? -52.386 10.390 11.013 1.00 51.56 380 THR A C 1
ATOM 2956 O O . THR A 1 380 ? -52.657 10.408 9.815 1.00 51.56 380 THR A O 1
ATOM 2959 N N . LEU A 1 381 ? -51.127 10.511 11.442 1.00 51.03 381 LEU A N 1
ATOM 2960 C CA . LEU A 1 381 ? -49.897 10.323 10.646 1.00 51.03 381 LEU A CA 1
ATOM 2961 C C . LEU A 1 381 ? -49.829 9.001 9.818 1.00 51.03 381 LEU A C 1
ATOM 2963 O O . LEU A 1 381 ? -49.218 8.999 8.744 1.00 51.03 381 LEU A O 1
ATOM 2967 N N . PRO A 1 382 ? -50.470 7.877 10.222 1.00 50.81 382 PRO A N 1
ATOM 2968 C CA . PRO A 1 382 ? -50.417 6.614 9.477 1.00 50.81 382 PRO A CA 1
ATOM 2969 C C . PRO A 1 382 ? -51.069 6.649 8.089 1.00 50.81 382 PRO A C 1
ATOM 2971 O O . PRO A 1 382 ? -50.682 5.871 7.218 1.00 50.81 382 PRO A O 1
ATOM 2974 N N . THR A 1 383 ? -52.039 7.536 7.846 1.00 45.38 383 THR A N 1
ATOM 2975 C CA . THR A 1 383 ? -52.707 7.659 6.537 1.00 45.38 383 THR A CA 1
ATOM 2976 C C . THR A 1 383 ? -51.854 8.405 5.509 1.00 45.38 383 THR A C 1
ATOM 2978 O O . THR A 1 383 ? -51.828 7.997 4.350 1.00 45.38 383 THR A O 1
ATOM 2981 N N . LEU A 1 384 ? -51.072 9.402 5.939 1.00 51.50 384 LEU A N 1
ATOM 2982 C CA . LEU A 1 384 ? -50.067 10.082 5.104 1.00 51.50 384 LEU A CA 1
ATOM 2983 C C . LEU A 1 384 ? -48.838 9.196 4.842 1.00 51.50 384 LEU A C 1
ATOM 2985 O O . LEU A 1 384 ? -48.281 9.203 3.746 1.00 51.50 384 LEU A O 1
ATOM 2989 N N . LEU A 1 385 ? -48.446 8.369 5.817 1.00 51.34 385 LEU A N 1
ATOM 2990 C CA . LEU A 1 385 ? -47.370 7.390 5.639 1.00 51.34 385 LEU A CA 1
ATOM 2991 C C . LEU A 1 385 ? -47.771 6.238 4.708 1.00 51.34 385 LEU A C 1
ATOM 2993 O O . LEU A 1 385 ? -46.932 5.761 3.947 1.00 51.34 385 LEU A O 1
ATOM 2997 N N . ARG A 1 386 ? -49.043 5.813 4.701 1.00 55.50 386 ARG A N 1
ATOM 2998 C CA . ARG A 1 386 ? -49.531 4.801 3.749 1.00 55.50 386 ARG A CA 1
ATOM 2999 C C . ARG A 1 386 ? -49.588 5.313 2.314 1.00 55.50 386 ARG A C 1
ATOM 3001 O O . ARG A 1 386 ? -49.234 4.548 1.421 1.00 55.50 386 ARG A O 1
ATOM 3008 N N . SER A 1 387 ? -49.983 6.567 2.078 1.00 46.69 387 SER A N 1
ATOM 3009 C CA . SER A 1 387 ? -49.990 7.122 0.717 1.00 46.69 387 SER A CA 1
ATOM 3010 C C . SER A 1 387 ? -48.567 7.323 0.185 1.00 46.69 387 SER A C 1
ATOM 3012 O O . SER A 1 387 ? -48.281 6.897 -0.929 1.00 46.69 387 SER A O 1
ATOM 3014 N N . LEU A 1 388 ? -47.637 7.818 1.014 1.00 52.19 388 LEU A N 1
ATOM 3015 C CA . LEU A 1 388 ? -46.216 7.936 0.652 1.00 52.19 388 LEU A CA 1
ATOM 3016 C C . LEU A 1 388 ? -45.529 6.573 0.451 1.00 52.19 388 LEU A C 1
ATOM 3018 O O . LEU A 1 388 ? -44.667 6.436 -0.418 1.00 52.19 388 LEU A O 1
ATOM 3022 N N . ALA A 1 389 ? -45.903 5.543 1.216 1.00 60.28 389 ALA A N 1
ATOM 3023 C CA . ALA A 1 389 ? -45.340 4.196 1.080 1.00 60.28 389 ALA A CA 1
ATOM 3024 C C . ALA A 1 389 ? -45.812 3.466 -0.189 1.00 60.28 389 ALA A C 1
ATOM 3026 O O . ALA A 1 389 ? -45.074 2.647 -0.738 1.00 60.28 389 ALA A O 1
ATOM 3027 N N . VAL A 1 390 ? -47.027 3.748 -0.668 1.00 58.66 390 VAL A N 1
ATOM 3028 C CA . VAL A 1 390 ? -47.548 3.156 -1.910 1.00 58.66 390 VAL A CA 1
ATOM 3029 C C . VAL A 1 390 ? -46.959 3.863 -3.136 1.00 58.66 390 VAL A C 1
ATOM 3031 O O . VAL A 1 390 ? -46.481 3.182 -4.041 1.00 58.66 390 VAL A O 1
ATOM 3034 N N . GLU A 1 391 ? -46.864 5.196 -3.126 1.00 53.12 391 GLU A N 1
ATOM 3035 C CA . GLU A 1 391 ? -46.259 5.972 -4.224 1.00 53.12 391 GLU A CA 1
ATOM 3036 C C . GLU A 1 391 ? -44.742 5.742 -4.355 1.00 53.12 391 GLU A C 1
ATOM 3038 O O . GLU A 1 391 ? -44.225 5.576 -5.461 1.00 53.12 391 GLU A O 1
ATOM 3043 N N . SER A 1 392 ? -44.016 5.637 -3.235 1.00 47.75 392 SER A N 1
ATOM 3044 C CA . SER A 1 392 ? -42.575 5.335 -3.252 1.00 47.75 392 SER A CA 1
ATOM 3045 C C . SER A 1 392 ? -42.269 3.934 -3.782 1.00 47.75 392 SER A C 1
ATOM 3047 O O . SER A 1 392 ? -41.267 3.746 -4.469 1.00 47.75 392 SER A O 1
ATOM 3049 N N . LYS A 1 393 ? -43.132 2.943 -3.533 1.00 60.09 393 LYS A N 1
ATOM 3050 C CA . LYS A 1 393 ? -42.914 1.569 -4.004 1.00 60.09 393 LYS A CA 1
ATOM 3051 C C . LYS A 1 393 ? -43.101 1.435 -5.515 1.00 60.09 393 LYS A C 1
ATOM 3053 O O . LYS A 1 393 ? -42.369 0.669 -6.144 1.00 60.09 393 LYS A O 1
ATOM 3058 N N . GLU A 1 394 ? -44.036 2.179 -6.104 1.00 57.41 394 GLU A N 1
ATOM 3059 C CA . GLU A 1 394 ? -44.208 2.207 -7.561 1.00 57.41 394 GLU A CA 1
ATOM 3060 C C . GLU A 1 394 ? -43.098 3.001 -8.254 1.00 57.41 394 GLU A C 1
ATOM 3062 O O . GLU A 1 394 ? -42.534 2.507 -9.230 1.00 57.41 394 GLU A O 1
ATOM 3067 N N . LEU A 1 395 ? -42.681 4.144 -7.695 1.00 50.44 395 LEU A N 1
ATOM 3068 C CA . LEU A 1 395 ? -41.540 4.920 -8.197 1.00 50.44 395 LEU A CA 1
ATOM 3069 C C . LEU A 1 395 ? -40.223 4.137 -8.132 1.00 50.44 395 LEU A C 1
ATOM 3071 O O . LEU A 1 395 ? -39.481 4.113 -9.110 1.00 50.44 395 LEU A O 1
ATOM 3075 N N . VAL A 1 396 ? -39.958 3.428 -7.030 1.00 59.41 396 VAL A N 1
ATOM 3076 C CA . VAL A 1 396 ? -38.747 2.602 -6.879 1.00 59.41 396 VAL A CA 1
ATOM 3077 C C . VAL A 1 396 ? -38.762 1.417 -7.839 1.00 59.41 396 VAL A C 1
ATOM 3079 O O . VAL A 1 396 ? -37.727 1.076 -8.405 1.00 59.41 396 VAL A O 1
ATOM 3082 N N . LYS A 1 397 ? -39.918 0.785 -8.073 1.00 71.81 397 LYS A N 1
ATOM 3083 C CA . LYS A 1 397 ? -40.020 -0.328 -9.028 1.00 71.81 397 LYS A CA 1
ATOM 3084 C C . LYS A 1 397 ? -39.832 0.152 -10.470 1.00 71.81 397 LYS A C 1
ATOM 3086 O O . LYS A 1 397 ? -39.195 -0.546 -11.261 1.00 71.81 397 LYS A O 1
ATOM 3091 N N . LEU A 1 398 ? -40.336 1.343 -10.792 1.00 66.38 398 LEU A N 1
ATOM 3092 C CA . LEU A 1 398 ? -40.187 1.953 -12.108 1.00 66.38 398 LEU A CA 1
ATOM 3093 C C . LEU A 1 398 ? -38.737 2.408 -12.343 1.00 66.38 398 LEU A C 1
ATOM 3095 O O . LEU A 1 398 ? -38.156 2.018 -13.354 1.00 66.38 398 LEU A O 1
ATOM 3099 N N . GLU A 1 399 ? -38.102 3.090 -11.382 1.00 56.81 399 GLU A N 1
ATOM 3100 C CA . GLU A 1 399 ? -36.673 3.440 -11.447 1.00 56.81 399 GLU A CA 1
ATOM 3101 C C . GLU A 1 399 ? -35.768 2.206 -11.479 1.00 56.81 399 GLU A C 1
ATOM 3103 O O . GLU A 1 399 ? -34.826 2.177 -12.264 1.00 56.81 399 GLU A O 1
ATOM 3108 N N . ALA A 1 400 ? -36.058 1.158 -10.703 1.00 67.00 400 ALA A N 1
ATOM 3109 C CA . ALA A 1 400 ? -35.268 -0.074 -10.722 1.00 67.00 400 ALA A CA 1
ATOM 3110 C C . ALA A 1 400 ? -35.372 -0.805 -12.070 1.00 67.00 400 ALA A C 1
ATOM 3112 O O . ALA A 1 400 ? -34.379 -1.347 -12.558 1.00 67.00 400 ALA A O 1
ATOM 3113 N N . SER A 1 401 ? -36.553 -0.803 -12.699 1.00 67.75 401 SER A N 1
ATOM 3114 C CA . SER A 1 401 ? -36.730 -1.386 -14.033 1.00 67.75 401 SER A CA 1
ATOM 3115 C C . SER A 1 401 ? -36.028 -0.567 -15.122 1.00 67.75 401 SER A C 1
ATOM 3117 O O . SER A 1 401 ? -35.383 -1.145 -15.996 1.00 67.75 401 SER A O 1
ATOM 3119 N N . LEU A 1 402 ? -36.061 0.765 -15.018 1.00 64.56 402 LEU A N 1
ATOM 3120 C CA . LEU A 1 402 ? -35.409 1.675 -15.959 1.00 64.56 402 LEU A CA 1
ATOM 3121 C C . LEU A 1 402 ? -33.880 1.634 -15.811 1.00 64.56 402 LEU A C 1
ATOM 3123 O O . LEU A 1 402 ? -33.163 1.547 -16.804 1.00 64.56 402 LEU A O 1
ATOM 3127 N N . ALA A 1 403 ? -33.380 1.585 -14.574 1.00 58.25 403 ALA A N 1
ATOM 3128 C CA . ALA A 1 403 ? -31.961 1.457 -14.263 1.00 58.25 403 ALA A CA 1
ATOM 3129 C C . ALA A 1 403 ? -31.386 0.107 -14.704 1.00 58.25 403 ALA A C 1
ATOM 3131 O O . ALA A 1 403 ? -30.231 0.051 -15.114 1.00 58.25 403 ALA A O 1
ATOM 3132 N N . LYS A 1 404 ? -32.170 -0.979 -14.658 1.00 69.31 404 LYS A N 1
ATOM 3133 C CA . LYS A 1 404 ? -31.727 -2.293 -15.144 1.00 69.31 404 LYS A CA 1
ATOM 3134 C C . LYS A 1 404 ? -31.552 -2.308 -16.665 1.00 69.31 404 LYS A C 1
ATOM 3136 O O . LYS A 1 404 ? -30.534 -2.800 -17.143 1.00 69.31 404 LYS A O 1
ATOM 3141 N N . VAL A 1 405 ? -32.497 -1.728 -17.406 1.00 70.38 405 VAL A N 1
ATOM 3142 C CA . VAL A 1 405 ? -32.408 -1.616 -18.872 1.00 70.38 405 VAL A CA 1
ATOM 3143 C C . VAL A 1 405 ? -31.263 -0.678 -19.278 1.00 70.38 405 VAL A C 1
ATOM 3145 O O . VAL A 1 405 ? -30.451 -1.049 -20.123 1.00 70.38 405 VAL A O 1
ATOM 3148 N N . GLU A 1 406 ? -31.111 0.476 -18.612 1.00 64.50 406 GLU A N 1
ATOM 3149 C CA . GLU A 1 406 ? -29.973 1.380 -18.849 1.00 64.50 406 GLU A CA 1
ATOM 3150 C C . GLU A 1 406 ? -28.629 0.722 -18.468 1.00 64.50 406 GLU A C 1
ATOM 3152 O O . GLU A 1 406 ? -27.630 0.918 -19.158 1.00 64.50 406 GLU A O 1
ATOM 3157 N N . ALA A 1 407 ? -28.575 -0.098 -17.412 1.00 59.62 407 ALA A N 1
ATOM 3158 C CA . ALA A 1 407 ? -27.353 -0.790 -16.998 1.00 59.62 407 ALA A CA 1
ATOM 3159 C C . ALA A 1 407 ? -26.925 -1.893 -17.976 1.00 59.62 407 ALA A C 1
ATOM 3161 O O . ALA A 1 407 ? -25.728 -2.038 -18.225 1.00 59.62 407 ALA A O 1
ATOM 3162 N N . GLU A 1 408 ? -27.862 -2.657 -18.543 1.00 71.06 408 GLU A N 1
ATOM 3163 C CA . GLU A 1 408 ? -27.560 -3.680 -19.554 1.00 71.06 408 GLU A CA 1
ATOM 3164 C C . GLU A 1 408 ? -27.070 -3.040 -20.868 1.00 71.06 408 GLU A C 1
ATOM 3166 O O . GLU A 1 408 ? -26.084 -3.499 -21.456 1.00 71.06 408 GLU A O 1
ATOM 3171 N N . GLU A 1 409 ? -27.664 -1.915 -21.275 1.00 68.81 409 GLU A N 1
ATOM 3172 C CA . GLU A 1 409 ? -27.242 -1.144 -22.453 1.00 68.81 409 GLU A CA 1
ATOM 3173 C C . GLU A 1 409 ? -25.867 -0.469 -22.253 1.00 68.81 409 GLU A C 1
ATOM 3175 O O . GLU A 1 409 ? -24.993 -0.495 -23.133 1.00 68.81 409 GLU A O 1
ATOM 3180 N N . LEU A 1 410 ? -25.614 0.065 -21.053 1.00 60.19 410 LEU A N 1
ATOM 3181 C CA . LEU A 1 410 ? -24.313 0.620 -20.670 1.00 60.19 410 LEU A CA 1
ATOM 3182 C C . LEU A 1 410 ? -23.241 -0.464 -20.512 1.00 60.19 410 LEU A C 1
ATOM 3184 O O . LEU A 1 410 ? -22.087 -0.223 -20.857 1.00 60.19 410 LEU A O 1
ATOM 3188 N N . ALA A 1 411 ? -23.587 -1.665 -20.044 1.00 62.69 411 ALA A N 1
ATOM 3189 C CA . ALA A 1 411 ? -22.644 -2.776 -19.930 1.00 62.69 411 ALA A CA 1
ATOM 3190 C C . ALA A 1 411 ? -22.197 -3.286 -21.309 1.00 62.69 411 ALA A C 1
ATOM 3192 O O . ALA A 1 411 ? -20.998 -3.480 -21.532 1.00 62.69 411 ALA A O 1
ATOM 3193 N N . ALA A 1 412 ? -23.128 -3.440 -22.257 1.00 69.62 412 ALA A N 1
ATOM 3194 C CA . ALA A 1 412 ? -22.819 -3.887 -23.615 1.00 69.62 412 ALA A CA 1
ATOM 3195 C C . ALA A 1 412 ? -21.972 -2.862 -24.395 1.00 69.62 412 ALA A C 1
ATOM 3197 O O . ALA A 1 412 ? -21.032 -3.237 -25.105 1.00 69.62 412 ALA A O 1
ATOM 3198 N N . SER A 1 413 ? -22.262 -1.565 -24.242 1.00 62.78 413 SER A N 1
ATOM 3199 C CA . SER A 1 413 ? -21.466 -0.486 -24.847 1.00 62.78 413 SER A CA 1
ATOM 3200 C C . SER A 1 413 ? -20.102 -0.320 -24.166 1.00 62.78 413 SER A C 1
ATOM 3202 O O . SER A 1 413 ? -19.085 -0.215 -24.854 1.00 62.78 413 SER A O 1
ATOM 3204 N N . ALA A 1 414 ? -20.031 -0.412 -22.833 1.00 59.47 414 ALA A N 1
ATOM 3205 C CA . ALA A 1 414 ? -18.771 -0.365 -22.094 1.00 59.47 414 ALA A CA 1
ATOM 3206 C C . ALA A 1 414 ? -17.843 -1.532 -22.449 1.00 59.47 414 ALA A C 1
ATOM 3208 O O . ALA A 1 414 ? -16.641 -1.320 -22.602 1.00 59.47 414 ALA A O 1
ATOM 3209 N N . GLN A 1 415 ? -18.368 -2.748 -22.635 1.00 71.00 415 GLN A N 1
ATOM 3210 C CA . GLN A 1 415 ? -17.556 -3.904 -23.022 1.00 71.00 415 GLN A CA 1
ATOM 3211 C C . GLN A 1 415 ? -16.883 -3.695 -24.387 1.00 71.00 415 GLN A C 1
ATOM 3213 O O . GLN A 1 415 ? -15.691 -3.973 -24.530 1.00 71.00 415 GLN A O 1
ATOM 3218 N N . ARG A 1 416 ? -17.608 -3.150 -25.375 1.00 68.31 416 ARG A N 1
ATOM 3219 C CA . ARG A 1 416 ? -17.041 -2.835 -26.699 1.00 68.31 416 ARG A CA 1
ATOM 3220 C C . ARG A 1 416 ? -15.980 -1.742 -26.612 1.00 68.31 416 ARG A C 1
ATOM 3222 O O . ARG A 1 416 ? -14.913 -1.891 -27.203 1.00 68.31 416 ARG A O 1
ATOM 3229 N N . SER A 1 417 ? -16.226 -0.700 -25.820 1.00 61.72 417 SER A N 1
ATOM 3230 C CA . SER A 1 417 ? -15.255 0.376 -25.602 1.00 61.72 417 SER A CA 1
ATOM 3231 C C . SER A 1 417 ? -13.998 -0.125 -24.888 1.00 61.72 417 SER A C 1
ATOM 3233 O O . SER A 1 417 ? -12.896 0.224 -25.293 1.00 61.72 417 SER A O 1
ATOM 3235 N N . VAL A 1 418 ? -14.118 -1.006 -23.890 1.00 64.12 418 VAL A N 1
ATOM 3236 C CA . VAL A 1 418 ? -12.961 -1.601 -23.192 1.00 64.12 418 VAL A CA 1
ATOM 3237 C C . VAL A 1 418 ? -12.098 -2.435 -24.143 1.00 64.12 418 VAL A C 1
ATOM 3239 O O . VAL A 1 418 ? -10.874 -2.310 -24.112 1.00 64.12 418 VAL A O 1
ATOM 3242 N N . ILE A 1 419 ? -12.705 -3.241 -25.020 1.00 69.44 419 ILE A N 1
ATOM 3243 C CA . ILE A 1 419 ? -11.969 -4.024 -26.028 1.00 69.44 419 ILE A CA 1
ATOM 3244 C C . ILE A 1 419 ? -11.287 -3.094 -27.046 1.00 69.44 419 ILE A C 1
ATOM 3246 O O . ILE A 1 419 ? -10.122 -3.308 -27.393 1.00 69.44 419 ILE A O 1
ATOM 3250 N N . ALA A 1 420 ? -11.966 -2.028 -27.481 1.00 66.38 420 ALA A N 1
ATOM 3251 C CA . ALA A 1 420 ? -11.401 -1.031 -28.390 1.00 66.38 420 ALA A CA 1
ATOM 3252 C C . ALA A 1 420 ? -10.216 -0.275 -27.756 1.00 66.38 420 ALA A C 1
ATOM 3254 O O . ALA A 1 420 ? -9.154 -0.168 -28.360 1.00 66.38 420 ALA A O 1
ATOM 3255 N N . PHE A 1 421 ? -10.330 0.174 -26.504 1.00 59.19 421 PHE A N 1
ATOM 3256 C CA . PHE A 1 421 ? -9.217 0.826 -25.805 1.00 59.19 421 PHE A CA 1
ATOM 3257 C C . PHE A 1 421 ? -8.056 -0.138 -25.538 1.00 59.19 421 PHE A C 1
ATOM 3259 O O . PHE A 1 421 ? -6.900 0.235 -25.726 1.00 59.19 421 PHE A O 1
ATOM 3266 N N . GLY A 1 422 ? -8.341 -1.387 -25.156 1.00 60.38 422 GLY A N 1
ATOM 3267 C CA . GLY A 1 422 ? -7.313 -2.409 -24.950 1.00 60.38 422 GLY A CA 1
ATOM 3268 C C . GLY A 1 422 ? -6.522 -2.710 -26.225 1.00 60.38 422 GLY A C 1
ATOM 3269 O O . GLY A 1 422 ? -5.291 -2.742 -26.199 1.00 60.38 422 GLY A O 1
ATOM 3270 N N . SER A 1 423 ? -7.215 -2.861 -27.355 1.00 65.75 423 SER A N 1
ATOM 3271 C CA . SER A 1 423 ? -6.577 -3.071 -28.660 1.00 65.75 423 SER A CA 1
ATOM 3272 C C . SER A 1 423 ? -5.819 -1.834 -29.153 1.00 65.75 423 SER A C 1
ATOM 3274 O O . SER A 1 423 ? -4.700 -1.982 -29.639 1.00 65.75 423 SER A O 1
ATOM 3276 N N . ALA A 1 424 ? -6.336 -0.618 -28.945 1.00 62.31 424 ALA A N 1
ATOM 3277 C CA . ALA A 1 424 ? -5.615 0.619 -29.259 1.00 62.31 424 ALA A CA 1
ATOM 3278 C C . ALA A 1 424 ? -4.304 0.754 -28.462 1.00 62.31 424 ALA A C 1
ATOM 3280 O O . ALA A 1 424 ? -3.273 1.114 -29.032 1.00 62.31 424 ALA A O 1
ATOM 3281 N N . ILE A 1 425 ? -4.307 0.420 -27.166 1.00 61.25 425 ILE A N 1
ATOM 3282 C CA . ILE A 1 425 ? -3.099 0.435 -26.323 1.00 61.25 425 ILE A CA 1
ATOM 3283 C C . ILE A 1 425 ? -2.081 -0.600 -26.815 1.00 61.25 425 ILE A C 1
ATOM 3285 O O . ILE A 1 425 ? -0.905 -0.270 -26.970 1.00 61.25 425 ILE A O 1
ATOM 3289 N N . ALA A 1 426 ? -2.520 -1.829 -27.105 1.00 61.44 426 ALA A N 1
ATOM 3290 C CA . ALA A 1 426 ? -1.643 -2.883 -27.612 1.00 61.44 426 ALA A CA 1
ATOM 3291 C C . ALA A 1 426 ? -1.018 -2.512 -28.969 1.00 61.44 426 ALA A C 1
ATOM 3293 O O . ALA A 1 426 ? 0.192 -2.653 -29.148 1.00 61.44 426 ALA A O 1
ATOM 3294 N N . LEU A 1 427 ? -1.818 -1.973 -29.896 1.00 60.25 427 LEU A N 1
ATOM 3295 C CA . LEU A 1 427 ? -1.348 -1.506 -31.203 1.00 60.25 427 LEU A CA 1
ATOM 3296 C C . LEU A 1 427 ? -0.397 -0.312 -31.077 1.00 60.25 427 LEU A C 1
ATOM 3298 O O . LEU A 1 427 ? 0.609 -0.267 -31.778 1.00 60.25 427 LEU A O 1
ATOM 3302 N N . THR A 1 428 ? -0.657 0.615 -30.151 1.00 59.00 428 THR A N 1
ATOM 3303 C CA . THR A 1 428 ? 0.250 1.740 -29.868 1.00 59.00 428 THR A CA 1
ATOM 3304 C C . THR A 1 428 ? 1.584 1.240 -29.318 1.00 59.00 428 THR A C 1
ATOM 3306 O O . THR A 1 428 ? 2.637 1.680 -29.770 1.00 59.00 428 THR A O 1
ATOM 3309 N N . GLY A 1 429 ? 1.564 0.279 -28.389 1.00 58.19 429 GLY A N 1
ATOM 3310 C CA . GLY A 1 429 ? 2.778 -0.348 -27.865 1.00 58.19 429 GLY A CA 1
ATOM 3311 C C . GLY A 1 429 ? 3.584 -1.060 -28.955 1.00 58.19 429 GLY A C 1
ATOM 3312 O O . GLY A 1 429 ? 4.798 -0.877 -29.040 1.00 58.19 429 GLY A O 1
ATOM 3313 N N . ALA A 1 430 ? 2.912 -1.805 -29.837 1.00 59.47 430 ALA A N 1
ATOM 3314 C CA . ALA A 1 430 ? 3.543 -2.454 -30.985 1.00 59.47 430 ALA A CA 1
ATOM 3315 C C . ALA A 1 430 ? 4.117 -1.437 -31.988 1.00 59.47 430 ALA A C 1
ATOM 3317 O O . ALA A 1 430 ? 5.236 -1.621 -32.465 1.00 59.47 430 ALA A O 1
ATOM 3318 N N . ALA A 1 431 ? 3.398 -0.345 -32.268 1.00 58.00 431 ALA A N 1
ATOM 3319 C CA . ALA A 1 431 ? 3.849 0.732 -33.148 1.00 58.00 431 ALA A CA 1
ATOM 3320 C C . ALA A 1 431 ? 5.081 1.454 -32.588 1.00 58.00 431 ALA A C 1
ATOM 3322 O O . ALA A 1 431 ? 6.027 1.715 -33.324 1.00 58.00 431 ALA A O 1
ATOM 3323 N N . VAL A 1 432 ? 5.105 1.728 -31.280 1.00 58.62 432 VAL A N 1
ATOM 3324 C CA . VAL A 1 432 ? 6.262 2.320 -30.590 1.00 58.62 432 VAL A CA 1
ATOM 3325 C C . VAL A 1 432 ? 7.452 1.359 -30.622 1.00 58.62 432 VAL A C 1
ATOM 3327 O O . VAL A 1 432 ? 8.564 1.780 -30.929 1.00 58.62 432 VAL A O 1
ATOM 3330 N N . GLY A 1 433 ? 7.223 0.065 -30.376 1.00 59.78 433 GLY A N 1
ATOM 3331 C CA . GLY A 1 433 ? 8.257 -0.966 -30.468 1.00 59.78 433 GLY A CA 1
ATOM 3332 C C . GLY A 1 433 ? 8.857 -1.073 -31.872 1.00 59.78 433 GLY A C 1
ATOM 3333 O O . GLY A 1 433 ? 10.075 -1.037 -32.025 1.00 59.78 433 GLY A O 1
ATOM 3334 N N . LEU A 1 434 ? 8.019 -1.129 -32.909 1.00 59.16 434 LEU A N 1
ATOM 3335 C CA . LEU A 1 434 ? 8.467 -1.162 -34.304 1.00 59.16 434 LEU A CA 1
ATOM 3336 C C . LEU A 1 434 ? 9.090 0.157 -34.759 1.00 59.16 434 LEU A C 1
ATOM 3338 O O . LEU A 1 434 ? 10.033 0.130 -35.540 1.00 59.16 434 LEU A O 1
ATOM 3342 N N . GLY A 1 435 ? 8.632 1.296 -34.239 1.00 54.41 435 GLY A N 1
ATOM 3343 C CA . GLY A 1 435 ? 9.265 2.596 -34.450 1.00 54.41 435 GLY A CA 1
ATOM 3344 C C . GLY A 1 435 ? 10.671 2.640 -33.857 1.00 54.41 435 GLY A C 1
ATOM 3345 O O . GLY A 1 435 ? 11.602 3.080 -34.523 1.00 54.41 435 GLY A O 1
ATOM 3346 N N . ALA A 1 436 ? 10.862 2.096 -32.652 1.00 53.03 436 ALA A N 1
ATOM 3347 C CA . ALA A 1 436 ? 12.188 1.945 -32.060 1.00 53.03 436 ALA A CA 1
ATOM 3348 C C . ALA A 1 436 ? 13.080 1.010 -32.899 1.00 53.03 436 ALA A C 1
ATOM 3350 O O . ALA A 1 436 ? 14.233 1.346 -33.157 1.00 53.03 436 ALA A O 1
ATOM 3351 N N . VAL A 1 437 ? 12.544 -0.111 -33.401 1.00 58.84 437 VAL A N 1
ATOM 3352 C CA . VAL A 1 437 ? 13.258 -1.005 -34.336 1.00 58.84 437 VAL A CA 1
ATOM 3353 C C . VAL A 1 437 ? 13.601 -0.291 -35.648 1.00 58.84 437 VAL A C 1
ATOM 3355 O O . VAL A 1 437 ? 14.714 -0.443 -36.141 1.00 58.84 437 VAL A O 1
ATOM 3358 N N . ALA A 1 438 ? 12.695 0.522 -36.197 1.00 60.34 438 ALA A N 1
ATOM 3359 C CA . ALA A 1 438 ? 12.922 1.306 -37.409 1.00 60.34 438 ALA A CA 1
ATOM 3360 C C . ALA A 1 438 ? 14.026 2.348 -37.216 1.00 60.34 438 ALA A C 1
ATOM 3362 O O . ALA A 1 438 ? 14.867 2.509 -38.090 1.00 60.34 438 ALA A O 1
ATOM 3363 N N . VAL A 1 439 ? 14.058 3.012 -36.059 1.00 55.69 439 VAL A N 1
ATOM 3364 C CA . VAL A 1 439 ? 15.119 3.959 -35.691 1.00 55.69 439 VAL A CA 1
ATOM 3365 C C . VAL A 1 439 ? 16.463 3.244 -35.532 1.00 55.69 439 VAL A C 1
ATOM 3367 O O . VAL A 1 439 ? 17.477 3.754 -35.994 1.00 55.69 439 VAL A O 1
ATOM 3370 N N . VAL A 1 440 ? 16.484 2.038 -34.953 1.00 58.81 440 VAL A N 1
ATOM 3371 C CA . VAL A 1 440 ? 17.700 1.205 -34.875 1.00 58.81 440 VAL A CA 1
ATOM 3372 C C . VAL A 1 440 ? 18.163 0.767 -36.271 1.00 58.81 440 VAL A C 1
ATOM 3374 O O . VAL A 1 440 ? 19.355 0.807 -36.563 1.00 58.81 440 VAL A O 1
ATOM 3377 N N . MET A 1 441 ? 17.226 0.404 -37.148 1.00 55.75 441 MET A N 1
ATOM 3378 C CA . MET A 1 441 ? 17.481 -0.004 -38.534 1.00 55.75 441 MET A CA 1
ATOM 3379 C C . MET A 1 441 ? 17.783 1.172 -39.471 1.00 55.75 441 MET A C 1
ATOM 3381 O O . MET A 1 441 ? 18.307 0.936 -40.548 1.00 55.75 441 MET A O 1
ATOM 3385 N N . ALA A 1 442 ? 17.506 2.424 -39.087 1.00 54.50 442 ALA A N 1
ATOM 3386 C CA . ALA A 1 442 ? 17.840 3.640 -39.849 1.00 54.50 442 ALA A CA 1
ATOM 3387 C C . ALA A 1 442 ? 19.344 3.883 -39.999 1.00 54.50 442 ALA A C 1
ATOM 3389 O O . ALA A 1 442 ? 19.756 4.720 -40.800 1.00 54.50 442 ALA A O 1
ATOM 3390 N N . LEU A 1 443 ? 20.161 3.111 -39.281 1.00 54.09 443 LEU A N 1
ATOM 3391 C CA . LEU A 1 443 ? 21.603 3.021 -39.487 1.00 54.09 443 LEU A CA 1
ATOM 3392 C C . LEU A 1 443 ? 21.985 2.098 -40.666 1.00 54.09 443 LEU A C 1
ATOM 3394 O O . LEU A 1 443 ? 23.123 2.145 -41.126 1.00 54.09 443 LEU A O 1
ATOM 3398 N N . GLU A 1 444 ? 21.044 1.312 -41.199 1.00 50.19 444 GLU A N 1
ATOM 3399 C CA . GLU A 1 444 ? 21.181 0.483 -42.402 1.00 50.19 444 GLU A CA 1
ATOM 3400 C C . GLU A 1 444 ? 20.148 0.897 -43.480 1.00 50.19 444 GLU A C 1
ATOM 3402 O O . GLU A 1 444 ? 19.142 1.555 -43.212 1.00 50.19 444 GLU A O 1
ATOM 3407 N N . LYS A 1 445 ? 20.380 0.542 -44.755 1.00 64.25 445 LYS A N 1
ATOM 3408 C CA . LYS A 1 445 ? 19.574 1.028 -45.904 1.00 64.25 445 LYS A CA 1
ATOM 3409 C C . LYS A 1 445 ? 18.105 0.545 -45.933 1.00 64.25 445 LYS A C 1
ATOM 3411 O O . LYS A 1 445 ? 17.382 0.903 -46.860 1.00 64.25 445 LYS A O 1
ATOM 3416 N N . SER A 1 446 ? 17.636 -0.242 -44.960 1.00 59.53 446 SER A N 1
ATOM 3417 C CA . SER A 1 446 ? 16.320 -0.910 -44.976 1.00 59.53 446 SER A CA 1
ATOM 3418 C C . SER A 1 446 ? 15.314 -0.421 -43.922 1.00 59.53 446 SER A C 1
ATOM 3420 O O . SER A 1 446 ? 14.360 -1.128 -43.603 1.00 59.53 446 SER A O 1
ATOM 3422 N N . PHE A 1 447 ? 15.465 0.791 -43.384 1.00 68.75 447 PHE A N 1
ATOM 3423 C CA . PHE A 1 447 ? 14.565 1.315 -42.340 1.00 68.75 447 PHE A CA 1
ATOM 3424 C C . PHE A 1 447 ? 13.156 1.678 -42.814 1.00 68.75 447 PHE A C 1
ATOM 3426 O O . PHE A 1 447 ? 12.225 1.744 -42.010 1.00 68.75 447 PHE A O 1
ATOM 3433 N N . VAL A 1 448 ? 12.985 1.892 -44.122 1.00 73.50 448 VAL A N 1
ATOM 3434 C CA . VAL A 1 448 ? 11.719 2.341 -44.716 1.00 73.50 448 VAL A CA 1
ATOM 3435 C C . VAL A 1 448 ? 10.591 1.346 -44.429 1.00 73.50 448 VAL A C 1
ATOM 3437 O O . VAL A 1 448 ? 9.495 1.758 -44.065 1.00 73.50 448 VAL A O 1
ATOM 3440 N N . ALA A 1 449 ? 10.860 0.037 -44.495 1.00 71.38 449 ALA A N 1
ATOM 3441 C CA . ALA A 1 449 ? 9.848 -0.991 -44.243 1.00 71.38 449 ALA A CA 1
ATOM 3442 C C . ALA A 1 449 ? 9.349 -0.986 -42.786 1.00 71.38 449 ALA A C 1
ATOM 3444 O O . ALA A 1 449 ? 8.146 -1.069 -42.538 1.00 71.38 449 ALA A O 1
ATOM 3445 N N . ALA A 1 450 ? 10.260 -0.834 -41.821 1.00 67.31 450 ALA A N 1
ATOM 3446 C CA . ALA A 1 450 ? 9.914 -0.784 -40.403 1.00 67.31 450 ALA A CA 1
ATOM 3447 C C . ALA A 1 450 ? 9.182 0.520 -40.039 1.00 67.31 450 ALA A C 1
ATOM 3449 O O . ALA A 1 450 ? 8.233 0.494 -39.256 1.00 67.31 450 ALA A O 1
ATOM 3450 N N . LEU A 1 451 ? 9.564 1.646 -40.653 1.00 68.75 451 LEU A N 1
ATOM 3451 C CA . LEU A 1 451 ? 8.895 2.934 -40.463 1.00 68.75 451 LEU A CA 1
ATOM 3452 C C . LEU A 1 451 ? 7.465 2.915 -41.024 1.00 68.75 451 LEU A C 1
ATOM 3454 O O . LEU A 1 451 ? 6.536 3.391 -40.374 1.00 68.75 451 LEU A O 1
ATOM 3458 N N . VAL A 1 452 ? 7.277 2.314 -42.204 1.00 71.81 452 VAL A N 1
ATOM 3459 C CA . VAL A 1 452 ? 5.955 2.124 -42.819 1.00 71.81 452 VAL A CA 1
ATOM 3460 C C . VAL A 1 452 ? 5.089 1.202 -41.958 1.00 71.81 452 VAL A C 1
ATOM 3462 O O . VAL A 1 452 ? 3.945 1.545 -41.673 1.00 71.81 452 VAL A O 1
ATOM 3465 N N . ALA A 1 453 ? 5.628 0.082 -41.464 1.00 65.19 453 ALA A N 1
ATOM 3466 C CA . ALA A 1 453 ? 4.899 -0.822 -40.572 1.00 65.19 453 ALA A CA 1
ATOM 3467 C C . ALA A 1 453 ? 4.495 -0.147 -39.246 1.00 65.19 453 ALA A C 1
ATOM 3469 O O . ALA A 1 453 ? 3.350 -0.280 -38.808 1.00 65.19 453 ALA A O 1
ATOM 3470 N N . ALA A 1 454 ? 5.400 0.625 -38.635 1.00 64.06 454 ALA A N 1
ATOM 3471 C CA . ALA A 1 454 ? 5.111 1.406 -37.433 1.00 64.06 454 ALA A CA 1
ATOM 3472 C C . ALA A 1 454 ? 4.027 2.467 -37.691 1.00 64.06 454 ALA A C 1
ATOM 3474 O O . ALA A 1 454 ? 3.104 2.610 -36.889 1.00 64.06 454 ALA A O 1
ATOM 3475 N N . GLY A 1 455 ? 4.094 3.162 -38.831 1.00 68.00 455 GLY A N 1
ATOM 3476 C CA . GLY A 1 455 ? 3.088 4.136 -39.255 1.00 68.00 455 GLY A CA 1
ATOM 3477 C C . GLY A 1 455 ? 1.706 3.515 -39.470 1.00 68.00 455 GLY A C 1
ATOM 3478 O O . GLY A 1 455 ? 0.713 4.064 -38.998 1.00 68.00 455 GLY A O 1
ATOM 3479 N N . ILE A 1 456 ? 1.632 2.341 -40.107 1.00 73.44 456 ILE A N 1
ATOM 3480 C CA . ILE A 1 456 ? 0.373 1.605 -40.312 1.00 73.44 456 ILE A CA 1
ATOM 3481 C C . ILE A 1 456 ? -0.238 1.192 -38.969 1.00 73.44 456 ILE A C 1
ATOM 3483 O O . ILE A 1 456 ? -1.432 1.389 -38.754 1.00 73.44 456 ILE A O 1
ATOM 3487 N N . LEU A 1 457 ? 0.567 0.665 -38.042 1.00 59.31 457 LEU A N 1
ATOM 3488 C CA . LEU A 1 457 ? 0.083 0.266 -36.717 1.00 59.31 457 LEU A CA 1
ATOM 3489 C C . LEU A 1 457 ? -0.350 1.461 -35.867 1.00 59.31 457 LEU A C 1
ATOM 3491 O O . LEU A 1 457 ? -1.369 1.373 -35.185 1.00 59.31 457 LEU A O 1
ATOM 3495 N N . ALA A 1 458 ? 0.370 2.584 -35.933 1.00 60.91 458 ALA A N 1
ATOM 3496 C CA . ALA A 1 458 ? -0.030 3.824 -35.272 1.00 60.91 458 ALA A CA 1
ATOM 3497 C C . ALA A 1 458 ? -1.341 4.373 -35.857 1.00 60.91 458 ALA A C 1
ATOM 3499 O O . ALA A 1 458 ? -2.230 4.777 -35.108 1.00 60.91 458 ALA A O 1
ATOM 3500 N N . GLY A 1 459 ? -1.495 4.329 -37.184 1.00 73.50 459 GLY A N 1
ATOM 3501 C CA . GLY A 1 459 ? -2.734 4.689 -37.870 1.00 73.50 459 GLY A CA 1
ATOM 3502 C C . GLY A 1 459 ? -3.903 3.792 -37.463 1.00 73.50 459 GLY A C 1
ATOM 3503 O O . GLY A 1 459 ? -4.972 4.295 -37.126 1.00 73.50 459 GLY A O 1
ATOM 3504 N N . ALA A 1 460 ? -3.692 2.475 -37.405 1.00 69.31 460 ALA A N 1
ATOM 3505 C CA . ALA A 1 460 ? -4.692 1.520 -36.935 1.00 69.31 460 ALA A CA 1
ATOM 3506 C C . ALA A 1 460 ? -5.060 1.755 -35.462 1.00 69.31 460 ALA A C 1
ATOM 3508 O O . ALA A 1 460 ? -6.241 1.771 -35.126 1.00 69.31 460 ALA A O 1
ATOM 3509 N N . ALA A 1 461 ? -4.075 2.004 -34.592 1.00 61.47 461 ALA A N 1
ATOM 3510 C CA . ALA A 1 461 ? -4.305 2.332 -33.187 1.00 61.47 461 ALA A CA 1
ATOM 3511 C C . ALA A 1 461 ? -5.151 3.603 -33.032 1.00 61.47 461 ALA A C 1
ATOM 3513 O O . ALA A 1 461 ? -6.104 3.614 -32.255 1.00 61.47 461 ALA A O 1
ATOM 3514 N N . LEU A 1 462 ? -4.839 4.650 -33.803 1.00 65.62 462 LEU A N 1
ATOM 3515 C CA . LEU A 1 462 ? -5.591 5.902 -33.816 1.00 65.62 462 LEU A CA 1
ATOM 3516 C C . LEU A 1 462 ? -7.027 5.689 -34.307 1.00 65.62 462 LEU A C 1
ATOM 3518 O O . LEU A 1 462 ? -7.959 6.232 -33.724 1.00 65.62 462 LEU A O 1
ATOM 3522 N N . LEU A 1 463 ? -7.224 4.876 -35.344 1.00 73.44 463 LEU A N 1
ATOM 3523 C CA . LEU A 1 463 ? -8.545 4.595 -35.904 1.00 73.44 463 LEU A CA 1
ATOM 3524 C C . LEU A 1 463 ? -9.404 3.791 -34.917 1.00 73.44 463 LEU A C 1
ATOM 3526 O O . LEU A 1 463 ? -10.545 4.162 -34.651 1.00 73.44 463 LEU A O 1
ATOM 3530 N N . VAL A 1 464 ? -8.832 2.760 -34.290 1.00 71.88 464 VAL A N 1
ATOM 3531 C CA . VAL A 1 464 ? -9.483 1.992 -33.216 1.00 71.88 464 VAL A CA 1
ATOM 3532 C C . VAL A 1 464 ? -9.800 2.886 -32.016 1.00 71.88 464 VAL A C 1
ATOM 3534 O O . VAL A 1 464 ? -10.887 2.785 -31.449 1.00 71.88 464 VAL A O 1
ATOM 3537 N N . PHE A 1 465 ? -8.899 3.803 -31.657 1.00 66.50 465 PHE A N 1
ATOM 3538 C CA . PHE A 1 465 ? -9.130 4.785 -30.599 1.00 66.50 465 PHE A CA 1
ATOM 3539 C C . PHE A 1 465 ? -10.279 5.738 -30.943 1.00 66.50 465 PHE A C 1
ATOM 3541 O O . PHE A 1 465 ? -11.147 5.957 -30.105 1.00 66.50 465 PHE A O 1
ATOM 3548 N N . ILE A 1 466 ? -10.334 6.269 -32.169 1.00 72.44 466 ILE A N 1
ATOM 3549 C CA . ILE A 1 466 ? -11.418 7.150 -32.629 1.00 72.44 466 ILE A CA 1
ATOM 3550 C C . ILE A 1 466 ? -12.754 6.404 -32.634 1.00 72.44 466 ILE A C 1
ATOM 3552 O O . ILE A 1 466 ? -13.745 6.952 -32.162 1.00 72.44 466 ILE A O 1
ATOM 3556 N N . VAL A 1 467 ? -12.795 5.159 -33.114 1.00 73.19 467 VAL A N 1
ATOM 3557 C CA . VAL A 1 467 ? -14.012 4.330 -33.106 1.00 73.19 467 VAL A CA 1
ATOM 3558 C C . VAL A 1 467 ? -14.451 4.019 -31.674 1.00 73.19 467 VAL A C 1
ATOM 3560 O O . VAL A 1 467 ? -15.628 4.168 -31.350 1.00 73.19 467 VAL A O 1
ATOM 3563 N N . GLY A 1 468 ? -13.513 3.667 -30.791 1.00 68.56 468 GLY A N 1
ATOM 3564 C CA . GLY A 1 468 ? -13.784 3.466 -29.366 1.00 68.56 468 GLY A CA 1
ATOM 3565 C C . GLY A 1 468 ? -14.278 4.740 -28.677 1.00 68.56 468 GLY A C 1
ATOM 3566 O O . GLY A 1 468 ? -15.206 4.690 -27.875 1.00 68.56 468 GLY A O 1
ATOM 3567 N N . TYR A 1 469 ? -13.714 5.895 -29.034 1.00 69.44 469 TYR A N 1
ATOM 3568 C CA . TYR A 1 469 ? -14.115 7.196 -28.506 1.00 69.44 469 TYR A CA 1
ATOM 3569 C C . TYR A 1 469 ? -15.482 7.645 -29.037 1.00 69.44 469 TYR A C 1
ATOM 3571 O O . TYR A 1 469 ? -16.296 8.171 -28.284 1.00 69.44 469 TYR A O 1
ATOM 3579 N N . ALA A 1 470 ? -15.775 7.412 -30.317 1.00 73.88 470 ALA A N 1
ATOM 3580 C CA . ALA A 1 470 ? -17.072 7.709 -30.917 1.00 73.88 470 ALA A CA 1
ATOM 3581 C C . ALA A 1 470 ? -18.188 6.805 -30.369 1.00 73.88 470 ALA A C 1
ATOM 3583 O O . ALA A 1 470 ? -19.332 7.246 -30.287 1.00 73.88 470 ALA A O 1
ATOM 3584 N N . GLY A 1 471 ? -17.847 5.577 -29.962 1.00 68.56 471 GLY A N 1
ATOM 3585 C CA . GLY A 1 471 ? -18.747 4.641 -29.290 1.00 68.56 471 GLY A CA 1
ATOM 3586 C C . GLY A 1 471 ? -19.001 4.945 -27.810 1.00 68.56 471 GLY A C 1
ATOM 3587 O O . GLY A 1 471 ? -19.835 4.280 -27.196 1.00 68.56 471 GLY A O 1
ATOM 3588 N N . LEU A 1 472 ? -18.319 5.936 -27.218 1.00 65.19 472 LEU A N 1
ATOM 3589 C CA . LEU A 1 472 ? -18.647 6.388 -25.868 1.00 65.19 472 LEU A CA 1
ATOM 3590 C C . LEU A 1 472 ? -20.024 7.075 -25.878 1.00 65.19 472 LEU A C 1
ATOM 3592 O O . LEU A 1 472 ? -20.253 7.969 -26.697 1.00 65.19 472 LEU A O 1
ATOM 3596 N N . PRO A 1 473 ? -20.943 6.707 -24.968 1.00 59.03 473 PRO A N 1
ATOM 3597 C CA . PRO A 1 473 ? -22.283 7.282 -24.923 1.00 59.03 473 PRO A CA 1
ATOM 3598 C C . PRO A 1 473 ? -22.223 8.780 -24.581 1.00 59.03 473 PRO A C 1
ATOM 3600 O O . PRO A 1 473 ? -22.096 9.179 -23.423 1.00 59.03 473 PRO A O 1
ATOM 3603 N N . LYS A 1 474 ? -22.327 9.632 -25.610 1.00 58.09 474 LYS A N 1
ATOM 3604 C CA . LYS A 1 474 ? -22.317 11.104 -25.489 1.00 58.09 474 LYS A CA 1
ATOM 3605 C C . LYS A 1 474 ? -23.529 11.648 -24.713 1.00 58.09 474 LYS A C 1
ATOM 3607 O O . LYS A 1 474 ? -23.450 12.729 -24.134 1.00 58.09 474 LYS A O 1
ATOM 3612 N N . SER A 1 475 ? -24.604 10.864 -24.611 1.00 52.12 475 SER A N 1
ATOM 3613 C CA . SER A 1 475 ? -25.840 11.200 -23.887 1.00 52.12 475 SER A CA 1
ATOM 3614 C C . SER A 1 475 ? -25.671 11.321 -22.364 1.00 52.12 475 SER A C 1
ATOM 3616 O O . SER A 1 475 ? -26.500 11.947 -21.699 1.00 52.12 475 SER A O 1
ATOM 3618 N N . ILE A 1 476 ? -24.583 10.789 -21.788 1.00 53.44 476 ILE A N 1
ATOM 3619 C CA . ILE A 1 476 ? -24.319 10.891 -20.342 1.00 53.44 476 ILE A CA 1
ATOM 3620 C C . ILE A 1 476 ? -24.011 12.344 -19.938 1.00 53.44 476 ILE A C 1
ATOM 3622 O O . ILE A 1 476 ? -24.397 12.777 -18.848 1.00 53.44 476 ILE A O 1
ATOM 3626 N N . MET A 1 477 ? -23.375 13.136 -20.811 1.00 46.69 477 MET A N 1
ATOM 3627 C CA . MET A 1 477 ? -23.084 14.543 -20.508 1.00 46.69 477 MET A CA 1
ATOM 3628 C C . MET A 1 477 ? -24.316 15.440 -20.625 1.00 46.69 477 MET A C 1
ATOM 3630 O O . MET A 1 477 ? -24.466 16.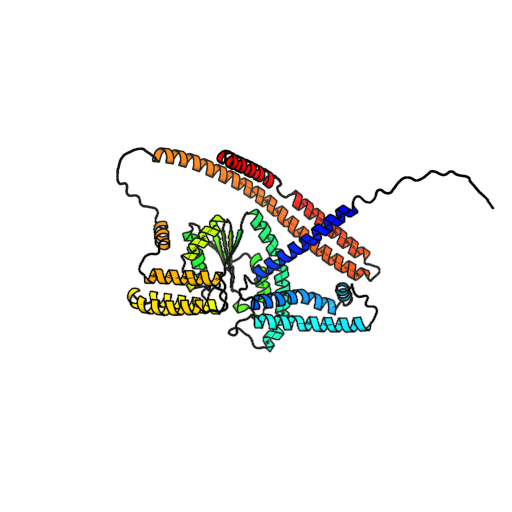348 -19.812 1.00 46.69 477 MET A O 1
ATOM 3634 N N . GLU A 1 478 ? -25.231 15.168 -21.555 1.00 55.97 478 GLU A N 1
ATOM 3635 C CA . GLU A 1 478 ? -26.446 15.976 -21.734 1.00 55.97 478 GLU A CA 1
ATOM 3636 C C . GLU A 1 478 ? -27.419 15.815 -20.561 1.00 55.97 478 GLU A C 1
ATOM 3638 O O . GLU A 1 478 ? -27.873 16.812 -19.997 1.00 55.97 478 GLU A O 1
ATOM 3643 N N . LYS A 1 479 ? -27.653 14.578 -20.093 1.00 54.59 479 LYS A N 1
ATOM 3644 C CA . LYS A 1 479 ? -28.484 14.331 -18.899 1.00 54.59 479 LYS A CA 1
ATOM 3645 C C . LYS A 1 479 ? -27.863 14.931 -17.627 1.00 54.59 479 LYS A C 1
ATOM 3647 O O . LYS A 1 479 ? -28.587 15.436 -16.769 1.00 54.59 479 LYS A O 1
ATOM 3652 N N . THR A 1 480 ? -26.531 14.914 -17.502 1.00 51.47 480 THR A N 1
ATOM 3653 C CA . THR A 1 480 ? -25.827 15.493 -16.340 1.00 51.47 480 THR A CA 1
ATOM 3654 C C . THR A 1 480 ? -25.839 17.022 -16.380 1.00 51.47 480 THR A C 1
ATOM 3656 O O . THR A 1 480 ? -26.062 17.654 -15.350 1.00 51.47 480 THR A O 1
ATOM 3659 N N . ARG A 1 481 ? -25.693 17.621 -17.569 1.00 63.97 481 ARG A N 1
ATOM 3660 C CA . ARG A 1 481 ? -25.823 19.067 -17.780 1.00 63.97 481 ARG A CA 1
ATOM 3661 C C . ARG A 1 481 ? -27.230 19.559 -17.443 1.00 63.97 481 ARG A C 1
ATOM 3663 O O . ARG A 1 481 ? -27.358 20.527 -16.705 1.00 63.97 481 ARG A O 1
ATOM 3670 N N . HIS A 1 482 ? -28.270 18.849 -17.880 1.00 62.50 482 HIS A N 1
ATOM 3671 C CA . HIS A 1 482 ? -29.652 19.206 -17.548 1.00 62.50 482 HIS A CA 1
ATOM 3672 C C . HIS A 1 482 ? -30.022 18.996 -16.074 1.00 62.50 482 HIS A C 1
ATOM 3674 O O . HIS A 1 482 ? -30.917 19.681 -15.582 1.00 62.50 482 HIS A O 1
ATOM 3680 N N . ARG A 1 483 ? -29.375 18.073 -15.345 1.00 66.44 483 ARG A N 1
ATOM 3681 C CA . ARG A 1 483 ? -29.536 17.988 -13.879 1.00 66.44 483 ARG A CA 1
ATOM 3682 C C . ARG A 1 483 ? -28.823 19.141 -13.176 1.00 66.44 483 ARG A C 1
ATOM 3684 O O . ARG A 1 483 ? -29.449 19.804 -12.363 1.00 66.44 483 ARG A O 1
ATOM 3691 N N . LEU A 1 484 ? -27.587 19.452 -13.567 1.00 63.72 484 LEU A N 1
ATOM 3692 C CA . LEU A 1 484 ? -26.830 20.572 -12.998 1.00 63.72 484 LEU A CA 1
ATOM 3693 C C . LEU A 1 484 ? -27.496 21.930 -13.251 1.00 63.72 484 LEU A C 1
ATOM 3695 O O . LEU A 1 484 ? -27.542 22.753 -12.346 1.00 63.72 484 LEU A O 1
ATOM 3699 N N . GLU A 1 485 ? -28.061 22.161 -14.438 1.00 82.19 485 GLU A N 1
ATOM 3700 C CA . GLU A 1 485 ? -28.834 23.381 -14.723 1.00 82.19 485 GLU A CA 1
ATOM 3701 C C . GLU A 1 485 ? -30.092 23.492 -13.856 1.00 82.19 485 GLU A C 1
ATOM 3703 O O . GLU A 1 485 ? -30.476 24.592 -13.462 1.00 82.19 485 GLU A O 1
ATOM 3708 N N . ARG A 1 486 ? -30.736 22.362 -13.548 1.00 73.81 486 ARG A N 1
ATOM 3709 C CA . ARG A 1 486 ? -31.941 22.326 -12.715 1.00 73.81 486 ARG A CA 1
ATOM 3710 C C . ARG A 1 486 ? -31.611 22.564 -11.246 1.00 73.81 486 ARG A C 1
ATOM 3712 O O . ARG A 1 486 ? -32.276 23.369 -10.604 1.00 73.81 486 ARG A O 1
ATOM 3719 N N . ASP A 1 487 ? -30.552 21.932 -10.752 1.00 71.94 487 ASP A N 1
ATOM 3720 C CA . ASP A 1 487 ? -30.063 22.114 -9.385 1.00 71.94 487 ASP A CA 1
ATOM 3721 C C . ASP A 1 487 ? -29.558 23.548 -9.178 1.00 71.94 487 ASP A C 1
ATOM 3723 O O . ASP A 1 487 ? -29.837 24.167 -8.153 1.00 71.94 487 ASP A O 1
ATOM 3727 N N . TRP A 1 488 ? -28.899 24.125 -10.188 1.00 72.94 488 TRP A N 1
ATOM 3728 C CA . TRP A 1 488 ? -28.486 25.526 -10.173 1.00 72.94 488 TRP A CA 1
ATOM 3729 C C . TRP A 1 488 ? -29.678 26.484 -10.085 1.00 72.94 488 TRP A C 1
ATOM 3731 O O . TRP A 1 488 ? -29.653 27.416 -9.280 1.00 72.94 488 TRP A O 1
ATOM 3741 N N . ARG A 1 489 ? -30.752 26.247 -10.852 1.00 77.25 489 ARG A N 1
ATOM 3742 C CA . ARG A 1 489 ? -31.982 27.053 -10.749 1.00 77.25 489 ARG A CA 1
ATOM 3743 C C . ARG A 1 489 ? -32.620 26.955 -9.367 1.00 77.25 489 ARG A C 1
ATOM 3745 O O . ARG A 1 489 ? -32.933 27.991 -8.799 1.00 77.25 489 ARG A O 1
ATOM 3752 N N . LEU A 1 490 ? -32.715 25.757 -8.792 1.00 71.44 490 LEU A N 1
ATOM 3753 C CA . LEU A 1 490 ? -33.285 25.556 -7.453 1.00 71.44 490 LEU A CA 1
ATOM 3754 C C . LEU A 1 490 ? -32.463 26.226 -6.341 1.00 71.44 490 LEU A C 1
ATOM 3756 O O . LEU A 1 490 ? -33.026 26.697 -5.356 1.00 71.44 490 LEU A O 1
ATOM 3760 N N . ILE A 1 491 ? -31.137 26.278 -6.485 1.00 71.69 491 ILE A N 1
ATOM 3761 C CA . ILE A 1 491 ? -30.262 27.007 -5.555 1.00 71.69 491 ILE A CA 1
ATOM 3762 C C . ILE A 1 491 ? -30.443 28.519 -5.723 1.00 71.69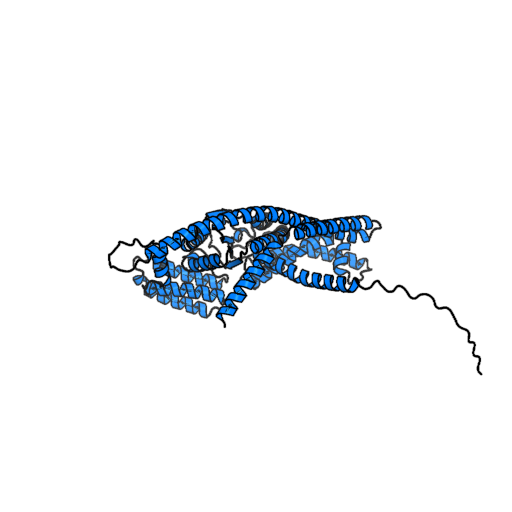 491 ILE A C 1
ATOM 3764 O O . ILE A 1 491 ? -30.482 29.239 -4.730 1.00 71.69 491 ILE A O 1
ATOM 3768 N N . THR A 1 492 ? -30.593 28.991 -6.961 1.00 77.31 492 THR A N 1
ATOM 3769 C CA . THR A 1 492 ? -30.774 30.419 -7.256 1.00 77.31 492 THR A CA 1
ATOM 3770 C C . THR A 1 492 ? -32.130 30.925 -6.749 1.00 77.31 492 THR A C 1
ATOM 3772 O O . THR A 1 492 ? -32.175 31.969 -6.114 1.00 77.31 492 THR A O 1
ATOM 3775 N N . GLU A 1 493 ? -33.206 30.152 -6.932 1.00 79.75 493 GLU A N 1
ATOM 3776 C CA . GLU A 1 493 ? -34.558 30.464 -6.432 1.00 79.75 493 GLU A CA 1
ATOM 3777 C C . GLU A 1 493 ? -34.679 30.414 -4.901 1.00 79.75 493 GLU A C 1
ATOM 3779 O O . GLU A 1 493 ? -35.578 31.030 -4.345 1.00 79.75 493 GLU A O 1
ATOM 3784 N N . ARG A 1 494 ? -33.797 29.687 -4.201 1.00 65.56 494 ARG A N 1
ATOM 3785 C CA . ARG A 1 494 ? -33.741 29.683 -2.726 1.00 65.56 494 ARG A CA 1
ATOM 3786 C C . ARG A 1 494 ? -32.866 30.790 -2.140 1.00 65.56 494 ARG A C 1
ATOM 3788 O O . ARG A 1 494 ? -32.914 31.009 -0.933 1.00 65.56 494 ARG A O 1
ATOM 3795 N N . ALA A 1 495 ? -32.016 31.403 -2.959 1.00 61.41 495 ALA A N 1
ATOM 3796 C CA . ALA A 1 495 ? -31.113 32.472 -2.545 1.00 61.41 495 ALA A CA 1
ATOM 3797 C C . ALA A 1 495 ? -31.693 33.878 -2.796 1.00 61.41 495 ALA A C 1
ATOM 3799 O O . ALA A 1 495 ? -31.195 34.840 -2.211 1.00 61.41 495 ALA A O 1
ATOM 3800 N N . SER A 1 496 ? -32.715 33.987 -3.653 1.00 56.38 496 SER A N 1
ATOM 3801 C CA . SER A 1 496 ? -33.592 35.156 -3.827 1.00 56.38 496 SER A CA 1
ATOM 3802 C C . SER A 1 496 ? -34.797 35.080 -2.903 1.00 56.38 496 SER A C 1
ATOM 3804 O O . SER A 1 496 ? -35.176 36.134 -2.350 1.00 56.38 496 SER A O 1
#

Secondary structure (DSSP, 8-state):
--------------------SSHHHHHHHHHHHHHHHHHHHHHHHHHHHHHHH----SHHHHHHHHHHHHHHHHHHHHHHHHH-HHHHHHHTTTS----HHHHHHHHHHHHHHHHHHHHHHHHHHHHHS-GGGPPPHHHHHHTHHHHHHHHHHHHHHHHHHHHHHHHHHHHTT-EEEEE--EEPTT-HHHHHHHHHHHHHHTT---EEEEPPTTTTHHHHHHHHHHTTSSGGG--SS-EEEEETTEEEEEETTEEEEEE-HHHHHHHHHHHTTS-HHHHEES--SHHHHHHHHHHHHHHHHHHHSSSHHHHHHHHHHHHHHHHHHHHH-TT--HHHHHHHHHHHHHHHHHHTTPPPHHHHHHHHTTS-------------HHHHHHHHHHHHHHHHHHHHHHHHHHHHHHHHHHHHHHHHHHHHHHHHHHHHHHHHHHHHHTTSTTHHHHHHHHHHHHHHHHHHHHHHHHTS-THHHHHHHHHHHHHHHHHHHHH-